Protein AF-A0A956E1U6-F1 (afdb_monomer)

Sequence (377 aa):
MDRAALDRLQRHELIELARSRGVERPEVMTRDELIDDMLRGSVSDPTEMKSVRGWFGVARDLLAGLVEQGLHLPDAAKVIRGDGTHGVPSGRRPLATVTLAEIYAAQGHLERGIAVLREVLDKEPEHEVARRLLSELEVREASQQEPQPEAATEWPETGSSAPVQPPERSAAEPLEAPAAHVESLPEAVTTDRAEVVLKPEPEPAAPTLRTTQLNESILEETETGEGQEQLEESPGDLESPDSCVLFAADKRVVVSWRIAESSFAKHLREEPQGAPVVRLVWWVPGLPASRFSLDVAATQASGELLVEPQTFGAHAVLRGALGLHDGASGEFAVMATALVLALGETADQPLFRPHAAAPGPGAERVEAAHVLAQRYV

Foldseek 3Di:
DDLVVLVPDDLVRLLVVLVVLVNPPSLQWASVRSSLVSQLSVDPDPVVSVVSRPPVNVVVVVVVVCVVVVPPCVPVVCVLVVVDPDPDPCDPNPQQGLVVLVVCVVVVNLVVSLVSLVVSCVVVVPSPSSVVVNVVSVVVVVVVPPPDPPPPPPPPPDDDDDDDDDDDDDDDDDDDDDDDDDDDDDDDDDDDDDDDDDDDDDDDDDDDFDFDDDDDDDDDDDDDDDDDDPDDPDPDPPQDAWEWEWDFDPLKIKIKTAARPVRVVVQCVVCVQWFKWKKKWKAAPPDPPRIDIDTDGPPDRIGMGIGHCVVQDAQMKMWIFIFTARPVVRDTGTRYTYDIWTAHNTSVDGPPDPDDDDDDPCPVSVVVVVVVVVVPD

Radius of gyration: 32.95 Å; Cα contacts (8 Å, |Δi|>4): 371; chains: 1; bounding box: 88×66×100 Å

Structure (mmCIF, N/CA/C/O backbone):
data_AF-A0A956E1U6-F1
#
_entry.id   AF-A0A956E1U6-F1
#
loop_
_atom_site.group_PDB
_atom_site.id
_atom_site.type_symbol
_atom_site.label_atom_id
_atom_site.label_alt_id
_atom_site.label_comp_id
_atom_site.label_asym_id
_atom_site.label_entity_id
_atom_site.label_seq_id
_atom_site.pdbx_PDB_ins_code
_atom_site.Cartn_x
_atom_site.Cartn_y
_atom_site.Cartn_z
_atom_site.occupancy
_atom_site.B_iso_or_equiv
_atom_site.auth_seq_id
_atom_site.auth_comp_id
_atom_site.auth_asym_id
_atom_site.auth_atom_id
_atom_site.pdbx_PDB_model_num
ATOM 1 N N . MET A 1 1 ? -1.825 -22.485 -20.192 1.00 85.44 1 MET A N 1
ATOM 2 C CA . MET A 1 1 ? -3.296 -22.444 -20.384 1.00 85.44 1 MET A CA 1
ATOM 3 C C . MET A 1 1 ? -3.679 -20.982 -20.304 1.00 85.44 1 MET A C 1
ATOM 5 O O . MET A 1 1 ? -3.171 -20.330 -19.404 1.00 85.44 1 MET A O 1
ATOM 9 N N . ASP A 1 2 ? -4.443 -20.451 -21.253 1.00 90.31 2 ASP A N 1
ATOM 10 C CA . ASP A 1 2 ? -4.750 -19.018 -21.284 1.00 90.31 2 ASP A CA 1
ATOM 11 C C . ASP A 1 2 ? -5.940 -18.664 -20.373 1.00 90.31 2 ASP A C 1
ATOM 13 O O . ASP A 1 2 ? -6.738 -19.522 -19.983 1.00 90.31 2 ASP A O 1
ATOM 17 N N . ARG A 1 3 ? -6.048 -17.381 -20.010 1.00 92.00 3 ARG A N 1
ATOM 18 C CA . ARG A 1 3 ? -7.134 -16.862 -19.162 1.00 92.00 3 ARG A CA 1
ATOM 19 C C . ARG A 1 3 ? -8.509 -17.121 -19.784 1.00 92.00 3 ARG A C 1
ATOM 21 O O . ARG A 1 3 ? -9.425 -17.555 -19.095 1.00 92.00 3 ARG A O 1
ATOM 28 N N . ALA A 1 4 ? -8.622 -16.940 -21.100 1.00 91.19 4 ALA A N 1
ATOM 29 C CA . ALA A 1 4 ? -9.870 -17.108 -21.836 1.00 91.19 4 ALA A CA 1
ATOM 30 C C . ALA A 1 4 ? -10.421 -18.546 -21.784 1.00 91.19 4 ALA A C 1
ATOM 32 O O . ALA A 1 4 ? -11.640 -18.724 -21.772 1.00 91.19 4 ALA A O 1
ATOM 33 N N . ALA A 1 5 ? -9.564 -19.575 -21.748 1.00 93.88 5 ALA A N 1
ATOM 34 C CA . ALA A 1 5 ? -10.015 -20.950 -21.541 1.00 93.88 5 ALA A CA 1
ATOM 35 C C . ALA A 1 5 ? -10.548 -21.171 -20.120 1.00 93.88 5 ALA A C 1
ATOM 37 O O . ALA A 1 5 ? -11.578 -21.825 -19.957 1.00 93.88 5 ALA A O 1
ATOM 38 N N . LEU A 1 6 ? -9.885 -20.606 -19.107 1.00 95.50 6 LEU A N 1
ATOM 39 C CA . LEU A 1 6 ? -10.321 -20.705 -17.711 1.00 95.50 6 LEU A CA 1
ATOM 40 C C . LEU A 1 6 ? -11.649 -19.973 -17.475 1.00 95.50 6 LEU A C 1
ATOM 42 O O . LEU A 1 6 ? -12.531 -20.500 -16.800 1.00 95.50 6 LEU A O 1
ATOM 46 N N . ASP A 1 7 ? -11.845 -18.826 -18.126 1.00 93.06 7 ASP A N 1
ATOM 47 C CA . ASP A 1 7 ? -13.081 -18.039 -18.066 1.00 93.06 7 ASP A CA 1
ATOM 48 C C . ASP A 1 7 ? -14.312 -18.758 -18.636 1.00 93.06 7 ASP A C 1
ATOM 50 O O . ASP A 1 7 ? -15.436 -18.333 -18.367 1.00 93.06 7 ASP A O 1
ATOM 54 N N . ARG A 1 8 ? -14.150 -19.861 -19.374 1.00 95.12 8 ARG A N 1
ATOM 55 C CA . ARG A 1 8 ? -15.275 -20.649 -19.910 1.00 95.12 8 ARG A CA 1
ATOM 56 C C . ARG A 1 8 ? -15.706 -21.807 -19.015 1.00 95.12 8 ARG A C 1
ATOM 58 O O . ARG A 1 8 ? -16.805 -22.320 -19.203 1.00 95.12 8 ARG A O 1
ATOM 65 N N . LEU A 1 9 ? -14.862 -22.225 -18.074 1.00 94.62 9 LEU A N 1
ATOM 66 C CA . LEU A 1 9 ? -15.139 -23.362 -17.195 1.00 94.62 9 LEU A CA 1
ATOM 67 C C . LEU A 1 9 ? -16.220 -23.013 -16.173 1.00 94.62 9 LEU A C 1
ATOM 69 O O . LEU A 1 9 ? -16.281 -21.888 -15.689 1.00 94.62 9 LEU A O 1
ATOM 73 N N . GLN A 1 10 ? -17.070 -23.951 -15.786 1.00 94.31 10 GLN A N 1
ATOM 74 C CA . GLN A 1 10 ? -17.980 -23.728 -14.665 1.00 94.31 10 GLN A CA 1
ATOM 75 C C . GLN A 1 10 ? -17.193 -23.624 -13.351 1.00 94.31 10 GLN A C 1
ATOM 77 O O . GLN A 1 10 ? -16.055 -24.082 -13.247 1.00 94.31 10 GLN A O 1
ATOM 82 N N . ARG A 1 11 ? -17.774 -23.000 -12.319 1.00 92.88 11 ARG A N 1
ATOM 83 C CA . ARG A 1 11 ? -17.070 -22.787 -11.040 1.00 92.88 11 ARG A CA 1
ATOM 84 C C . ARG A 1 11 ? -16.581 -24.101 -10.417 1.00 92.88 11 ARG A C 1
ATOM 86 O O . ARG A 1 11 ? -15.454 -24.156 -9.937 1.00 92.88 11 ARG A O 1
ATOM 93 N N . HIS A 1 12 ? -17.401 -25.152 -10.442 1.00 95.12 12 HIS A N 1
ATOM 94 C CA . HIS A 1 12 ? -17.013 -26.462 -9.910 1.00 95.12 12 HIS A CA 1
ATOM 95 C C . HIS A 1 12 ? -15.825 -27.067 -10.679 1.00 95.12 12 HIS A C 1
ATOM 97 O O . HIS A 1 12 ? -14.892 -27.562 -10.053 1.00 95.12 12 HIS A O 1
ATOM 103 N N . GLU A 1 13 ? -15.801 -26.931 -12.009 1.00 96.88 13 GLU A N 1
ATOM 104 C CA . GLU A 1 13 ? -14.682 -27.370 -12.854 1.00 96.88 13 GLU A CA 1
ATOM 105 C C . GLU A 1 13 ? -13.405 -26.573 -12.549 1.00 96.88 13 GLU A C 1
ATOM 107 O O . GLU A 1 13 ? -12.321 -27.149 -12.478 1.00 96.88 13 GLU A O 1
ATOM 112 N N . LEU A 1 14 ? -13.521 -25.258 -12.313 1.00 96.69 14 LEU A N 1
ATOM 113 C CA . LEU A 1 14 ? -12.394 -24.421 -11.883 1.00 96.69 14 LEU A CA 1
ATOM 114 C C . LEU A 1 14 ? -11.840 -24.857 -10.529 1.00 96.69 14 LEU A C 1
ATOM 116 O O . LEU A 1 14 ? -10.627 -24.940 -10.382 1.00 96.69 14 LEU A O 1
ATOM 120 N N . ILE A 1 15 ? -12.701 -25.161 -9.556 1.00 95.94 15 ILE A N 1
ATOM 121 C CA . ILE A 1 15 ? -12.281 -25.623 -8.227 1.00 95.94 15 ILE A CA 1
ATOM 122 C C . ILE A 1 15 ? -11.549 -26.966 -8.330 1.00 95.94 15 ILE A C 1
ATOM 124 O O . ILE A 1 15 ? -10.487 -27.137 -7.729 1.00 95.94 15 ILE A O 1
ATOM 128 N N . GLU A 1 16 ? -12.082 -27.919 -9.099 1.00 97.31 16 GLU A N 1
ATOM 129 C CA . GLU A 1 16 ? -11.431 -29.215 -9.321 1.00 97.31 16 GLU A CA 1
ATOM 130 C C . GLU A 1 16 ? -10.078 -29.057 -10.022 1.00 97.31 16 GLU A C 1
ATOM 132 O O . GLU A 1 16 ? -9.077 -29.638 -9.588 1.00 97.31 16 GLU A O 1
ATOM 137 N N . LEU A 1 17 ? -10.024 -28.216 -11.057 1.00 96.81 17 LEU A N 1
ATOM 138 C CA . LEU A 1 17 ? -8.799 -27.932 -11.791 1.00 96.81 17 LEU A CA 1
ATOM 139 C C . LEU A 1 17 ? -7.762 -27.218 -10.909 1.00 96.81 17 L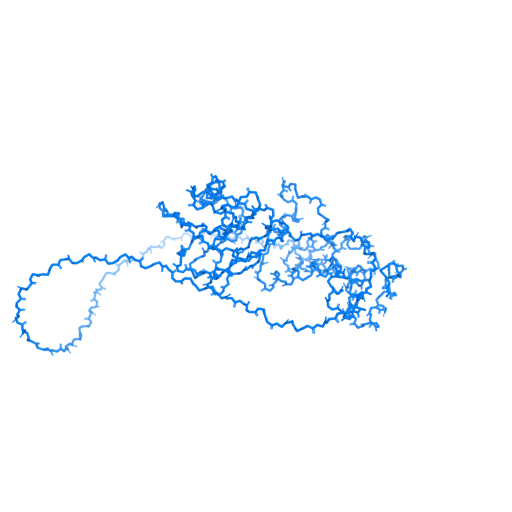EU A C 1
ATOM 141 O O . LEU A 1 17 ? -6.596 -27.616 -10.912 1.00 96.81 17 LEU A O 1
ATOM 145 N N . ALA A 1 18 ? -8.168 -26.235 -10.106 1.00 96.38 18 ALA A N 1
ATOM 146 C CA . ALA A 1 18 ? -7.307 -25.539 -9.150 1.00 96.38 18 ALA A CA 1
ATOM 147 C C . ALA A 1 18 ? -6.732 -26.503 -8.103 1.00 96.38 18 ALA A C 1
ATOM 149 O O . ALA A 1 18 ? -5.521 -26.520 -7.873 1.00 96.38 18 ALA A O 1
ATOM 150 N N . ARG A 1 19 ? -7.569 -27.389 -7.545 1.00 97.12 19 ARG A N 1
ATOM 151 C CA . ARG A 1 19 ? -7.134 -28.419 -6.591 1.00 97.12 19 ARG A CA 1
ATOM 152 C C . ARG A 1 19 ? -6.114 -29.371 -7.214 1.00 97.12 19 ARG A C 1
ATOM 154 O O . ARG A 1 19 ? -5.112 -29.691 -6.582 1.00 97.12 19 ARG A O 1
ATOM 161 N N . SER A 1 20 ? -6.324 -29.779 -8.469 1.00 96.69 20 SER A N 1
ATOM 162 C CA . SER A 1 20 ? -5.372 -30.633 -9.199 1.00 96.69 20 SER A CA 1
ATOM 163 C C . SER A 1 20 ? -4.010 -29.965 -9.436 1.00 96.69 20 SER A C 1
ATOM 165 O O . SER A 1 20 ? -3.013 -30.659 -9.625 1.00 96.69 20 SER A O 1
ATOM 167 N N . ARG A 1 21 ? -3.959 -28.626 -9.392 1.00 94.62 21 ARG A N 1
ATOM 168 C CA . ARG A 1 21 ? -2.737 -27.818 -9.506 1.00 94.62 21 ARG A CA 1
ATOM 169 C C . ARG A 1 21 ? -2.140 -27.398 -8.163 1.00 94.62 21 ARG A C 1
ATOM 171 O O . ARG A 1 21 ? -1.158 -26.667 -8.156 1.00 94.62 21 ARG A O 1
ATOM 178 N N . GLY A 1 22 ? -2.698 -27.868 -7.048 1.00 95.31 22 GLY A N 1
ATOM 179 C CA . GLY A 1 22 ? -2.170 -27.591 -5.714 1.00 95.31 22 GLY A CA 1
ATOM 180 C C . GLY A 1 22 ? -2.537 -26.219 -5.147 1.00 95.31 22 GLY A C 1
ATOM 181 O O . GLY A 1 22 ? -1.894 -25.785 -4.198 1.00 95.31 22 GLY A O 1
ATOM 182 N N . VAL A 1 23 ? -3.556 -25.543 -5.690 1.00 94.56 23 VAL A N 1
ATOM 183 C CA . VAL A 1 23 ? -4.105 -24.326 -5.070 1.00 94.56 23 VAL A CA 1
ATOM 184 C C . VAL A 1 23 ? -4.709 -24.689 -3.712 1.00 94.56 23 VAL A C 1
ATOM 186 O O . VAL A 1 23 ? -5.496 -25.635 -3.608 1.00 94.56 23 VAL A O 1
ATOM 189 N N . GLU A 1 24 ? -4.345 -23.951 -2.664 1.00 91.31 24 GLU A N 1
ATOM 190 C CA . GLU A 1 24 ? -4.854 -24.187 -1.313 1.00 91.31 24 GLU A CA 1
ATOM 191 C C . GLU A 1 24 ? -6.264 -23.607 -1.140 1.00 91.31 24 GLU A C 1
ATOM 193 O O . GLU A 1 24 ? -6.504 -22.431 -1.399 1.00 91.31 24 GLU A O 1
ATOM 198 N N . ARG A 1 25 ? -7.195 -24.429 -0.637 1.00 91.94 25 ARG A N 1
ATOM 199 C CA . ARG A 1 25 ? -8.588 -24.045 -0.322 1.00 91.94 25 ARG A CA 1
ATOM 200 C C . ARG A 1 25 ? -9.325 -23.342 -1.485 1.00 91.94 25 ARG A C 1
ATOM 202 O O . ARG A 1 25 ? -9.922 -22.284 -1.278 1.00 91.94 25 ARG A O 1
ATOM 209 N N . PRO A 1 26 ? -9.359 -23.916 -2.701 1.00 95.75 26 PRO A N 1
ATOM 210 C CA . PRO A 1 26 ? -9.984 -23.273 -3.858 1.00 95.75 26 PRO A CA 1
ATOM 211 C C . PRO A 1 26 ? -11.490 -22.997 -3.676 1.00 95.75 26 PRO A C 1
ATOM 213 O O . PRO A 1 26 ? -12.076 -22.197 -4.395 1.00 95.75 26 PRO A O 1
ATOM 216 N N . GLU A 1 27 ? -12.141 -23.629 -2.700 1.00 92.19 27 GLU A N 1
ATOM 217 C CA . GLU A 1 27 ? -13.569 -23.470 -2.426 1.00 92.19 27 GLU A CA 1
ATOM 218 C C . GLU A 1 27 ? -13.919 -22.095 -1.833 1.00 92.19 27 GLU A C 1
ATOM 220 O O . GLU A 1 27 ? -15.061 -21.643 -1.971 1.00 92.19 27 GLU A O 1
ATOM 225 N N . VAL A 1 28 ? -12.958 -21.433 -1.170 1.00 89.75 28 VAL A N 1
ATOM 226 C CA . VAL A 1 28 ? -13.169 -20.118 -0.536 1.00 89.75 28 VAL A CA 1
ATOM 227 C C . VAL A 1 28 ? -12.832 -18.940 -1.451 1.00 89.75 28 VAL A C 1
ATOM 229 O O . VAL A 1 28 ? -13.193 -17.812 -1.131 1.00 89.75 28 VAL A O 1
ATOM 232 N N . MET A 1 29 ? -12.143 -19.193 -2.564 1.00 89.94 29 MET A N 1
ATOM 233 C CA . MET A 1 29 ? -11.670 -18.165 -3.491 1.00 89.94 29 MET A CA 1
ATOM 234 C C . MET A 1 29 ? -12.765 -17.790 -4.490 1.00 89.94 29 MET A C 1
ATOM 236 O O . MET A 1 29 ? -13.539 -18.641 -4.926 1.00 89.94 29 MET A O 1
ATOM 240 N N . THR A 1 30 ? -12.830 -16.523 -4.887 1.00 90.00 30 THR A N 1
ATOM 241 C CA . THR A 1 30 ? -13.686 -16.079 -5.999 1.00 90.00 30 THR A CA 1
ATOM 242 C C . THR A 1 30 ? -13.184 -16.642 -7.330 1.00 90.00 30 THR A C 1
ATOM 244 O O . THR A 1 30 ? -12.058 -17.138 -7.436 1.00 90.00 30 THR A O 1
ATOM 247 N N . ARG A 1 31 ? -14.014 -16.579 -8.376 1.00 93.06 31 ARG A N 1
ATOM 248 C CA . ARG A 1 31 ? -13.635 -17.102 -9.695 1.00 93.06 31 ARG A CA 1
ATOM 249 C C . ARG A 1 31 ? -12.369 -16.429 -10.236 1.00 93.06 31 ARG A C 1
ATOM 251 O O . ARG A 1 31 ? -11.478 -17.121 -10.720 1.00 93.06 31 ARG A O 1
ATOM 258 N N . ASP A 1 32 ? -12.282 -15.107 -10.123 1.00 88.62 32 ASP A N 1
ATOM 259 C CA . ASP A 1 32 ? -11.123 -14.345 -10.597 1.00 88.62 32 ASP A CA 1
ATOM 260 C C . ASP A 1 32 ? -9.847 -14.692 -9.818 1.00 88.62 32 ASP A C 1
ATOM 262 O O . ASP A 1 32 ? -8.785 -14.847 -10.419 1.00 88.62 32 ASP A O 1
ATOM 266 N N . GLU A 1 33 ? -9.951 -14.878 -8.498 1.00 88.25 33 GLU A N 1
ATOM 267 C CA . GLU A 1 33 ? -8.821 -15.290 -7.659 1.00 88.25 33 GLU A CA 1
ATOM 268 C C . GLU A 1 33 ? -8.321 -16.690 -8.034 1.00 88.25 33 GLU A C 1
ATOM 270 O O . GLU A 1 33 ? -7.112 -16.897 -8.119 1.00 88.25 33 GLU A O 1
ATOM 275 N N . LEU A 1 34 ? -9.226 -17.639 -8.310 1.00 94.62 34 LEU A N 1
ATOM 276 C CA . LEU A 1 34 ? -8.858 -18.982 -8.776 1.00 94.62 34 LEU A CA 1
ATOM 277 C C . LEU A 1 34 ? -8.095 -18.935 -10.097 1.00 94.62 34 LEU A C 1
ATOM 279 O O . LEU A 1 34 ? -7.082 -19.614 -10.257 1.00 94.62 34 LEU A O 1
ATOM 283 N N . ILE A 1 35 ? -8.578 -18.132 -11.045 1.00 94.06 35 ILE A N 1
ATOM 284 C CA . ILE A 1 35 ? -7.947 -17.978 -12.356 1.00 94.06 35 ILE A CA 1
ATOM 285 C C . ILE A 1 35 ? -6.553 -17.367 -12.204 1.00 94.06 35 ILE A C 1
ATOM 287 O O . ILE A 1 35 ? -5.591 -17.905 -12.754 1.00 94.06 35 ILE A O 1
ATOM 291 N N . ASP A 1 36 ? -6.429 -16.289 -11.430 1.00 88.81 36 ASP A N 1
ATOM 292 C CA . ASP A 1 36 ? -5.150 -15.620 -11.187 1.00 88.81 36 ASP A CA 1
ATOM 293 C C . ASP A 1 36 ? -4.139 -16.557 -10.491 1.00 88.81 36 ASP A C 1
ATOM 295 O O . ASP A 1 36 ? -2.964 -16.588 -10.870 1.00 88.81 36 ASP A O 1
ATOM 299 N N . ASP A 1 37 ? -4.572 -17.357 -9.512 1.00 91.38 37 ASP A N 1
ATOM 300 C CA . ASP A 1 37 ? -3.685 -18.269 -8.775 1.00 91.38 37 ASP A CA 1
ATOM 301 C C . ASP A 1 37 ? -3.268 -19.489 -9.614 1.00 91.38 37 ASP A C 1
ATOM 303 O O . ASP A 1 37 ? -2.105 -19.899 -9.625 1.00 91.38 37 ASP A O 1
ATOM 307 N N . MET A 1 38 ? -4.180 -20.015 -10.434 1.00 93.62 38 MET A N 1
ATOM 308 C CA . MET A 1 38 ? -3.861 -21.087 -11.376 1.00 93.62 38 MET A CA 1
ATOM 309 C C . MET A 1 38 ? -2.910 -20.654 -12.494 1.00 93.62 38 MET A C 1
ATOM 311 O O . MET A 1 38 ? -2.106 -21.471 -12.954 1.00 93.62 38 MET A O 1
ATOM 315 N N . LEU A 1 39 ? -3.023 -19.412 -12.976 1.00 91.88 39 LEU A N 1
ATOM 316 C CA . LEU A 1 39 ? -2.097 -18.860 -13.965 1.00 91.88 39 LEU A CA 1
ATOM 317 C C . LEU A 1 39 ? -0.709 -18.674 -13.349 1.00 91.88 39 LEU A C 1
ATOM 319 O O . LEU A 1 39 ? 0.284 -19.057 -13.969 1.00 91.88 39 LEU A O 1
ATOM 323 N N . ARG A 1 40 ? -0.641 -18.205 -12.099 1.00 86.50 40 ARG A N 1
ATOM 324 C CA . ARG A 1 40 ? 0.611 -18.058 -11.347 1.00 86.50 40 ARG A CA 1
ATOM 325 C C . ARG A 1 40 ? 1.388 -19.367 -11.233 1.00 86.50 40 ARG A C 1
ATOM 327 O O . ARG A 1 40 ? 2.581 -19.380 -11.510 1.00 86.50 40 ARG A O 1
ATOM 334 N N . GLY A 1 41 ? 0.719 -20.465 -10.879 1.00 85.81 41 GLY A N 1
ATOM 335 C CA . GLY A 1 41 ? 1.367 -21.777 -10.754 1.00 85.81 41 GLY A CA 1
ATOM 336 C C . GLY A 1 41 ? 1.910 -22.351 -12.072 1.00 85.81 41 GLY A C 1
ATOM 337 O O . GLY A 1 41 ? 2.670 -23.314 -12.047 1.00 85.81 41 GLY A O 1
ATOM 338 N N . SER A 1 42 ? 1.529 -21.783 -13.224 1.00 83.75 42 SER A N 1
ATOM 339 C CA . SER A 1 42 ? 1.965 -22.256 -14.545 1.00 83.75 42 SER A CA 1
ATOM 340 C C . SER A 1 42 ? 3.211 -21.560 -15.100 1.00 83.75 42 SER A C 1
ATOM 342 O O . SER A 1 42 ? 3.758 -22.028 -16.096 1.00 83.75 42 SER A O 1
ATOM 344 N N . VAL A 1 43 ? 3.677 -20.483 -14.461 1.00 83.88 43 VAL A N 1
ATOM 345 C CA . VAL A 1 43 ? 4.853 -19.715 -14.893 1.00 83.88 43 VAL A CA 1
ATOM 346 C C . VAL A 1 43 ? 6.053 -20.124 -14.043 1.00 83.88 43 VAL A C 1
ATOM 348 O O . VAL A 1 43 ? 6.005 -20.028 -12.821 1.00 83.88 43 VAL A O 1
ATOM 351 N N . SER A 1 44 ? 7.125 -20.608 -14.675 1.00 78.75 44 SER A N 1
ATOM 352 C CA . SER A 1 44 ? 8.367 -20.985 -13.975 1.00 78.75 44 SER A CA 1
ATOM 353 C C . SER A 1 44 ? 9.377 -19.838 -13.875 1.00 78.75 44 SER A C 1
ATOM 355 O O . SER A 1 44 ? 10.245 -19.881 -13.007 1.00 78.75 44 SER A O 1
ATOM 357 N N . ASP A 1 45 ? 9.267 -18.821 -14.735 1.00 80.19 45 ASP A N 1
ATOM 358 C CA . ASP A 1 45 ? 10.201 -17.695 -14.782 1.00 80.19 45 ASP A CA 1
ATOM 359 C C . ASP A 1 45 ? 9.763 -16.532 -13.858 1.00 80.19 45 ASP A C 1
ATOM 361 O O . ASP A 1 45 ? 8.648 -16.021 -14.002 1.00 80.19 45 ASP A O 1
ATOM 365 N N . PRO A 1 46 ? 10.602 -16.074 -12.905 1.00 70.06 46 PRO A N 1
ATOM 366 C CA . PRO A 1 46 ? 10.264 -14.987 -11.978 1.00 70.06 46 PRO A CA 1
ATOM 367 C C . PRO A 1 46 ? 10.010 -13.626 -12.648 1.00 70.06 46 PRO A C 1
ATOM 369 O O . PRO A 1 46 ? 9.319 -12.781 -12.069 1.00 70.06 46 PRO A O 1
ATOM 372 N N . THR A 1 47 ? 10.549 -13.387 -13.842 1.00 71.19 47 THR A N 1
ATOM 373 C CA . THR A 1 47 ? 10.312 -12.160 -14.616 1.00 71.19 47 THR A CA 1
ATOM 374 C C . THR A 1 47 ? 8.941 -12.181 -15.286 1.00 71.19 47 THR A C 1
ATOM 376 O O . THR A 1 47 ? 8.162 -11.243 -15.098 1.00 71.19 47 THR A O 1
ATOM 379 N N . GLU A 1 48 ? 8.573 -13.285 -15.939 1.00 72.44 48 GLU A N 1
ATOM 380 C CA . GLU A 1 48 ? 7.206 -13.507 -16.434 1.00 72.44 48 GLU A CA 1
ATOM 381 C C . GLU A 1 48 ? 6.167 -13.585 -15.300 1.00 72.44 48 GLU A C 1
ATOM 383 O O . GLU A 1 48 ? 5.019 -13.170 -15.466 1.00 72.44 48 GLU A O 1
ATOM 388 N N . MET A 1 49 ? 6.549 -14.025 -14.095 1.00 66.56 49 MET A N 1
ATOM 389 C CA . MET A 1 49 ? 5.648 -14.010 -12.934 1.00 66.56 49 MET A CA 1
ATOM 390 C C . MET A 1 49 ? 5.151 -12.602 -12.575 1.00 66.56 49 MET A C 1
ATOM 392 O O . MET A 1 49 ? 4.088 -12.479 -11.962 1.00 66.56 49 MET A O 1
ATOM 396 N N . LYS A 1 50 ? 5.888 -11.536 -12.922 1.00 66.06 50 LYS A N 1
ATOM 397 C CA . LYS A 1 50 ? 5.438 -10.152 -12.694 1.00 66.06 50 LYS A CA 1
ATOM 398 C C . LYS A 1 50 ? 4.389 -9.712 -13.715 1.00 66.06 50 LYS A C 1
ATOM 400 O O . LYS A 1 50 ? 3.459 -9.015 -13.324 1.00 66.06 50 LYS A O 1
ATOM 405 N N . SER A 1 51 ? 4.497 -10.137 -14.975 1.00 64.81 51 SER A N 1
ATOM 406 C CA . SER A 1 51 ? 3.535 -9.787 -16.033 1.00 64.81 51 SER A CA 1
ATOM 407 C C . SER A 1 51 ? 2.255 -10.623 -15.962 1.00 64.81 51 SER A C 1
ATOM 409 O O . SER A 1 51 ? 1.170 -10.127 -16.258 1.00 64.81 51 SER A O 1
ATOM 411 N N . VAL A 1 52 ? 2.356 -11.868 -15.491 1.00 59.22 52 VAL A N 1
ATOM 412 C CA . VAL A 1 52 ? 1.205 -12.757 -15.249 1.00 59.22 52 VAL A CA 1
ATOM 413 C C . VAL A 1 52 ? 0.546 -12.484 -13.889 1.00 59.22 52 VAL A C 1
ATOM 415 O O . VAL A 1 52 ? -0.512 -13.037 -13.578 1.00 59.22 52 VAL A O 1
ATOM 418 N N . ARG A 1 53 ? 1.118 -11.589 -13.068 1.00 65.31 53 ARG A N 1
ATOM 419 C CA . ARG A 1 53 ? 0.533 -11.193 -11.783 1.00 65.31 53 ARG A CA 1
ATOM 420 C C . ARG A 1 53 ? -0.755 -10.406 -12.034 1.00 65.31 53 ARG A C 1
ATOM 422 O O . ARG A 1 53 ? -0.742 -9.206 -12.293 1.00 65.31 53 ARG A O 1
ATOM 429 N N . GLY A 1 54 ? -1.884 -11.104 -11.944 1.00 68.50 54 GLY A N 1
ATOM 430 C CA . GLY A 1 54 ? -3.204 -10.489 -11.975 1.00 68.50 54 GLY A CA 1
ATOM 431 C C . GLY A 1 54 ? -3.375 -9.456 -10.859 1.00 68.50 54 GLY A C 1
ATOM 432 O O . GLY A 1 54 ? -2.664 -9.461 -9.846 1.00 68.50 54 GLY A O 1
ATOM 433 N N . TRP A 1 55 ? -4.342 -8.559 -11.045 1.00 70.38 55 TRP A N 1
ATOM 434 C CA . TRP A 1 55 ? -4.638 -7.462 -10.119 1.00 70.38 55 TRP A CA 1
ATOM 435 C C . TRP A 1 55 ? -4.814 -7.933 -8.665 1.00 70.38 55 TRP A C 1
ATOM 437 O O . TRP A 1 55 ? -4.368 -7.250 -7.744 1.00 70.38 55 TRP A O 1
ATOM 447 N N . PHE A 1 56 ? -5.392 -9.118 -8.441 1.00 63.22 56 PHE A N 1
ATOM 448 C CA . PHE A 1 56 ? -5.573 -9.668 -7.094 1.00 63.22 56 PHE A CA 1
ATOM 449 C C . PHE A 1 56 ? -4.262 -10.057 -6.417 1.00 63.22 56 PHE A C 1
ATOM 451 O O . PHE A 1 56 ? -4.129 -9.884 -5.208 1.00 63.22 56 PHE A O 1
ATOM 458 N N . GLY A 1 57 ? -3.272 -10.531 -7.177 1.00 67.62 57 GLY A N 1
ATOM 459 C CA . GLY A 1 57 ? -1.939 -10.796 -6.640 1.00 67.62 57 GLY A CA 1
ATOM 460 C C . GLY A 1 57 ? -1.294 -9.517 -6.114 1.00 67.62 57 GLY A C 1
ATOM 461 O O . GLY A 1 57 ? -0.825 -9.490 -4.981 1.00 67.62 57 GLY A O 1
ATOM 462 N N . VAL A 1 58 ? -1.370 -8.440 -6.900 1.00 71.50 58 VAL A N 1
ATOM 463 C CA . VAL A 1 58 ? -0.863 -7.116 -6.511 1.00 71.50 58 VAL A CA 1
ATOM 464 C C . VAL A 1 58 ? -1.617 -6.578 -5.293 1.00 71.50 58 VAL A C 1
ATOM 466 O O . VAL A 1 58 ? -0.995 -6.150 -4.325 1.00 71.50 58 VAL A O 1
ATOM 469 N N . ALA A 1 59 ? -2.949 -6.647 -5.296 1.00 65.06 59 ALA A N 1
ATOM 470 C CA . ALA A 1 59 ? -3.770 -6.174 -4.185 1.00 65.06 59 ALA A CA 1
ATOM 471 C C . ALA A 1 59 ? -3.508 -6.952 -2.885 1.00 65.06 59 ALA A C 1
ATOM 473 O O . ALA A 1 59 ? -3.430 -6.350 -1.816 1.00 65.06 59 ALA A O 1
ATOM 474 N N . ARG A 1 60 ? -3.336 -8.278 -2.965 1.00 67.38 60 ARG A N 1
ATOM 475 C CA . ARG A 1 60 ? -3.039 -9.121 -1.802 1.00 67.38 60 ARG A CA 1
ATOM 476 C C . ARG A 1 60 ? -1.652 -8.842 -1.241 1.00 67.38 60 ARG A C 1
ATOM 478 O O . ARG A 1 60 ? -1.519 -8.783 -0.029 1.00 67.38 60 ARG A O 1
ATOM 485 N N . ASP A 1 61 ? -0.646 -8.646 -2.088 1.00 66.00 61 ASP A N 1
ATOM 486 C CA . ASP A 1 61 ? 0.713 -8.338 -1.630 1.00 66.00 61 ASP A CA 1
ATOM 487 C C . ASP A 1 61 ? 0.781 -6.932 -1.012 1.00 66.00 61 ASP A C 1
ATOM 489 O O . ASP A 1 61 ? 1.431 -6.737 0.012 1.00 66.00 61 ASP A O 1
ATOM 493 N N . LEU A 1 62 ? 0.029 -5.972 -1.562 1.00 67.94 62 LEU A N 1
ATOM 494 C CA . LEU A 1 62 ? -0.156 -4.658 -0.943 1.00 67.94 62 LEU A CA 1
ATOM 495 C C . LEU A 1 62 ? -0.856 -4.767 0.418 1.00 67.94 62 LEU A C 1
ATOM 497 O O . LEU A 1 62 ? -0.416 -4.139 1.376 1.00 67.94 62 LEU A O 1
ATOM 501 N N . LEU A 1 63 ? -1.920 -5.569 0.524 1.00 60.16 63 LEU A N 1
ATOM 502 C CA . LEU A 1 63 ? -2.624 -5.806 1.788 1.00 60.16 63 LEU A CA 1
ATOM 503 C C . LEU A 1 63 ? -1.753 -6.545 2.808 1.00 60.16 63 LEU A C 1
ATOM 505 O O . LEU A 1 63 ? -1.759 -6.170 3.974 1.00 60.16 63 LEU A O 1
ATOM 509 N N . ALA A 1 64 ? -0.997 -7.559 2.388 1.00 62.22 64 ALA A N 1
ATOM 510 C CA . ALA A 1 64 ? -0.064 -8.288 3.240 1.00 62.22 64 ALA A CA 1
ATOM 511 C C . ALA A 1 64 ? 1.039 -7.357 3.750 1.00 62.22 64 ALA A C 1
ATOM 513 O O . ALA A 1 64 ? 1.255 -7.293 4.955 1.00 62.22 64 ALA A O 1
ATOM 514 N N . GLY A 1 65 ? 1.631 -6.545 2.867 1.00 59.25 65 GLY A N 1
ATOM 515 C CA . GLY A 1 65 ? 2.591 -5.513 3.255 1.00 59.25 65 GLY A CA 1
ATOM 516 C C . GLY A 1 65 ? 1.994 -4.496 4.231 1.00 59.25 65 GLY A C 1
ATOM 517 O O . GLY A 1 65 ? 2.634 -4.137 5.210 1.00 59.25 65 GLY A O 1
ATOM 518 N N . LEU A 1 66 ? 0.738 -4.089 4.034 1.00 56.38 66 LEU A N 1
ATOM 519 C CA . LEU A 1 66 ? 0.020 -3.189 4.944 1.00 56.38 66 LEU A CA 1
ATOM 520 C C . LEU A 1 66 ? -0.268 -3.808 6.320 1.00 56.38 66 LEU A C 1
ATOM 522 O O . LEU A 1 66 ? -0.165 -3.120 7.337 1.00 56.38 66 LEU A O 1
ATOM 526 N N . VAL A 1 67 ? -0.624 -5.094 6.357 1.00 53.53 67 VAL A N 1
ATOM 527 C CA . VAL A 1 67 ? -0.866 -5.849 7.595 1.00 53.53 67 VAL A CA 1
ATOM 528 C C . VAL A 1 67 ? 0.444 -6.080 8.349 1.00 53.53 67 VAL A C 1
ATOM 530 O O . VAL A 1 67 ? 0.492 -5.849 9.556 1.00 53.53 67 VAL A O 1
ATOM 533 N N . GLU A 1 68 ? 1.516 -6.462 7.653 1.00 56.12 68 GLU A N 1
ATOM 534 C CA . GLU A 1 68 ? 2.856 -6.631 8.231 1.00 56.12 68 GLU A CA 1
ATOM 535 C C . GLU A 1 68 ? 3.433 -5.307 8.748 1.00 56.12 68 GLU A C 1
ATOM 537 O O . GLU A 1 68 ? 4.066 -5.279 9.801 1.00 56.12 68 GLU A O 1
ATOM 542 N N . GLN A 1 69 ? 3.142 -4.190 8.076 1.00 55.53 69 GLN A N 1
ATOM 543 C CA . GLN A 1 69 ? 3.521 -2.846 8.524 1.00 55.53 69 GLN A CA 1
ATOM 544 C C . GLN A 1 69 ? 2.664 -2.319 9.690 1.00 55.53 69 GLN A C 1
ATOM 546 O O . GLN A 1 69 ? 2.879 -1.197 10.150 1.00 55.53 69 GLN A O 1
ATOM 551 N N . GLY A 1 70 ? 1.682 -3.089 10.179 1.00 43.47 70 GLY A N 1
ATOM 552 C CA . GLY A 1 70 ? 0.813 -2.681 11.288 1.00 43.47 70 GLY A CA 1
ATOM 553 C C . GLY A 1 70 ? -0.044 -1.450 10.971 1.00 43.47 70 GLY A C 1
ATOM 554 O O . GLY A 1 70 ? -0.533 -0.771 11.882 1.00 43.47 70 GLY A O 1
ATOM 555 N N . LEU A 1 71 ? -0.228 -1.140 9.683 1.00 52.47 71 LEU A N 1
ATOM 556 C CA . LEU A 1 71 ? -1.003 0.002 9.226 1.00 52.47 71 LEU A CA 1
ATOM 557 C C . LEU A 1 71 ? -2.494 -0.330 9.340 1.00 52.47 71 LEU A C 1
ATOM 559 O O . LEU A 1 71 ? -3.160 -0.764 8.401 1.00 52.47 71 LEU A O 1
ATOM 563 N N . HIS A 1 72 ? -3.060 -0.076 10.517 1.00 48.62 72 HIS A N 1
ATOM 564 C CA . HIS A 1 72 ? -4.494 0.159 10.623 1.00 48.62 72 HIS A CA 1
ATOM 565 C C . HIS A 1 72 ? -4.818 1.358 9.721 1.00 48.62 72 HIS A C 1
ATOM 567 O O . HIS A 1 72 ? -4.440 2.480 10.045 1.00 48.62 72 HIS A O 1
ATOM 573 N N . LEU A 1 73 ? -5.481 1.127 8.582 1.00 56.03 73 LEU A N 1
ATOM 574 C CA . LEU A 1 73 ? -5.899 2.157 7.621 1.00 56.03 73 LEU A CA 1
ATOM 575 C C . LEU A 1 73 ? -7.385 2.541 7.811 1.00 56.03 73 LEU A C 1
ATOM 577 O O . LEU A 1 73 ? -8.234 2.179 6.987 1.00 56.03 73 LEU A O 1
ATOM 581 N N . PRO A 1 74 ? -7.763 3.297 8.859 1.00 51.62 74 PRO A N 1
ATOM 582 C CA . PRO A 1 74 ? -9.130 3.784 9.004 1.00 51.62 74 PRO A CA 1
ATOM 583 C C . PRO A 1 74 ? -9.507 4.783 7.897 1.00 51.62 74 PRO A C 1
ATOM 585 O O . PRO A 1 74 ? -10.689 4.876 7.561 1.00 51.62 74 PRO A O 1
ATOM 588 N N . ASP A 1 75 ? -8.534 5.480 7.297 1.00 41.19 75 ASP A N 1
ATOM 589 C CA . ASP A 1 75 ? -8.770 6.514 6.280 1.00 41.19 75 ASP A CA 1
ATOM 590 C C . ASP A 1 75 ? -8.909 5.967 4.858 1.00 41.19 75 ASP A C 1
ATOM 592 O O . ASP A 1 75 ? -9.790 6.421 4.133 1.00 41.19 75 ASP A O 1
ATOM 596 N N . ALA A 1 76 ? -8.173 4.913 4.481 1.00 47.22 76 ALA A N 1
ATOM 597 C CA . ALA A 1 76 ? -8.478 4.180 3.245 1.00 47.22 76 ALA A CA 1
ATOM 598 C C . ALA A 1 76 ? -9.890 3.579 3.322 1.00 47.22 76 ALA A C 1
ATOM 600 O O . ALA A 1 76 ? -10.667 3.660 2.373 1.00 47.22 76 ALA A O 1
ATOM 601 N N . ALA A 1 77 ? -10.279 3.092 4.505 1.00 48.38 77 ALA A N 1
ATOM 602 C CA . ALA A 1 77 ? -11.646 2.669 4.757 1.00 48.38 77 ALA A CA 1
ATOM 603 C C . ALA A 1 77 ? -12.657 3.833 4.709 1.00 48.38 77 ALA A C 1
ATOM 605 O O . ALA A 1 77 ? -13.809 3.575 4.395 1.00 48.38 77 ALA A O 1
ATOM 606 N N . LYS A 1 78 ? -12.305 5.097 5.007 1.00 46.28 78 LYS A N 1
ATOM 607 C CA . LYS A 1 78 ? -13.208 6.264 4.825 1.00 46.28 78 LYS A CA 1
ATOM 608 C C . LYS A 1 78 ? -13.406 6.626 3.352 1.00 46.28 78 LYS A C 1
ATOM 610 O O . LYS A 1 78 ? -14.515 6.955 2.947 1.00 46.28 78 LYS A O 1
ATOM 615 N N . VAL A 1 79 ? -12.349 6.516 2.550 1.00 47.66 79 VAL A N 1
ATOM 616 C CA . VAL A 1 79 ? -12.420 6.719 1.095 1.00 47.66 79 VAL A CA 1
ATOM 617 C C . VAL A 1 79 ? -13.246 5.609 0.436 1.00 47.66 79 VAL A C 1
ATOM 619 O O . VAL A 1 79 ? -14.103 5.899 -0.392 1.00 47.66 79 VAL A O 1
ATOM 622 N N . ILE A 1 80 ? -13.085 4.354 0.874 1.00 49.25 80 ILE A N 1
ATOM 623 C CA . ILE A 1 80 ? -13.937 3.227 0.448 1.00 49.25 80 ILE A CA 1
ATOM 624 C C . ILE A 1 80 ? -15.384 3.380 0.967 1.00 49.25 80 ILE A C 1
ATOM 626 O O . ILE A 1 80 ? -16.320 3.007 0.265 1.00 49.25 80 ILE A O 1
ATOM 630 N N . ARG A 1 81 ? -15.591 3.971 2.157 1.00 52.53 81 ARG A N 1
ATOM 631 C CA . ARG A 1 81 ? -16.918 4.294 2.733 1.00 52.53 81 ARG A CA 1
ATOM 632 C C . ARG A 1 81 ? -17.682 5.394 1.983 1.00 52.53 81 ARG A C 1
ATOM 634 O O . ARG A 1 81 ? -18.873 5.535 2.225 1.00 52.53 81 ARG A O 1
ATOM 641 N N . GLY A 1 82 ? -17.039 6.153 1.091 1.00 44.94 82 GLY A N 1
ATOM 642 C CA . GLY A 1 82 ? -17.699 7.212 0.317 1.00 44.94 82 GLY A CA 1
ATOM 643 C C . GLY A 1 82 ? -17.960 8.518 1.081 1.00 44.94 82 GLY A C 1
ATOM 644 O O . GLY A 1 82 ? -18.670 9.377 0.569 1.00 44.94 82 GLY A O 1
ATOM 645 N N . ASP A 1 83 ? -17.362 8.707 2.263 1.00 47.56 83 ASP A N 1
ATOM 646 C CA . ASP A 1 83 ? -17.599 9.877 3.131 1.00 47.56 83 ASP A CA 1
ATOM 647 C C . ASP A 1 83 ? -16.821 11.146 2.703 1.00 47.56 83 ASP A C 1
ATOM 649 O O . ASP A 1 83 ? -16.878 12.175 3.375 1.00 47.56 83 ASP A O 1
ATOM 653 N N . GLY A 1 84 ? -16.076 11.101 1.592 1.00 43.75 84 GLY A N 1
ATOM 654 C CA . GLY A 1 84 ? -15.287 12.228 1.083 1.00 43.75 84 GLY A CA 1
ATOM 655 C C . GLY A 1 84 ? -15.678 12.634 -0.337 1.00 43.75 84 GLY A C 1
ATOM 656 O O . GLY A 1 84 ? -15.560 11.842 -1.267 1.00 43.75 84 GLY A O 1
ATOM 657 N N . THR A 1 85 ? -16.058 13.900 -0.534 1.00 40.91 85 THR A N 1
ATOM 658 C CA . THR A 1 85 ? -16.290 14.531 -1.851 1.00 40.91 85 THR A CA 1
ATOM 659 C C . THR A 1 85 ? -14.983 14.923 -2.549 1.00 40.91 85 THR A C 1
ATOM 661 O O . THR A 1 85 ? -14.852 16.026 -3.081 1.00 40.91 85 THR A O 1
ATOM 664 N N . HIS A 1 86 ? -13.989 14.039 -2.544 1.00 43.84 86 HIS A N 1
ATOM 665 C CA . HIS A 1 86 ? -12.801 14.201 -3.371 1.00 43.84 86 HIS A CA 1
ATOM 666 C C . HIS A 1 86 ? -12.914 13.231 -4.534 1.00 43.84 86 HIS A C 1
ATOM 668 O O . HIS A 1 86 ? -13.038 12.026 -4.330 1.00 43.84 86 HIS A O 1
ATOM 674 N N . GLY A 1 87 ? -12.936 13.780 -5.750 1.00 40.00 87 GLY A N 1
ATOM 675 C CA . GLY A 1 87 ? -12.962 13.019 -6.990 1.00 40.00 87 GLY A CA 1
ATOM 676 C C . GLY A 1 87 ? -11.722 12.144 -7.086 1.00 40.00 87 GLY A C 1
ATOM 677 O O . GLY A 1 87 ? -10.700 12.559 -7.620 1.00 40.00 87 GLY A O 1
ATOM 678 N N . VAL A 1 88 ? -11.822 10.933 -6.544 1.00 42.94 88 VAL A N 1
ATOM 679 C CA . VAL A 1 88 ? -10.899 9.850 -6.843 1.00 42.94 88 VAL A CA 1
ATOM 680 C C . VAL A 1 88 ? -11.009 9.651 -8.360 1.00 42.94 88 VAL A C 1
ATOM 682 O O . VAL A 1 88 ? -12.135 9.506 -8.855 1.00 42.94 88 VAL A O 1
ATOM 685 N N . PRO A 1 89 ? -9.899 9.693 -9.128 1.00 42.06 89 PRO A N 1
ATOM 686 C CA . PRO A 1 89 ? -9.940 9.271 -10.529 1.00 42.06 89 PRO A CA 1
ATOM 687 C C . PRO A 1 89 ? -10.602 7.899 -10.538 1.00 42.06 89 PRO A C 1
ATOM 689 O O . PRO A 1 89 ? -10.320 7.144 -9.618 1.00 42.06 89 PRO A O 1
ATOM 692 N N . SER A 1 90 ? -11.515 7.617 -11.472 1.00 45.75 90 SER A N 1
ATOM 693 C CA . SER A 1 90 ? -12.431 6.460 -11.489 1.00 45.75 90 SER A CA 1
ATOM 694 C C . SER A 1 90 ? -11.724 5.091 -11.474 1.00 45.75 90 SER A C 1
ATOM 696 O O . SER A 1 90 ? -11.812 4.298 -12.413 1.00 45.75 90 SER A O 1
ATOM 698 N N . GLY A 1 91 ? -10.993 4.830 -10.401 1.00 44.47 91 GLY A N 1
ATOM 699 C CA . GLY A 1 91 ? -10.288 3.627 -10.065 1.00 44.47 91 GLY A CA 1
ATOM 700 C C . GLY A 1 91 ? -11.348 2.617 -9.714 1.00 44.47 91 GLY A C 1
ATOM 701 O O . GLY A 1 91 ? -12.300 2.903 -8.984 1.00 44.47 91 GLY A O 1
ATOM 702 N N . ARG A 1 92 ? -11.221 1.459 -10.345 1.00 48.53 92 ARG A N 1
ATOM 703 C CA . ARG A 1 92 ? -12.151 0.343 -10.238 1.00 48.53 92 ARG A CA 1
ATOM 704 C C . ARG A 1 92 ? -12.515 0.132 -8.768 1.00 48.53 92 ARG A C 1
ATOM 706 O O . ARG A 1 92 ? -11.623 0.057 -7.923 1.00 48.53 92 ARG A O 1
ATOM 713 N N . ARG A 1 93 ? -13.820 0.077 -8.473 1.00 58.88 93 ARG A N 1
ATOM 714 C CA . ARG A 1 93 ? -14.313 -0.222 -7.122 1.00 58.88 93 ARG A CA 1
ATOM 715 C C . ARG A 1 93 ? -13.607 -1.489 -6.617 1.00 58.88 93 ARG A C 1
ATOM 717 O O . ARG A 1 93 ? -13.453 -2.417 -7.417 1.00 58.88 93 ARG A O 1
ATOM 724 N N . PRO A 1 94 ? -13.151 -1.525 -5.352 1.00 66.44 94 PRO A N 1
ATOM 725 C CA . PRO A 1 94 ? -12.502 -2.708 -4.803 1.00 66.44 94 PRO A CA 1
ATOM 726 C C . PRO A 1 94 ? -13.413 -3.920 -5.011 1.00 66.44 94 PRO A C 1
ATOM 728 O O . PRO A 1 94 ? -14.617 -3.841 -4.769 1.00 66.44 94 PRO A O 1
ATOM 731 N N . LEU A 1 95 ? -12.845 -5.004 -5.540 1.00 75.38 95 LEU A N 1
ATOM 732 C CA . LEU A 1 95 ? -13.602 -6.211 -5.854 1.00 75.38 95 LEU A CA 1
ATOM 733 C C . LEU A 1 95 ? -14.132 -6.812 -4.551 1.00 75.38 95 LEU A C 1
ATOM 735 O O . LEU A 1 95 ? -13.369 -7.056 -3.618 1.00 75.38 95 LEU A O 1
ATOM 739 N N . ALA A 1 96 ? -15.447 -7.011 -4.488 1.00 86.06 96 ALA A N 1
ATOM 740 C CA . ALA A 1 96 ? -16.087 -7.693 -3.377 1.00 86.06 96 ALA A CA 1
ATOM 741 C C . ALA A 1 96 ? -15.585 -9.143 -3.315 1.00 86.06 96 ALA A C 1
ATOM 743 O O . ALA A 1 96 ? -15.733 -9.890 -4.282 1.00 86.06 96 ALA A O 1
ATOM 744 N N . THR A 1 97 ? -14.984 -9.527 -2.187 1.00 91.25 97 THR A N 1
ATOM 745 C CA . THR A 1 97 ? -14.509 -10.891 -1.915 1.00 91.25 97 THR A CA 1
ATOM 746 C C . THR A 1 97 ? -14.997 -11.363 -0.549 1.00 91.25 97 THR A C 1
ATOM 748 O O . THR A 1 97 ? -15.299 -10.554 0.335 1.00 91.25 97 THR A O 1
ATOM 751 N N . VAL A 1 98 ? -15.054 -12.684 -0.355 1.00 93.06 98 VAL A N 1
ATOM 752 C CA . VAL A 1 98 ? -15.433 -13.296 0.932 1.00 93.06 98 VAL A CA 1
ATOM 753 C C . VAL A 1 98 ? -14.466 -12.868 2.040 1.00 93.06 98 VAL A C 1
ATOM 755 O O . VAL A 1 98 ? -14.903 -12.454 3.111 1.00 93.06 98 VAL A O 1
ATOM 758 N N . THR A 1 99 ? -13.163 -12.848 1.752 1.00 89.69 99 THR A N 1
ATOM 759 C CA . THR A 1 99 ? -12.121 -12.402 2.690 1.00 89.69 99 THR A CA 1
ATOM 760 C C . THR A 1 99 ? -12.340 -10.963 3.156 1.00 89.69 99 THR A C 1
ATOM 762 O O . THR A 1 99 ? -12.207 -10.662 4.341 1.00 89.69 99 THR A O 1
ATOM 765 N N . LEU A 1 100 ? -12.710 -10.054 2.246 1.00 89.25 100 LEU 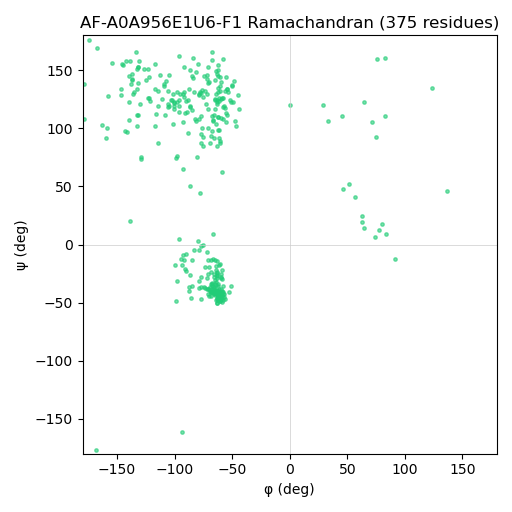A N 1
ATOM 766 C CA . LEU A 1 100 ? -12.980 -8.664 2.613 1.00 89.25 100 LEU A CA 1
ATOM 767 C C . LEU A 1 100 ? -14.183 -8.557 3.562 1.00 89.25 100 LEU A C 1
ATOM 769 O O . LEU A 1 100 ? -14.147 -7.787 4.524 1.00 89.25 100 LEU A O 1
ATOM 773 N N . ALA A 1 101 ? -15.228 -9.352 3.328 1.00 93.94 101 ALA A N 1
ATOM 774 C CA . ALA A 1 101 ? -16.376 -9.410 4.223 1.00 93.94 101 ALA A CA 1
ATOM 775 C C . ALA A 1 101 ? -16.017 -9.959 5.613 1.00 93.94 101 ALA A C 1
ATOM 777 O O . ALA A 1 101 ? -16.453 -9.392 6.617 1.00 93.94 101 ALA A O 1
ATOM 778 N N . GLU A 1 102 ? -15.194 -11.010 5.688 1.00 94.00 102 GLU A N 1
ATOM 779 C CA . GLU A 1 102 ? -14.693 -11.557 6.957 1.00 94.00 102 GLU A CA 1
ATOM 780 C C . GLU A 1 102 ? -13.897 -10.514 7.746 1.00 94.00 102 GLU A C 1
ATOM 782 O O . GLU A 1 102 ? -14.114 -10.359 8.948 1.00 94.00 102 GLU A O 1
ATOM 787 N N . ILE A 1 103 ? -13.030 -9.746 7.074 1.00 88.19 103 ILE A N 1
ATOM 788 C CA . ILE A 1 103 ? -12.264 -8.661 7.703 1.00 88.19 103 ILE A CA 1
ATOM 789 C C . ILE A 1 103 ? -13.211 -7.614 8.301 1.00 88.19 103 ILE A C 1
ATOM 791 O O . ILE A 1 103 ? -13.038 -7.224 9.458 1.00 88.19 103 ILE A O 1
ATOM 795 N N . TYR A 1 104 ? -14.238 -7.182 7.561 1.00 91.81 104 TYR A N 1
ATOM 796 C CA . TYR A 1 104 ? -15.225 -6.239 8.095 1.00 91.81 104 TYR A CA 1
ATOM 797 C C . TYR A 1 104 ? -15.981 -6.809 9.296 1.00 91.81 104 TYR A C 1
ATOM 799 O O . TYR A 1 104 ? -16.136 -6.120 10.308 1.00 91.81 104 TYR A O 1
ATOM 807 N N . ALA A 1 105 ? -16.410 -8.068 9.225 1.00 94.00 105 ALA A N 1
ATOM 808 C CA . ALA A 1 105 ? -17.106 -8.723 10.324 1.00 94.00 105 ALA A CA 1
ATOM 809 C C . ALA A 1 105 ? -16.218 -8.866 11.573 1.00 94.00 105 ALA A C 1
ATOM 811 O O . ALA A 1 105 ? -16.674 -8.603 12.688 1.00 94.00 105 ALA A O 1
ATOM 812 N N . ALA A 1 106 ? -14.940 -9.219 11.401 1.00 89.31 106 ALA A N 1
ATOM 813 C CA . ALA A 1 106 ? -13.962 -9.323 12.483 1.00 89.31 106 ALA A CA 1
ATOM 814 C C . ALA A 1 106 ? -13.694 -7.971 13.164 1.00 89.31 106 ALA A C 1
ATOM 816 O O . ALA A 1 106 ? -13.480 -7.920 14.374 1.00 89.31 106 ALA A O 1
ATOM 817 N N . GLN A 1 107 ? -13.775 -6.871 12.411 1.00 90.44 107 GLN A N 1
ATOM 818 C CA . GLN A 1 107 ? -13.680 -5.501 12.930 1.00 90.44 107 GLN A CA 1
ATOM 819 C C . GLN A 1 107 ? -14.965 -5.014 13.629 1.00 90.44 107 GLN A C 1
ATOM 821 O O . GLN A 1 107 ? -15.004 -3.887 14.118 1.00 90.44 107 GLN A O 1
ATOM 826 N N . GLY A 1 108 ? -16.023 -5.833 13.677 1.00 92.88 108 GLY A N 1
ATOM 827 C CA . GLY A 1 108 ? -17.321 -5.466 14.252 1.00 92.88 108 GLY A CA 1
ATOM 828 C C . GLY A 1 108 ? -18.237 -4.694 13.298 1.00 92.88 108 GLY A C 1
ATOM 829 O O . GLY A 1 108 ? -19.287 -4.214 13.712 1.00 92.88 108 GLY A O 1
ATOM 830 N N . HIS A 1 109 ? -17.883 -4.575 12.017 1.00 93.88 109 HIS A N 1
ATOM 831 C CA . HIS A 1 109 ? -18.701 -3.924 10.991 1.00 93.88 109 HIS A CA 1
ATOM 832 C C . HIS A 1 109 ? -19.599 -4.940 10.265 1.00 93.88 109 HIS A C 1
ATOM 834 O O . HIS A 1 109 ? -19.435 -5.172 9.065 1.00 93.88 109 HIS A O 1
ATOM 840 N N . LEU A 1 110 ? -20.544 -5.550 10.994 1.00 96.12 110 LEU A N 1
ATOM 841 C CA . LEU A 1 110 ? -21.396 -6.639 10.484 1.00 96.12 110 LEU A CA 1
ATOM 842 C C . LEU A 1 110 ? -22.213 -6.235 9.248 1.00 96.12 110 LEU A C 1
ATOM 844 O O . LEU A 1 110 ? -22.115 -6.910 8.225 1.00 96.12 110 LEU A O 1
ATOM 848 N N . GLU A 1 111 ? -22.909 -5.095 9.299 1.00 95.75 111 GLU A N 1
ATOM 849 C CA . GLU A 1 111 ? -23.715 -4.566 8.184 1.00 95.75 111 GLU A CA 1
ATOM 850 C C . GLU A 1 111 ? -22.911 -4.464 6.875 1.00 95.75 111 GLU A C 1
ATOM 852 O O . GLU A 1 111 ? -23.388 -4.821 5.796 1.00 95.75 111 GLU A O 1
ATOM 857 N N . ARG A 1 112 ? -21.647 -4.015 6.957 1.00 91.50 112 ARG A N 1
ATOM 858 C CA . ARG A 1 112 ? -20.765 -3.915 5.782 1.00 91.50 112 ARG A CA 1
ATOM 859 C C . ARG A 1 112 ? -20.325 -5.279 5.277 1.00 91.50 112 ARG A C 1
ATOM 861 O O . ARG A 1 112 ? -20.318 -5.485 4.068 1.00 91.50 112 ARG A O 1
ATOM 868 N N . GLY A 1 113 ? -19.968 -6.197 6.176 1.00 94.88 113 GLY A N 1
ATOM 869 C CA . GLY A 1 113 ? -19.631 -7.571 5.798 1.00 94.88 113 GLY A CA 1
ATOM 870 C C . GLY A 1 113 ? -20.783 -8.244 5.047 1.00 94.88 113 GLY A C 1
ATOM 871 O O . GLY A 1 113 ? -20.574 -8.810 3.976 1.00 94.88 113 GLY A O 1
ATOM 872 N N . ILE A 1 114 ? -22.012 -8.085 5.547 1.00 97.50 114 ILE A N 1
ATOM 873 C CA . ILE A 1 114 ? -23.244 -8.569 4.908 1.00 97.50 114 ILE A CA 1
ATOM 874 C C . ILE A 1 114 ? -23.432 -7.944 3.518 1.00 97.50 114 ILE A C 1
ATOM 876 O O . ILE A 1 114 ? -23.695 -8.663 2.553 1.00 97.50 114 ILE A O 1
ATOM 880 N N . ALA A 1 115 ? -23.260 -6.625 3.385 1.00 95.75 115 ALA A N 1
ATOM 881 C CA . ALA A 1 115 ? -23.383 -5.938 2.098 1.00 95.75 115 ALA A CA 1
ATOM 882 C C . ALA A 1 115 ? -22.367 -6.446 1.057 1.00 95.75 115 ALA A C 1
ATOM 884 O O . ALA A 1 115 ? -22.743 -6.708 -0.085 1.00 95.75 115 ALA A O 1
ATOM 885 N N . VAL A 1 116 ? -21.106 -6.646 1.458 1.00 94.75 116 VAL A N 1
ATOM 886 C CA . VAL A 1 116 ? -20.060 -7.201 0.581 1.00 94.75 116 VAL A CA 1
ATOM 887 C C . VAL A 1 116 ? -20.410 -8.629 0.147 1.00 94.75 116 VAL A C 1
ATOM 889 O O . VAL A 1 116 ? -20.280 -8.950 -1.032 1.00 94.75 116 VAL A O 1
ATOM 892 N N . LEU A 1 117 ? -20.909 -9.481 1.052 1.00 96.50 117 LEU A N 1
ATOM 893 C CA . LEU A 1 117 ? -21.311 -10.854 0.707 1.00 96.50 117 LEU A CA 1
ATOM 894 C C . LEU A 1 117 ? -22.498 -10.906 -0.250 1.00 96.50 117 LEU A C 1
ATOM 896 O O . LEU A 1 117 ? -22.523 -11.762 -1.132 1.00 96.50 117 LEU A O 1
ATOM 900 N N . ARG A 1 118 ? -23.460 -9.988 -0.117 1.00 97.56 118 ARG A N 1
ATOM 901 C CA . ARG A 1 118 ? -24.564 -9.864 -1.077 1.00 97.56 118 ARG A CA 1
ATOM 902 C C . ARG A 1 118 ? -24.047 -9.494 -2.468 1.00 97.56 118 ARG A C 1
ATOM 904 O O . ARG A 1 118 ? -24.450 -10.131 -3.429 1.00 97.56 118 ARG A O 1
ATOM 911 N N . GLU A 1 119 ? -23.082 -8.576 -2.579 1.00 95.38 119 GLU A N 1
ATOM 912 C CA . GLU A 1 119 ? -22.457 -8.257 -3.874 1.00 95.38 119 GLU A CA 1
ATOM 913 C C . GLU A 1 119 ? -21.705 -9.459 -4.479 1.00 95.38 119 GLU A C 1
ATOM 915 O O . GLU A 1 119 ? -21.764 -9.679 -5.691 1.00 95.38 119 GLU A O 1
ATOM 920 N N . VAL A 1 120 ? -21.013 -10.253 -3.651 1.00 94.75 120 VAL A N 1
ATOM 921 C CA . VAL A 1 120 ? -20.376 -11.505 -4.101 1.00 94.75 120 VAL A CA 1
ATOM 922 C C . VAL A 1 120 ? -21.429 -12.469 -4.645 1.00 94.75 120 VAL A C 1
ATOM 924 O O . VAL A 1 120 ? -21.250 -13.010 -5.731 1.00 94.75 120 VAL A O 1
ATOM 927 N N . LEU A 1 121 ? -22.536 -12.663 -3.926 1.00 96.31 121 LEU A N 1
ATOM 928 C CA . LEU A 1 121 ? -23.595 -13.601 -4.307 1.00 96.31 121 LEU A CA 1
ATOM 929 C C . LEU A 1 121 ? -24.427 -13.139 -5.506 1.00 96.31 121 LEU A C 1
ATOM 931 O O . LEU A 1 121 ? -24.893 -13.985 -6.264 1.00 96.31 121 LEU A O 1
ATOM 935 N N . ASP A 1 122 ? -24.568 -11.832 -5.724 1.00 95.69 122 ASP A N 1
ATOM 936 C CA . ASP A 1 122 ? -25.198 -11.288 -6.932 1.00 95.69 122 ASP A CA 1
ATOM 937 C C . ASP A 1 122 ? -24.410 -11.673 -8.195 1.00 95.69 122 ASP A C 1
ATOM 939 O O . ASP A 1 122 ? -24.997 -11.932 -9.247 1.00 95.69 122 ASP A O 1
ATOM 943 N N . LYS A 1 123 ? -23.074 -11.734 -8.098 1.00 90.75 123 LYS A N 1
ATOM 944 C CA . LYS A 1 123 ? -22.183 -12.130 -9.204 1.00 90.75 123 LYS A CA 1
ATOM 945 C C . LYS A 1 123 ? -21.975 -13.642 -9.272 1.00 90.75 123 LYS A C 1
ATOM 947 O O . LYS A 1 123 ? -21.885 -14.202 -10.362 1.00 90.75 123 LYS A O 1
ATOM 952 N N . GLU A 1 124 ? -21.904 -14.301 -8.120 1.00 92.44 124 GLU A N 1
ATOM 953 C CA . GLU A 1 124 ? -21.620 -15.728 -7.974 1.00 92.44 124 GLU A CA 1
ATOM 954 C C . GLU A 1 124 ? -22.672 -16.423 -7.076 1.00 92.44 124 GLU A C 1
ATOM 956 O O . GLU A 1 124 ? -22.360 -16.818 -5.947 1.00 92.44 124 GLU A O 1
ATOM 961 N N . PRO A 1 125 ? -23.915 -16.646 -7.558 1.00 94.69 125 PRO A N 1
ATOM 962 C CA . PRO A 1 125 ? -25.004 -17.203 -6.735 1.00 94.69 125 PRO A CA 1
ATOM 963 C C . PRO A 1 125 ? -24.700 -18.592 -6.152 1.00 94.69 125 PRO A C 1
ATOM 965 O O . PRO A 1 125 ? -25.193 -18.986 -5.090 1.00 94.69 125 PRO A O 1
ATOM 968 N N . GLU A 1 126 ? -23.854 -19.353 -6.845 1.00 91.12 126 GLU A N 1
ATOM 969 C CA . GLU A 1 126 ? -23.461 -20.704 -6.452 1.00 91.12 126 GLU A CA 1
ATOM 970 C C . GLU A 1 126 ? -22.397 -20.728 -5.341 1.00 91.12 126 GLU A C 1
ATOM 972 O O . GLU A 1 126 ? -22.106 -21.802 -4.819 1.00 91.12 126 GLU A O 1
ATOM 977 N N . HIS A 1 127 ? -21.853 -19.584 -4.907 1.00 93.75 127 HIS A N 1
ATOM 978 C CA . HIS A 1 127 ? -20.764 -19.526 -3.928 1.00 93.75 127 HIS A CA 1
ATOM 979 C C . HIS A 1 127 ? -21.209 -19.971 -2.518 1.00 93.75 127 HIS A C 1
ATOM 981 O O . HIS A 1 127 ? -21.672 -19.184 -1.693 1.00 93.75 127 HIS A O 1
ATOM 987 N N . GLU A 1 128 ? -21.026 -21.260 -2.211 1.00 94.25 128 GLU A N 1
ATOM 988 C CA . GLU A 1 128 ? -21.488 -21.888 -0.961 1.00 94.25 128 GLU A CA 1
ATOM 989 C C . GLU A 1 128 ? -20.914 -21.242 0.302 1.00 94.25 128 GLU A C 1
ATOM 991 O O . GLU A 1 128 ? -21.656 -20.971 1.245 1.00 94.25 128 GLU A O 1
ATOM 996 N N . VAL A 1 129 ? -19.609 -20.952 0.308 1.00 92.31 129 VAL A N 1
ATOM 997 C CA . VAL A 1 129 ? -18.936 -20.309 1.450 1.00 92.31 129 VAL A CA 1
ATOM 998 C C . VAL A 1 129 ? -19.529 -18.928 1.733 1.00 92.31 129 VAL A C 1
ATOM 1000 O O . VAL A 1 129 ? -19.854 -18.638 2.881 1.00 92.31 129 VAL A O 1
ATOM 1003 N N . ALA A 1 130 ? -19.757 -18.113 0.697 1.00 95.25 130 ALA A N 1
ATOM 1004 C CA . ALA A 1 130 ? -20.373 -16.798 0.842 1.00 95.25 130 ALA A CA 1
ATOM 1005 C C . ALA A 1 130 ? -21.811 -16.892 1.384 1.00 95.25 130 ALA A C 1
ATOM 1007 O O . ALA A 1 130 ? -22.165 -16.140 2.289 1.00 95.25 130 ALA A O 1
ATOM 1008 N N . ARG A 1 131 ? -22.622 -17.855 0.911 1.00 98.06 131 ARG A N 1
ATOM 1009 C CA . ARG A 1 131 ? -23.987 -18.098 1.433 1.00 98.06 131 ARG A CA 1
ATOM 1010 C C . ARG A 1 131 ? -23.985 -18.496 2.905 1.00 98.06 131 ARG A C 1
ATOM 1012 O O . ARG A 1 131 ? -24.797 -17.997 3.686 1.00 98.06 131 ARG A O 1
ATOM 1019 N N . ARG A 1 132 ? -23.080 -19.403 3.281 1.00 97.75 132 ARG A N 1
ATOM 1020 C CA . ARG A 1 132 ? -22.942 -19.854 4.666 1.00 97.75 132 ARG A CA 1
ATOM 1021 C C . ARG A 1 132 ? -22.523 -18.700 5.573 1.00 97.75 132 ARG A C 1
ATOM 1023 O O . ARG A 1 132 ? -23.186 -18.467 6.577 1.00 97.75 132 ARG A O 1
ATOM 1030 N N . LEU A 1 133 ? -21.480 -17.961 5.193 1.00 96.31 133 LEU A N 1
ATOM 1031 C CA . LEU A 1 133 ? -20.989 -16.831 5.977 1.00 96.31 133 LEU A CA 1
ATOM 1032 C C . LEU A 1 133 ? -22.048 -15.727 6.097 1.00 96.31 133 LEU A C 1
ATOM 1034 O O . LEU A 1 133 ? -22.230 -15.183 7.179 1.00 96.31 133 LEU A O 1
ATOM 1038 N N . LEU A 1 134 ? -22.796 -15.441 5.026 1.00 97.94 134 LEU A N 1
ATOM 1039 C CA . LEU A 1 134 ? -23.901 -14.481 5.064 1.00 97.94 134 LEU A CA 1
ATOM 1040 C C . LEU A 1 134 ? -24.950 -14.889 6.107 1.00 97.94 134 LEU A C 1
ATOM 1042 O O . LEU A 1 134 ? -25.314 -14.076 6.951 1.00 97.94 134 LEU A O 1
ATOM 1046 N N . SER A 1 135 ? -25.359 -16.161 6.101 1.00 97.94 135 SER A N 1
ATOM 1047 C CA . SER A 1 135 ? -26.324 -16.696 7.073 1.00 97.94 135 SER A CA 1
ATOM 1048 C C . SER A 1 135 ? -25.805 -16.582 8.514 1.00 97.94 135 SER A C 1
ATOM 1050 O O . SER A 1 135 ? -26.549 -16.222 9.422 1.00 97.94 135 SER A O 1
ATOM 1052 N N . GLU A 1 136 ? -24.517 -16.867 8.737 1.00 97.88 136 GLU A N 1
ATOM 1053 C CA . GLU A 1 136 ? -23.875 -16.743 10.053 1.00 97.88 136 GLU A CA 1
ATOM 1054 C C . GLU A 1 136 ? -23.822 -15.279 10.535 1.00 97.88 136 GLU A C 1
ATOM 1056 O O . GLU A 1 136 ? -24.092 -15.004 11.709 1.00 97.88 136 GLU A O 1
ATOM 1061 N N . LEU A 1 137 ? -23.513 -14.327 9.645 1.00 97.38 137 LEU A N 1
ATOM 1062 C CA . LEU A 1 137 ? -23.458 -12.904 9.991 1.00 97.38 137 LEU A CA 1
ATOM 1063 C C . LEU A 1 137 ? -24.844 -12.305 10.255 1.00 97.38 137 LEU A C 1
ATOM 1065 O O . LEU A 1 137 ? -24.972 -11.524 11.196 1.00 97.38 137 LEU A O 1
ATOM 1069 N N . GLU A 1 138 ? -25.874 -12.694 9.501 1.00 97.50 138 GLU A N 1
ATOM 1070 C CA . GLU A 1 138 ? -27.255 -12.232 9.717 1.00 97.50 138 GLU A CA 1
ATOM 1071 C C . GLU A 1 138 ? -27.801 -12.683 11.085 1.00 97.50 138 GLU A C 1
ATOM 1073 O O . GLU A 1 138 ? -28.417 -11.896 11.804 1.00 97.50 138 GLU A O 1
ATOM 1078 N N . VAL A 1 139 ? -27.501 -13.917 11.515 1.00 97.38 139 VAL A N 1
ATOM 1079 C CA . VAL A 1 139 ? -27.854 -14.394 12.869 1.00 97.38 139 VAL A CA 1
ATOM 1080 C C . VAL A 1 139 ? -27.138 -13.582 13.955 1.00 97.38 139 VAL A C 1
ATOM 1082 O O . VAL A 1 139 ? -27.723 -13.247 14.992 1.00 97.38 139 VAL A O 1
ATOM 1085 N N . ARG A 1 140 ? -25.861 -13.250 13.729 1.00 95.81 140 ARG A N 1
ATOM 1086 C CA . ARG A 1 140 ? -25.052 -12.473 14.676 1.00 95.81 140 ARG A CA 1
ATOM 1087 C C . ARG A 1 140 ? -25.520 -11.022 14.789 1.00 95.81 140 ARG A C 1
ATOM 1089 O O . ARG A 1 140 ? -25.535 -10.493 15.896 1.00 95.81 140 ARG A O 1
ATOM 1096 N N . GLU A 1 141 ? -25.899 -10.399 13.677 1.00 96.12 141 GLU A N 1
ATOM 1097 C CA . GLU A 1 141 ? -26.465 -9.047 13.632 1.00 96.12 141 GLU A CA 1
ATOM 1098 C C . GLU A 1 141 ? -27.793 -8.978 14.397 1.00 96.12 141 GLU A C 1
ATOM 1100 O O . GLU A 1 141 ? -27.944 -8.133 15.281 1.00 96.12 141 GLU A O 1
ATOM 1105 N N . ALA A 1 142 ? -28.700 -9.933 14.157 1.00 94.38 142 ALA A N 1
ATOM 1106 C CA . ALA A 1 142 ? -29.972 -10.017 14.875 1.00 94.38 142 ALA A CA 1
ATOM 1107 C C . ALA A 1 142 ? -29.774 -10.143 16.397 1.00 94.38 142 ALA A C 1
ATOM 1109 O O . ALA A 1 142 ? -30.451 -9.472 17.173 1.00 94.38 142 ALA A O 1
ATOM 1110 N N . SER A 1 143 ? -28.787 -10.936 16.826 1.00 92.88 143 SER A N 1
ATOM 1111 C CA . SER A 1 143 ? -28.455 -11.105 18.248 1.00 92.88 143 SER A CA 1
ATOM 1112 C C . SER A 1 143 ? -27.862 -9.842 18.899 1.00 92.88 143 SER A C 1
ATOM 1114 O O . SER A 1 143 ? -27.919 -9.703 20.116 1.00 92.88 143 SER A O 1
ATOM 1116 N N . GLN A 1 144 ? -27.258 -8.930 18.126 1.00 89.62 144 GLN A N 1
ATOM 1117 C CA . GLN A 1 144 ? -26.731 -7.653 18.640 1.00 89.62 144 GLN A CA 1
ATOM 1118 C C . GLN A 1 144 ? -27.788 -6.547 18.682 1.00 89.62 144 GLN A C 1
ATOM 1120 O O . GLN A 1 144 ? -27.661 -5.616 19.475 1.00 89.62 144 GLN A O 1
ATOM 1125 N N . GLN A 1 145 ? -28.805 -6.634 17.824 1.00 83.38 145 GLN A N 1
ATOM 1126 C CA . GLN A 1 145 ? -29.907 -5.676 17.775 1.00 83.38 145 GLN A CA 1
ATOM 1127 C C . GLN A 1 145 ? -31.021 -5.976 18.773 1.00 83.38 145 GLN A C 1
ATOM 1129 O O . GLN A 1 145 ? -31.860 -5.104 18.989 1.00 83.38 145 GLN A O 1
ATOM 1134 N N . GLU A 1 146 ? -31.052 -7.165 19.380 1.00 82.25 146 GLU A N 1
ATOM 1135 C CA . GLU A 1 146 ? -32.033 -7.475 20.415 1.00 82.25 146 GLU A CA 1
ATOM 1136 C C . GLU A 1 146 ? -31.817 -6.509 21.597 1.00 82.25 146 GLU A C 1
ATOM 1138 O O . GLU A 1 146 ? -30.770 -6.561 22.254 1.00 82.25 146 GLU A O 1
ATOM 1143 N N . PRO A 1 147 ? -32.743 -5.555 21.832 1.00 65.38 147 PRO A N 1
ATOM 1144 C CA . PRO A 1 147 ? -32.561 -4.553 22.864 1.00 65.38 147 PRO A CA 1
ATOM 1145 C C . PRO A 1 147 ? -32.463 -5.293 24.189 1.00 65.38 147 PRO A C 1
ATOM 1147 O O . PRO A 1 147 ? -33.367 -6.057 24.535 1.00 65.38 147 PRO A O 1
ATOM 1150 N N . GLN A 1 148 ? -31.362 -5.086 24.923 1.00 60.09 148 GLN A N 1
ATOM 1151 C CA . GLN A 1 148 ? -31.299 -5.550 26.303 1.00 60.09 148 GLN A CA 1
ATOM 1152 C C . GLN A 1 148 ? -32.582 -5.065 26.977 1.00 60.09 148 GLN A C 1
ATOM 1154 O O . GLN A 1 148 ? -32.844 -3.860 26.912 1.00 60.09 148 GLN A O 1
ATOM 1159 N N . PRO A 1 149 ? -33.400 -5.968 27.555 1.00 65.31 149 PRO A N 1
ATOM 1160 C CA . PRO A 1 149 ? -34.602 -5.552 28.246 1.00 65.31 149 PRO A CA 1
ATOM 1161 C C . PRO A 1 149 ? -34.141 -4.542 29.281 1.00 65.31 149 PRO A C 1
ATOM 1163 O O . PRO A 1 149 ? -33.344 -4.893 30.154 1.00 65.31 149 PRO A O 1
ATOM 1166 N N . GLU A 1 150 ? -34.552 -3.284 29.094 1.00 60.41 150 GLU A N 1
ATOM 1167 C CA . GLU A 1 150 ? -34.277 -2.197 30.017 1.00 60.41 150 GLU A CA 1
ATOM 1168 C C . GLU A 1 150 ? -34.634 -2.741 31.390 1.00 60.41 150 GLU A C 1
ATOM 1170 O O . GLU A 1 150 ? -35.802 -3.001 31.686 1.00 60.41 150 GLU A O 1
ATOM 1175 N N . ALA A 1 151 ? -33.605 -3.037 32.185 1.00 58.00 151 ALA A N 1
ATOM 1176 C CA . ALA A 1 151 ? -33.781 -3.431 33.558 1.00 58.00 151 ALA A CA 1
ATOM 1177 C C . ALA A 1 151 ? -34.459 -2.229 34.194 1.00 58.00 151 ALA A C 1
ATOM 1179 O O . ALA A 1 151 ? -33.800 -1.218 34.454 1.00 58.00 151 ALA A O 1
ATOM 1180 N N . ALA A 1 152 ? -35.786 -2.322 34.323 1.00 58.50 152 ALA A N 1
ATOM 1181 C CA . ALA A 1 152 ? -36.632 -1.351 34.973 1.00 58.50 152 ALA A CA 1
ATOM 1182 C C . ALA A 1 152 ? -35.937 -1.020 36.282 1.00 58.50 152 ALA A C 1
ATOM 1184 O O . ALA A 1 152 ? -35.901 -1.823 37.216 1.00 58.50 152 ALA A O 1
ATOM 1185 N N . THR A 1 153 ? -35.271 0.129 36.294 1.00 55.69 153 THR A N 1
ATOM 1186 C CA . THR A 1 153 ? -34.590 0.604 37.477 1.00 55.69 153 THR A CA 1
ATOM 1187 C C . THR A 1 153 ? -35.693 1.225 38.309 1.00 55.69 153 THR A C 1
ATOM 1189 O O . THR A 1 153 ? -35.873 2.438 38.342 1.00 55.69 153 THR A O 1
ATOM 1192 N N . GLU A 1 154 ? -36.496 0.352 38.916 1.00 49.19 154 GLU A N 1
ATOM 1193 C CA . GLU A 1 154 ? -37.302 0.673 40.078 1.00 49.19 154 GLU A CA 1
ATOM 1194 C C . GLU A 1 154 ? -36.308 1.012 41.189 1.00 49.19 154 GLU A C 1
ATOM 1196 O O . GLU A 1 154 ? -35.884 0.165 41.971 1.00 49.19 154 GLU A O 1
ATOM 1201 N N . TRP A 1 155 ? -35.868 2.269 41.217 1.00 56.25 155 TRP A N 1
ATOM 1202 C CA . TRP A 1 155 ? -35.354 2.853 42.442 1.00 56.25 155 TRP A CA 1
ATOM 1203 C C . TRP A 1 155 ? -36.537 2.904 43.413 1.00 56.25 155 TRP A C 1
ATOM 1205 O O . TRP A 1 155 ? -37.514 3.599 43.119 1.00 56.25 155 TRP A O 1
ATOM 1215 N N . PRO A 1 156 ? -36.506 2.199 44.557 1.00 52.19 156 PRO A N 1
ATOM 1216 C CA . PRO A 1 156 ? -37.478 2.456 45.598 1.00 52.19 156 PRO A CA 1
ATOM 1217 C C . PRO A 1 156 ? -37.213 3.864 46.137 1.00 52.19 156 PRO A C 1
AT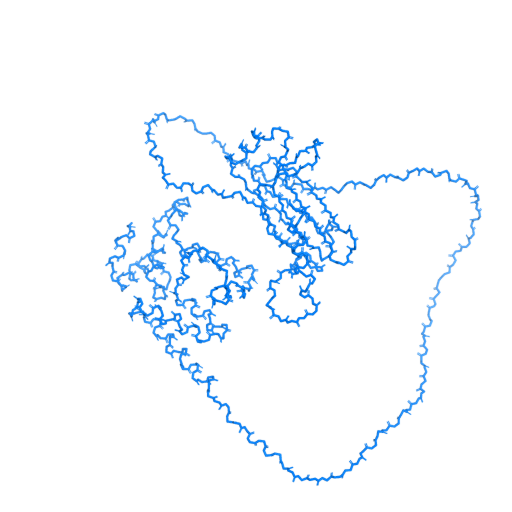OM 1219 O O . PRO A 1 156 ? -36.232 4.111 46.842 1.00 52.19 156 PRO A O 1
ATOM 1222 N N . GLU A 1 157 ? -38.101 4.798 45.798 1.00 54.62 157 GLU A N 1
ATOM 1223 C CA . GLU A 1 157 ? -38.251 6.049 46.528 1.00 54.62 157 GLU A CA 1
ATOM 1224 C C . G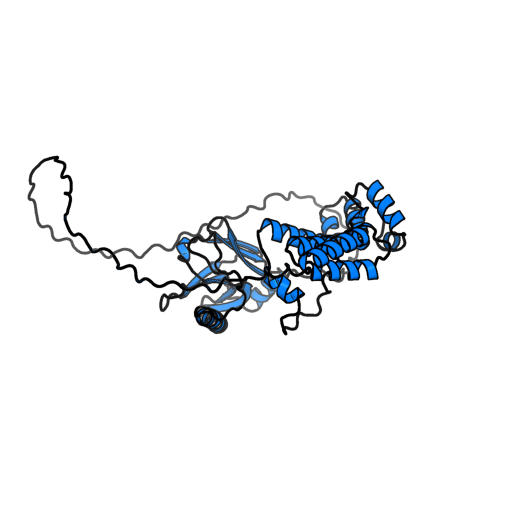LU A 1 157 ? -38.669 5.722 47.964 1.00 54.62 157 GLU A C 1
ATOM 1226 O O . GLU A 1 157 ? -39.845 5.603 48.297 1.00 54.62 157 GLU A O 1
ATOM 1231 N N . THR A 1 158 ? -37.687 5.571 48.844 1.00 47.56 158 THR A N 1
ATOM 1232 C CA . THR A 1 158 ? -37.912 5.631 50.287 1.00 47.56 158 THR A CA 1
ATOM 1233 C C . THR A 1 158 ? -36.855 6.530 50.887 1.00 47.56 158 THR A C 1
ATOM 1235 O O . THR A 1 158 ? -35.691 6.164 51.034 1.00 47.56 158 THR A O 1
ATOM 1238 N N . GLY A 1 159 ? -37.279 7.757 51.181 1.00 56.84 159 GLY A N 1
ATOM 1239 C CA . GLY A 1 159 ? -36.462 8.737 51.863 1.00 56.84 159 GLY A CA 1
ATOM 1240 C C . GLY A 1 159 ? -36.068 8.277 53.261 1.00 56.84 159 GLY A C 1
ATOM 1241 O O . GLY A 1 159 ? -36.857 7.667 53.975 1.00 56.84 159 GLY A O 1
ATOM 1242 N N . SER A 1 160 ? -34.860 8.645 53.676 1.00 50.06 160 SER A N 1
ATOM 1243 C CA . SER A 1 160 ? -34.566 8.916 55.079 1.00 50.06 160 SER A CA 1
ATOM 1244 C C . SER A 1 160 ? -33.262 9.701 55.203 1.00 50.06 160 SER A C 1
ATOM 1246 O O . SER A 1 160 ? -32.167 9.170 55.074 1.00 50.06 160 SER A O 1
ATOM 1248 N N . SER A 1 161 ? -33.438 10.996 55.445 1.00 50.56 161 SER A N 1
ATOM 1249 C CA . SER A 1 161 ? -32.648 11.879 56.307 1.00 50.56 161 SER A CA 1
ATOM 1250 C C . SER A 1 161 ? -31.435 11.269 57.042 1.00 50.56 161 SER A C 1
ATOM 1252 O O . SER A 1 161 ? -31.616 10.410 57.903 1.00 50.56 161 SER A O 1
ATOM 1254 N N . ALA A 1 162 ? -30.230 11.800 56.786 1.00 50.41 162 ALA A N 1
ATOM 1255 C CA . ALA A 1 162 ? -29.336 12.380 57.808 1.00 50.41 162 ALA A CA 1
ATOM 1256 C C . ALA A 1 162 ? -28.031 12.932 57.174 1.00 50.41 162 ALA A C 1
ATOM 1258 O O . ALA A 1 162 ? -27.436 12.264 56.329 1.00 50.41 162 ALA A O 1
ATOM 1259 N N . PRO A 1 163 ? -27.538 14.117 57.589 1.00 56.12 163 PRO A N 1
ATOM 1260 C CA . PRO A 1 163 ? -26.249 14.649 57.159 1.00 56.12 163 PRO A CA 1
ATOM 1261 C C . PRO A 1 163 ? -25.121 14.083 58.035 1.00 56.12 163 PRO A C 1
ATOM 1263 O O . PRO A 1 163 ? -25.059 14.356 59.234 1.00 56.12 163 PRO A O 1
ATOM 1266 N N . VAL A 1 164 ? -24.213 13.308 57.440 1.00 61.00 164 VAL A N 1
ATOM 1267 C CA . VAL A 1 164 ? -22.973 12.867 58.097 1.00 61.00 164 VAL A CA 1
ATOM 1268 C C . VAL A 1 164 ? -21.899 13.935 57.885 1.00 61.00 164 VAL A C 1
ATOM 1270 O O . VAL A 1 164 ? -21.555 14.281 56.757 1.00 61.00 164 VAL A O 1
ATOM 1273 N N . GLN A 1 165 ? -21.415 14.481 59.000 1.00 58.91 165 GLN A N 1
ATOM 1274 C CA . GLN A 1 165 ? -20.326 15.452 59.080 1.00 58.91 165 GLN A CA 1
ATOM 1275 C C . GLN A 1 165 ? -18.988 14.853 58.600 1.00 58.91 165 GLN A C 1
ATOM 1277 O O . GLN A 1 165 ? -18.750 13.660 58.800 1.00 58.91 165 GLN A O 1
ATOM 1282 N N . PRO A 1 166 ? -18.081 15.665 58.030 1.00 62.66 166 PRO A N 1
ATOM 1283 C CA . PRO A 1 166 ? -16.708 15.251 57.758 1.00 62.66 166 PRO A CA 1
ATOM 1284 C C . PRO A 1 166 ? -15.880 15.239 59.058 1.00 62.66 166 PRO A C 1
ATOM 1286 O O . PRO A 1 166 ? -15.926 16.226 59.795 1.00 62.66 166 PRO A O 1
ATOM 1289 N N . PRO A 1 167 ? -15.096 14.184 59.357 1.00 62.12 167 PRO A N 1
ATOM 1290 C CA . PRO A 1 167 ? -14.152 14.239 60.458 1.00 62.12 167 PRO A CA 1
ATOM 1291 C C . PRO A 1 167 ? -12.929 15.090 60.105 1.00 62.12 167 PRO A C 1
ATOM 1293 O O . PRO A 1 167 ? -12.456 15.157 58.968 1.00 62.12 167 PRO A O 1
ATOM 1296 N N . GLU A 1 168 ? -12.468 15.760 61.149 1.00 50.28 168 GLU A N 1
ATOM 1297 C CA . GLU A 1 168 ? -11.461 16.800 61.208 1.00 50.28 168 GLU A CA 1
ATOM 1298 C C . GLU A 1 168 ? -10.061 16.365 60.760 1.00 50.28 168 GLU A C 1
ATOM 1300 O O . GLU A 1 168 ? -9.606 15.239 60.966 1.00 50.28 168 GLU A O 1
ATOM 1305 N N . ARG A 1 169 ? -9.339 17.356 60.224 1.00 52.09 169 ARG A N 1
ATOM 1306 C CA . ARG A 1 169 ? -7.877 17.401 60.170 1.00 52.09 169 ARG A CA 1
ATOM 1307 C C . ARG A 1 169 ? -7.296 17.146 61.564 1.00 52.09 169 ARG A C 1
ATOM 1309 O O . ARG A 1 169 ? -7.520 17.947 62.466 1.00 52.09 169 ARG A O 1
ATOM 1316 N N . SER A 1 170 ? -6.448 16.130 61.687 1.00 60.44 170 SER A N 1
ATOM 1317 C CA . SER A 1 170 ? -5.441 16.060 62.746 1.00 60.44 170 SER A CA 1
ATOM 1318 C C . SER A 1 170 ? -4.070 16.341 62.136 1.00 60.44 170 SER A C 1
ATOM 1320 O O . SER A 1 170 ? -3.656 15.702 61.169 1.00 60.44 170 SER A O 1
ATOM 1322 N N . ALA A 1 171 ? -3.432 17.381 62.663 1.00 50.53 171 ALA A N 1
ATOM 1323 C CA . ALA A 1 171 ? -2.080 17.812 62.364 1.00 50.53 171 ALA A CA 1
ATOM 1324 C C . ALA A 1 171 ? -1.085 17.162 63.339 1.00 50.53 171 ALA A C 1
ATOM 1326 O O . ALA A 1 171 ? -1.458 16.923 64.486 1.00 50.53 171 ALA A O 1
ATOM 1327 N N . ALA A 1 172 ? 0.158 16.995 62.862 1.00 45.19 172 ALA A N 1
ATOM 1328 C CA . ALA A 1 172 ? 1.431 16.662 63.537 1.00 45.19 172 ALA A CA 1
ATOM 1329 C C . ALA A 1 172 ? 2.050 15.399 62.908 1.00 45.19 172 ALA A C 1
ATOM 1331 O O . ALA A 1 172 ? 1.344 14.429 62.673 1.00 45.19 172 ALA A O 1
ATOM 1332 N N . GLU A 1 173 ? 3.335 15.284 62.590 1.00 52.75 173 GLU A N 1
ATOM 1333 C CA . GLU A 1 173 ? 4.517 16.150 62.666 1.00 52.75 173 GLU A CA 1
ATOM 1334 C C . GLU A 1 173 ? 5.630 15.463 61.818 1.00 52.75 173 GLU A C 1
ATOM 1336 O O . GLU A 1 173 ? 5.440 14.326 61.373 1.00 52.75 173 GLU A O 1
ATOM 1341 N N . PRO A 1 174 ? 6.760 16.137 61.530 1.00 56.75 174 PRO A N 1
ATOM 1342 C CA . PRO A 1 174 ? 7.752 15.738 60.530 1.00 56.75 174 PRO A CA 1
ATOM 1343 C C . PRO A 1 174 ? 8.776 14.720 61.062 1.00 56.75 174 PRO A C 1
ATOM 1345 O O . PRO A 1 174 ? 9.247 14.839 62.189 1.00 56.75 174 PRO A O 1
ATOM 1348 N N . LEU A 1 175 ? 9.190 13.771 60.216 1.00 50.88 175 LEU A N 1
ATOM 1349 C CA . LEU A 1 175 ? 10.276 12.827 60.502 1.00 50.88 175 LEU A CA 1
ATOM 1350 C C . LEU A 1 175 ? 11.435 13.014 59.514 1.00 50.88 175 LEU A C 1
ATOM 1352 O O . LEU A 1 175 ? 11.365 12.647 58.345 1.00 50.88 175 LEU A O 1
ATOM 1356 N N . GLU A 1 176 ? 12.446 13.698 60.044 1.00 43.94 176 GLU A N 1
ATOM 1357 C CA . GLU A 1 176 ? 13.890 13.455 59.962 1.00 43.94 176 GLU A CA 1
ATOM 1358 C C . GLU A 1 176 ? 14.481 12.754 58.726 1.00 43.94 176 GLU A C 1
ATOM 1360 O O . GLU A 1 176 ? 14.272 11.575 58.447 1.00 43.94 176 GLU A O 1
ATOM 1365 N N . ALA A 1 177 ? 15.373 13.498 58.069 1.00 53.69 177 ALA A N 1
ATOM 1366 C CA . ALA A 1 177 ? 16.392 12.990 57.166 1.00 53.69 177 ALA A CA 1
ATOM 1367 C C . ALA A 1 177 ? 17.503 12.249 57.939 1.00 53.69 177 ALA A C 1
ATOM 1369 O O . ALA A 1 177 ? 17.984 12.772 58.947 1.00 53.69 177 ALA A O 1
ATOM 1370 N N . PRO A 1 178 ? 18.013 11.110 57.441 1.00 61.72 178 PRO A N 1
ATOM 1371 C CA . PRO A 1 178 ? 19.271 10.566 57.921 1.00 61.72 178 PRO A CA 1
ATOM 1372 C C . PRO A 1 178 ? 20.453 11.185 57.166 1.00 61.72 178 PRO A C 1
ATOM 1374 O O . PRO A 1 178 ? 20.623 11.019 55.958 1.00 61.72 178 PRO A O 1
ATOM 1377 N N . ALA A 1 179 ? 21.298 11.873 57.928 1.00 46.19 179 ALA A N 1
ATOM 1378 C CA . ALA A 1 179 ? 22.680 12.144 57.577 1.00 46.19 179 ALA A CA 1
ATOM 1379 C C . ALA A 1 179 ? 23.523 10.864 57.737 1.00 46.19 179 ALA A C 1
ATOM 1381 O O . ALA A 1 179 ? 23.484 10.221 58.784 1.00 46.19 179 ALA A O 1
ATOM 1382 N N . ALA A 1 180 ? 24.339 10.543 56.735 1.00 52.47 180 ALA A N 1
ATOM 1383 C CA . ALA A 1 180 ? 25.529 9.702 56.871 1.00 52.47 180 ALA A CA 1
ATOM 1384 C C . ALA A 1 180 ? 26.624 10.333 55.990 1.00 52.47 180 ALA A C 1
ATOM 1386 O O . ALA A 1 180 ? 26.413 10.551 54.803 1.00 52.47 180 ALA A O 1
ATOM 1387 N N . HIS A 1 181 ? 27.630 10.962 56.598 1.00 45.16 181 HIS A N 1
ATOM 1388 C CA . HIS A 1 181 ? 28.920 10.376 56.993 1.00 45.16 181 HIS A CA 1
ATOM 1389 C C . HIS A 1 181 ? 29.850 10.165 55.781 1.00 45.16 181 HIS A C 1
ATOM 1391 O O . HIS A 1 181 ? 29.636 9.262 54.987 1.00 45.16 181 HIS A O 1
ATOM 1397 N N . VAL A 1 182 ? 30.699 11.160 55.494 1.00 46.25 182 VAL A N 1
ATOM 1398 C CA . VAL A 1 182 ? 32.150 11.211 55.805 1.00 46.25 182 VAL A CA 1
ATOM 1399 C C . VAL A 1 182 ? 32.983 10.473 54.760 1.00 46.25 182 VAL A C 1
ATOM 1401 O O . VAL A 1 182 ? 33.022 9.253 54.758 1.00 46.25 182 VAL A O 1
ATOM 1404 N N . GLU A 1 183 ? 33.749 11.232 53.974 1.00 44.56 183 GLU A N 1
ATOM 1405 C CA . GLU A 1 183 ? 35.179 10.955 53.831 1.00 44.56 183 GLU A CA 1
ATOM 1406 C C . GLU A 1 183 ? 35.947 12.228 53.456 1.00 44.56 183 GLU A C 1
ATOM 1408 O O . GLU A 1 183 ? 35.388 13.218 52.986 1.00 44.56 183 GLU A O 1
ATOM 1413 N N . SER A 1 184 ? 37.228 12.219 53.786 1.00 41.31 184 SER A N 1
ATOM 1414 C CA . SER A 1 184 ? 38.020 13.362 54.220 1.00 41.31 184 SER A CA 1
ATOM 1415 C C . SER A 1 184 ? 39.286 13.493 53.368 1.00 41.31 184 SER A C 1
ATOM 1417 O O . SER A 1 184 ? 39.867 12.472 53.020 1.00 41.31 184 SER A O 1
ATOM 1419 N N . LEU A 1 185 ? 39.766 14.744 53.231 1.00 49.50 185 LEU A N 1
ATOM 1420 C CA . LEU A 1 185 ? 41.165 15.191 53.009 1.00 49.50 185 LEU A CA 1
ATOM 1421 C C . LEU A 1 185 ? 41.794 15.035 51.596 1.00 49.50 185 LEU A C 1
ATOM 1423 O O . LEU A 1 185 ? 41.375 14.157 50.850 1.00 49.50 185 LEU A O 1
ATOM 1427 N N . PRO A 1 186 ? 42.878 15.784 51.244 1.00 56.59 186 PRO A N 1
ATOM 1428 C CA . PRO A 1 186 ? 43.457 17.000 51.855 1.00 56.59 186 PRO A CA 1
ATOM 1429 C C . PRO A 1 186 ? 43.822 18.160 50.876 1.00 56.59 186 PRO A C 1
ATOM 1431 O O . PRO A 1 186 ? 43.926 18.002 49.666 1.00 56.59 186 PRO A O 1
ATOM 1434 N N . GLU A 1 187 ? 44.042 19.327 51.495 1.00 38.97 187 GLU A N 1
ATOM 1435 C CA . GLU A 1 187 ? 45.091 20.354 51.285 1.00 38.97 187 GLU A CA 1
ATOM 1436 C C . GLU A 1 187 ? 45.503 20.858 49.881 1.00 38.97 187 GLU A C 1
ATOM 1438 O O . GLU A 1 187 ? 46.231 20.232 49.122 1.00 38.97 187 GLU A O 1
ATOM 1443 N N . ALA A 1 188 ? 45.140 22.125 49.651 1.00 47.06 188 ALA A N 1
ATOM 1444 C CA . ALA A 1 188 ? 46.018 23.251 49.310 1.00 47.06 188 ALA A CA 1
ATOM 1445 C C . ALA A 1 188 ? 47.281 22.999 48.457 1.00 47.06 188 ALA A C 1
ATOM 1447 O O . ALA A 1 188 ? 48.347 22.675 48.973 1.00 47.06 188 ALA A O 1
ATOM 1448 N N . VAL A 1 189 ? 47.212 23.422 47.190 1.00 44.97 189 VAL A N 1
ATOM 1449 C CA . VAL A 1 189 ? 48.352 24.033 46.490 1.00 44.97 189 VAL A CA 1
ATOM 1450 C C . VAL A 1 189 ? 47.882 25.315 45.809 1.00 44.97 189 VAL A C 1
ATOM 1452 O O . VAL A 1 189 ? 47.108 25.309 44.857 1.00 44.97 189 VAL A O 1
ATOM 1455 N N . THR A 1 190 ? 48.364 26.438 46.329 1.00 43.12 190 THR A N 1
ATOM 1456 C CA . THR A 1 190 ? 48.412 27.731 45.653 1.00 43.12 190 THR A CA 1
ATOM 1457 C C . THR A 1 190 ? 49.495 27.693 44.582 1.00 43.12 190 THR A C 1
ATOM 1459 O O . THR A 1 190 ? 50.666 27.531 44.927 1.00 43.12 190 THR A O 1
ATOM 1462 N N . THR A 1 191 ? 49.164 27.921 43.310 1.00 37.34 191 THR A N 1
ATOM 1463 C CA . THR A 1 191 ? 50.100 28.600 42.401 1.00 37.34 191 THR A CA 1
ATOM 1464 C C . THR A 1 191 ? 49.391 29.248 41.215 1.00 37.34 191 THR A C 1
ATOM 1466 O O . THR A 1 191 ? 48.624 28.627 40.495 1.00 37.34 191 THR A O 1
ATOM 1469 N N . ASP A 1 192 ? 49.726 30.522 41.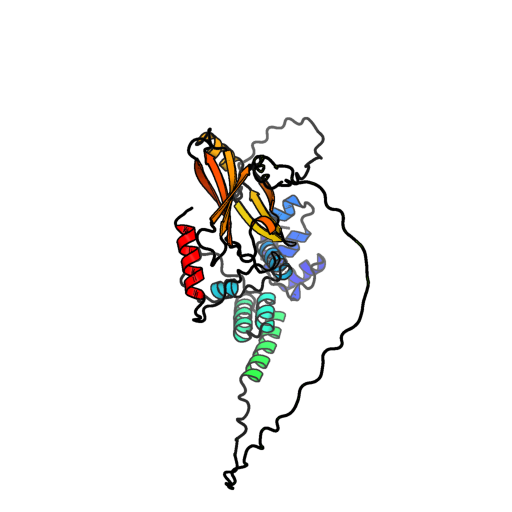079 1.00 33.78 192 ASP A N 1
ATOM 1470 C CA . ASP A 1 192 ? 49.936 31.310 39.875 1.00 33.78 192 ASP A CA 1
ATOM 1471 C C . ASP A 1 192 ? 48.827 31.609 38.863 1.00 33.78 192 ASP A C 1
ATOM 1473 O O . ASP A 1 192 ? 48.225 30.773 38.195 1.00 33.78 192 ASP A O 1
ATOM 1477 N N . ARG A 1 193 ? 48.671 32.920 38.703 1.00 44.09 193 ARG A N 1
ATOM 1478 C CA . ARG A 1 193 ? 47.807 33.638 37.786 1.00 44.09 193 ARG A CA 1
ATOM 1479 C C . ARG A 1 193 ? 48.584 33.830 36.487 1.00 44.09 193 ARG A C 1
ATOM 1481 O O . ARG A 1 193 ? 49.341 34.788 36.366 1.00 44.09 193 ARG A O 1
ATOM 1488 N N . ALA A 1 194 ? 48.368 32.940 35.523 1.00 38.22 194 ALA A N 1
ATOM 1489 C CA . ALA A 1 194 ? 48.804 33.135 34.146 1.00 38.22 194 ALA A CA 1
ATOM 1490 C C . ALA A 1 194 ? 47.620 33.563 33.268 1.00 38.22 194 ALA A C 1
ATOM 1492 O O . ALA A 1 194 ? 46.571 32.926 33.216 1.00 38.22 194 ALA A O 1
ATOM 1493 N N . GLU A 1 195 ? 47.823 34.694 32.610 1.00 44.94 195 GLU A N 1
ATOM 1494 C CA . GLU A 1 195 ? 46.989 35.349 31.614 1.00 44.94 195 GLU A CA 1
ATOM 1495 C C . GLU A 1 195 ? 46.770 34.423 30.400 1.00 44.94 195 GLU A C 1
ATOM 1497 O O . GLU A 1 195 ? 47.694 34.155 29.633 1.00 44.94 195 GLU A O 1
ATOM 1502 N N . VAL A 1 196 ? 45.552 33.891 30.236 1.00 38.12 196 VAL A N 1
ATOM 1503 C CA . VAL A 1 196 ? 45.185 33.065 29.074 1.00 38.12 196 VAL A CA 1
ATOM 1504 C C . VAL A 1 196 ? 44.582 33.959 27.998 1.00 38.12 196 VAL A C 1
ATOM 1506 O O . VAL A 1 196 ? 43.445 34.419 28.087 1.00 38.12 196 VAL A O 1
ATOM 1509 N N . VAL A 1 197 ? 45.392 34.182 26.967 1.00 38.81 197 VAL A N 1
ATOM 1510 C CA . VAL A 1 197 ? 45.018 34.730 25.664 1.00 38.81 197 VAL A CA 1
ATOM 1511 C C . VAL A 1 197 ? 43.927 33.851 25.045 1.00 38.81 197 VAL A C 1
ATOM 1513 O O . VAL A 1 197 ? 44.142 32.665 24.791 1.00 38.81 197 VAL A O 1
ATOM 1516 N N . LEU A 1 198 ? 42.754 34.439 24.796 1.00 38.59 198 LEU A N 1
ATOM 1517 C CA . LEU A 1 198 ? 41.645 33.792 24.095 1.00 38.59 198 LEU A CA 1
ATOM 1518 C C . LEU A 1 198 ? 42.046 33.509 22.641 1.00 38.59 198 LEU A C 1
ATOM 1520 O O . LEU A 1 198 ? 42.228 34.420 21.833 1.00 38.59 198 LEU A O 1
ATOM 1524 N N . LYS A 1 199 ? 42.191 32.222 22.327 1.00 36.16 199 LYS A N 1
ATOM 1525 C CA . LYS A 1 199 ? 42.333 31.679 20.975 1.00 36.16 199 LYS A CA 1
ATOM 1526 C C . LYS A 1 199 ? 40.918 31.419 20.426 1.00 36.16 199 LYS A C 1
ATOM 1528 O O . LYS A 1 199 ? 40.116 30.861 21.173 1.00 36.16 199 LYS A O 1
ATOM 1533 N N . PRO A 1 200 ? 40.587 31.818 19.185 1.00 43.72 200 PRO A N 1
ATOM 1534 C CA . PRO A 1 200 ? 39.243 31.641 18.642 1.00 43.72 200 PRO A CA 1
ATOM 1535 C C . PRO A 1 200 ? 38.868 30.157 18.558 1.00 43.72 200 PRO A C 1
ATOM 1537 O O . PRO A 1 200 ? 39.647 29.320 18.098 1.00 43.72 200 PRO A O 1
ATOM 1540 N N . GLU A 1 201 ? 37.672 29.881 19.064 1.00 36.78 201 GLU A N 1
ATOM 1541 C CA . GLU A 1 201 ? 36.964 28.605 19.075 1.00 36.78 201 GLU A CA 1
ATOM 1542 C C . GLU A 1 201 ? 36.721 28.120 17.630 1.00 36.78 201 GLU A C 1
ATOM 1544 O O . GLU A 1 201 ? 36.331 28.930 16.785 1.00 36.78 201 GLU A O 1
ATOM 1549 N N . PRO A 1 202 ? 37.013 26.849 17.294 1.00 43.53 202 PRO A N 1
ATOM 1550 C CA . PRO A 1 202 ? 36.846 26.343 15.936 1.00 43.53 202 PRO A CA 1
ATOM 1551 C C . PRO A 1 202 ? 35.362 26.184 15.578 1.00 43.53 202 PRO A C 1
ATOM 1553 O O . PRO A 1 202 ? 34.560 25.757 16.408 1.00 43.53 202 PRO A O 1
ATOM 1556 N N . GLU A 1 203 ? 35.023 26.501 14.325 1.00 44.56 203 GLU A N 1
ATOM 1557 C CA . GLU A 1 203 ? 33.699 26.282 13.732 1.00 44.56 203 GLU A CA 1
ATOM 1558 C C . GLU A 1 203 ? 33.182 24.852 13.985 1.00 44.56 203 GLU A C 1
ATOM 1560 O O . GLU A 1 203 ? 33.959 23.891 13.906 1.00 44.56 203 GLU A O 1
ATOM 1565 N N . PRO A 1 204 ? 31.876 24.680 14.266 1.00 39.44 204 PRO A N 1
ATOM 1566 C CA . PRO A 1 204 ? 31.290 23.365 14.480 1.00 39.44 204 PRO A CA 1
ATOM 1567 C C . PRO A 1 204 ? 31.400 22.524 13.202 1.00 39.44 204 PRO A C 1
ATOM 1569 O O . PRO A 1 204 ? 30.943 22.921 12.131 1.00 39.44 204 PRO A O 1
ATOM 1572 N N . ALA A 1 205 ? 32.013 21.347 13.330 1.00 34.28 205 ALA A N 1
ATOM 1573 C CA . ALA A 1 205 ? 32.168 20.390 12.244 1.00 34.28 205 ALA A CA 1
ATOM 1574 C C . ALA A 1 205 ? 30.803 20.012 11.641 1.00 34.28 205 ALA A C 1
ATOM 1576 O O . ALA A 1 205 ? 29.863 19.678 12.366 1.00 34.28 205 ALA A O 1
ATOM 1577 N N . ALA A 1 206 ? 30.714 20.044 10.310 1.00 36.59 206 ALA A N 1
ATOM 1578 C CA . ALA A 1 206 ? 29.554 19.568 9.567 1.00 36.59 206 ALA A CA 1
ATOM 1579 C C . ALA A 1 206 ? 29.230 18.101 9.936 1.00 36.59 206 ALA A C 1
ATOM 1581 O O . ALA A 1 206 ? 30.151 17.310 10.164 1.00 36.59 206 ALA A O 1
ATOM 1582 N N . PRO A 1 207 ? 27.943 17.712 10.000 1.00 40.69 207 PRO A N 1
ATOM 1583 C CA . PRO A 1 207 ? 27.547 16.353 10.352 1.00 40.69 207 PRO A CA 1
ATOM 1584 C C . PRO A 1 207 ? 28.093 15.338 9.338 1.00 40.69 207 PRO A C 1
ATOM 1586 O O . PRO A 1 207 ? 27.868 15.450 8.134 1.00 40.69 207 PRO A O 1
ATOM 1589 N N . THR A 1 208 ? 28.799 14.320 9.832 1.00 36.00 208 THR A N 1
ATOM 1590 C CA . THR A 1 208 ? 29.319 13.216 9.016 1.00 36.00 208 THR A CA 1
ATOM 1591 C C . THR A 1 208 ? 28.171 12.315 8.560 1.00 36.00 208 THR A C 1
ATOM 1593 O O . THR A 1 208 ? 27.701 11.465 9.316 1.00 36.00 208 THR A O 1
ATOM 1596 N N . LEU A 1 209 ? 27.723 12.484 7.316 1.00 42.53 209 LEU A N 1
ATOM 1597 C CA . LEU A 1 209 ? 26.754 11.600 6.667 1.00 42.53 209 LEU A CA 1
ATOM 1598 C C . LEU A 1 209 ? 27.448 10.316 6.190 1.00 42.53 209 LEU A C 1
ATOM 1600 O O . LEU A 1 209 ? 28.501 10.368 5.553 1.00 42.53 209 LEU A O 1
ATOM 1604 N N . ARG A 1 210 ? 26.867 9.150 6.499 1.00 36.53 210 ARG A N 1
ATOM 1605 C CA . ARG A 1 210 ? 27.311 7.853 5.966 1.00 36.53 210 ARG A CA 1
ATOM 1606 C C . ARG A 1 210 ? 26.386 7.429 4.832 1.00 36.53 210 ARG A C 1
ATOM 1608 O O . ARG A 1 210 ? 25.292 6.938 5.083 1.00 36.53 210 ARG A O 1
ATOM 1615 N N . THR A 1 211 ? 26.849 7.575 3.598 1.00 40.53 211 THR A N 1
ATOM 1616 C CA . THR A 1 211 ? 26.202 6.975 2.427 1.00 40.53 211 THR A CA 1
ATOM 1617 C C . THR A 1 211 ? 26.640 5.516 2.334 1.00 40.53 211 THR A C 1
ATOM 1619 O O . THR A 1 211 ? 27.788 5.227 1.999 1.00 40.53 211 THR A O 1
ATOM 1622 N N . THR A 1 212 ? 25.760 4.576 2.673 1.00 38.44 212 THR A N 1
ATOM 1623 C CA . THR A 1 212 ? 25.984 3.151 2.396 1.00 38.44 212 THR A CA 1
ATOM 1624 C C . THR A 1 212 ? 25.741 2.893 0.915 1.00 38.44 212 THR A C 1
ATOM 1626 O O . THR A 1 212 ? 24.599 2.801 0.479 1.00 38.44 212 THR A O 1
ATOM 1629 N N . GLN A 1 213 ? 26.821 2.801 0.138 1.00 39.88 213 GLN A N 1
ATOM 1630 C CA . GLN A 1 213 ? 26.777 2.308 -1.237 1.00 39.88 213 GLN A CA 1
ATOM 1631 C C . GLN A 1 213 ? 26.502 0.799 -1.213 1.00 39.88 213 GLN A C 1
ATOM 1633 O O . GLN A 1 213 ? 27.302 0.025 -0.685 1.00 39.88 213 GLN A O 1
ATOM 1638 N N . LEU A 1 214 ? 25.363 0.381 -1.762 1.00 36.06 214 LEU A N 1
ATOM 1639 C CA . LEU A 1 214 ? 25.104 -1.017 -2.095 1.00 36.06 214 LEU A CA 1
ATOM 1640 C C . LEU A 1 214 ? 25.872 -1.339 -3.384 1.00 36.06 214 LEU A C 1
ATOM 1642 O O . LEU A 1 214 ? 25.565 -0.809 -4.446 1.00 36.06 214 LEU A O 1
ATOM 1646 N N . ASN A 1 215 ? 26.912 -2.168 -3.264 1.00 30.20 215 ASN A N 1
ATOM 1647 C CA . ASN A 1 215 ? 27.679 -2.677 -4.398 1.00 30.20 215 ASN A CA 1
ATOM 1648 C C . ASN A 1 215 ? 26.808 -3.626 -5.230 1.00 30.20 215 ASN A C 1
ATOM 1650 O O . ASN A 1 215 ? 26.538 -4.751 -4.809 1.00 30.20 215 ASN A O 1
ATOM 1654 N N . GLU A 1 216 ? 26.447 -3.208 -6.438 1.00 40.69 216 GLU A N 1
ATOM 1655 C CA . GLU A 1 216 ? 26.086 -4.132 -7.507 1.00 40.69 216 GLU A CA 1
ATOM 1656 C C . GLU A 1 216 ? 27.382 -4.689 -8.105 1.00 40.69 216 GLU A C 1
ATOM 1658 O O . GLU A 1 216 ? 28.176 -3.995 -8.738 1.00 40.69 216 GLU A O 1
ATOM 1663 N N . SER A 1 217 ? 27.661 -5.957 -7.832 1.00 33.03 217 SER A N 1
ATOM 1664 C CA . SER A 1 217 ? 28.740 -6.702 -8.471 1.00 33.03 217 SER A CA 1
ATOM 1665 C C . SER A 1 217 ? 28.232 -8.109 -8.706 1.00 33.03 217 SER A C 1
ATOM 1667 O O . SER A 1 217 ? 28.214 -8.897 -7.771 1.00 33.03 217 SER A O 1
ATOM 1669 N N . ILE A 1 218 ? 27.752 -8.365 -9.923 1.00 35.66 218 ILE A N 1
ATOM 1670 C CA . ILE A 1 218 ? 27.842 -9.611 -10.702 1.00 35.66 218 ILE A CA 1
ATOM 1671 C C . ILE A 1 218 ? 27.142 -9.303 -12.029 1.00 35.66 218 ILE A C 1
ATOM 1673 O O . ILE A 1 218 ? 25.925 -9.175 -12.058 1.00 35.66 218 ILE A O 1
ATOM 1677 N N . LEU A 1 219 ? 27.918 -9.182 -13.104 1.00 37.06 219 LEU A N 1
ATOM 1678 C CA . LEU A 1 219 ? 27.526 -9.537 -14.469 1.00 37.06 219 LEU A CA 1
ATOM 1679 C C . LEU A 1 219 ? 28.830 -9.740 -15.251 1.00 37.06 219 LEU A C 1
ATOM 1681 O O . LEU A 1 219 ? 29.513 -8.783 -15.609 1.00 37.06 219 LEU A O 1
ATOM 1685 N N . GLU A 1 220 ? 29.200 -11.010 -15.412 1.00 39.50 220 GLU A N 1
ATOM 1686 C CA . GLU A 1 220 ? 30.212 -11.450 -16.368 1.00 39.50 220 GLU A CA 1
ATOM 1687 C C . GLU A 1 220 ? 29.591 -11.582 -17.761 1.00 39.50 220 GLU A C 1
ATOM 1689 O O . GLU A 1 220 ? 28.410 -11.883 -17.940 1.00 39.50 220 GLU A O 1
ATOM 1694 N N . GLU A 1 221 ? 30.459 -11.325 -18.725 1.00 50.31 221 GLU A N 1
ATOM 1695 C CA . GLU A 1 221 ? 30.274 -11.253 -20.162 1.00 50.31 221 GLU A CA 1
ATOM 1696 C C . GLU A 1 221 ? 29.759 -12.568 -20.765 1.00 50.31 221 GLU A C 1
ATOM 1698 O O . GLU A 1 221 ? 30.271 -13.644 -20.467 1.00 50.31 221 GLU A O 1
ATOM 1703 N N . THR A 1 222 ? 28.830 -12.480 -21.722 1.00 35.47 222 THR A N 1
ATOM 1704 C CA . THR A 1 222 ? 28.830 -13.394 -22.875 1.00 35.47 222 THR A CA 1
ATOM 1705 C C . THR A 1 222 ? 28.489 -12.629 -24.150 1.00 35.47 222 THR A C 1
ATOM 1707 O O . THR A 1 222 ? 27.471 -11.947 -24.253 1.00 35.47 222 THR A O 1
ATOM 1710 N N . GLU A 1 223 ? 29.410 -12.719 -25.105 1.00 47.59 223 GLU A N 1
ATOM 1711 C CA . GLU A 1 223 ? 29.358 -12.110 -26.425 1.00 47.59 223 GLU A CA 1
ATOM 1712 C C . GLU A 1 223 ? 28.477 -12.896 -27.415 1.00 47.59 223 GLU A C 1
ATOM 1714 O O . GLU A 1 223 ? 28.398 -14.124 -27.392 1.00 47.59 223 GLU A O 1
ATOM 1719 N N . THR A 1 224 ? 27.998 -12.146 -28.412 1.00 38.00 224 THR A N 1
ATOM 1720 C CA . THR A 1 224 ? 27.742 -12.529 -29.816 1.00 38.00 224 THR A CA 1
ATOM 1721 C C . THR A 1 224 ? 26.577 -13.462 -30.159 1.00 38.00 224 THR A C 1
ATOM 1723 O O . THR A 1 224 ? 26.670 -14.685 -30.125 1.00 38.00 224 THR A O 1
ATOM 1726 N N . GLY A 1 225 ? 25.534 -12.842 -30.716 1.00 35.47 225 GLY A N 1
ATOM 1727 C CA . GLY A 1 225 ? 24.579 -13.466 -31.626 1.00 35.47 225 GLY A CA 1
ATOM 1728 C C . GLY A 1 225 ? 23.851 -12.390 -32.431 1.00 35.47 225 GLY A C 1
ATOM 1729 O O . GLY A 1 225 ? 22.854 -11.847 -31.973 1.00 35.47 225 GLY A O 1
ATOM 1730 N N . GLU A 1 226 ? 24.376 -12.047 -33.610 1.00 45.66 226 GLU A N 1
ATOM 1731 C CA . GLU A 1 226 ? 23.714 -11.159 -34.570 1.00 45.66 226 GLU A CA 1
ATOM 1732 C C . GLU A 1 226 ? 22.448 -11.836 -35.119 1.00 45.66 226 GLU A C 1
ATOM 1734 O O . GLU A 1 226 ? 22.511 -12.755 -35.935 1.00 45.66 226 GLU A O 1
ATOM 1739 N N . GLY A 1 227 ? 21.288 -11.362 -34.670 1.00 38.28 227 GLY A N 1
ATOM 1740 C CA . GLY A 1 227 ? 19.983 -11.675 -35.235 1.00 38.28 227 GLY A CA 1
ATOM 1741 C C . GLY A 1 227 ? 19.109 -10.431 -35.162 1.00 38.28 227 GLY A C 1
ATOM 1742 O O . GLY A 1 227 ? 18.555 -10.121 -34.114 1.00 38.28 227 GLY A O 1
ATOM 1743 N N . GLN A 1 228 ? 19.025 -9.683 -36.265 1.00 46.16 228 GLN A N 1
ATOM 1744 C CA . GLN A 1 228 ? 18.064 -8.591 -36.411 1.00 46.16 228 GLN A CA 1
ATOM 1745 C C . GLN A 1 228 ? 16.649 -9.177 -36.519 1.00 46.16 228 GLN A C 1
ATOM 1747 O O . GLN A 1 228 ? 16.154 -9.412 -37.620 1.00 46.16 228 GLN A O 1
ATOM 1752 N N . GLU A 1 229 ? 15.997 -9.399 -35.381 1.00 43.75 229 GLU A N 1
ATOM 1753 C CA . GLU A 1 229 ? 14.539 -9.445 -35.308 1.00 43.75 229 GLU A CA 1
ATOM 1754 C C . GLU A 1 229 ? 14.017 -8.029 -35.055 1.00 43.75 229 GLU A C 1
ATOM 1756 O O . GLU A 1 229 ? 14.434 -7.333 -34.128 1.00 43.75 229 GLU A O 1
ATOM 1761 N N . GLN A 1 230 ? 13.127 -7.582 -35.940 1.00 42.12 230 GLN A N 1
ATOM 1762 C CA . GLN A 1 230 ? 12.331 -6.377 -35.754 1.00 42.12 230 GLN A CA 1
ATOM 1763 C C . GLN A 1 230 ? 11.454 -6.578 -34.513 1.00 42.12 230 GLN A C 1
ATOM 1765 O O . GLN A 1 230 ? 10.417 -7.232 -34.592 1.00 42.12 230 GLN A O 1
ATOM 1770 N N . LEU A 1 231 ? 11.888 -6.039 -33.370 1.00 42.12 231 LEU A N 1
ATOM 1771 C CA . LEU A 1 231 ? 11.036 -5.877 -32.198 1.00 42.12 231 LEU A CA 1
ATOM 1772 C C . LEU A 1 231 ? 9.889 -4.937 -32.573 1.00 42.12 231 LEU A C 1
ATOM 1774 O O . LEU A 1 231 ? 10.090 -3.740 -32.782 1.00 42.12 231 LEU A O 1
ATOM 1778 N N . GLU A 1 232 ? 8.686 -5.495 -32.665 1.00 43.03 232 GLU A N 1
ATOM 1779 C CA . GLU A 1 232 ? 7.457 -4.727 -32.524 1.00 43.03 232 GLU A CA 1
ATOM 1780 C C . GLU A 1 232 ? 7.506 -4.023 -31.160 1.00 43.03 232 GLU A C 1
ATOM 1782 O O . GLU A 1 232 ? 7.599 -4.672 -30.117 1.00 43.03 232 GLU A O 1
ATOM 1787 N N . GLU A 1 233 ? 7.508 -2.689 -31.177 1.00 39.62 233 GLU A N 1
ATOM 1788 C CA . GLU A 1 233 ? 7.437 -1.846 -29.984 1.00 39.62 233 GLU A CA 1
ATOM 1789 C C . GLU A 1 233 ? 6.189 -2.231 -29.180 1.00 39.62 233 GLU A C 1
ATOM 1791 O O . GLU A 1 233 ? 5.054 -1.947 -29.571 1.00 39.62 233 GLU A O 1
ATOM 1796 N N . SER A 1 234 ? 6.404 -2.932 -28.065 1.00 36.22 234 SER A N 1
ATOM 1797 C CA . SER A 1 234 ? 5.337 -3.344 -27.162 1.00 36.22 234 SER A CA 1
ATOM 1798 C C . SER A 1 234 ? 4.672 -2.091 -26.573 1.00 36.22 234 SER A C 1
ATOM 1800 O O . SER A 1 234 ? 5.354 -1.261 -25.963 1.00 36.22 234 SER A O 1
ATOM 1802 N N . PRO A 1 235 ? 3.353 -1.901 -26.741 1.00 44.16 235 PRO A N 1
ATOM 1803 C CA . PRO A 1 235 ? 2.672 -0.732 -26.220 1.00 44.16 235 PRO A CA 1
ATOM 1804 C C . PRO A 1 235 ? 2.463 -0.916 -24.715 1.00 44.16 235 PRO A C 1
ATOM 1806 O O . PRO A 1 235 ? 1.478 -1.517 -24.289 1.00 44.16 235 PRO A O 1
ATOM 1809 N N . GLY A 1 236 ? 3.375 -0.374 -23.906 1.00 42.84 236 GLY A N 1
ATOM 1810 C CA . GLY A 1 236 ? 3.108 -0.137 -22.488 1.00 42.84 236 GLY A CA 1
ATOM 1811 C C . GLY A 1 236 ? 4.213 -0.506 -21.508 1.00 42.84 236 GLY A C 1
ATOM 1812 O O . GLY A 1 236 ? 3.897 -1.059 -20.456 1.00 42.84 236 GLY A O 1
ATOM 1813 N N . ASP A 1 237 ? 5.465 -0.131 -21.772 1.00 45.09 237 ASP A N 1
ATOM 1814 C CA . ASP A 1 237 ? 6.356 0.198 -20.660 1.00 45.09 237 ASP A CA 1
ATOM 1815 C C . ASP A 1 237 ? 5.782 1.451 -19.992 1.00 45.09 237 ASP A C 1
ATOM 1817 O O . ASP A 1 237 ? 6.009 2.586 -20.410 1.00 45.09 237 ASP A O 1
ATOM 1821 N N . LEU A 1 238 ? 4.927 1.236 -18.991 1.00 51.28 238 LEU A N 1
ATOM 1822 C CA . LEU A 1 238 ? 4.565 2.255 -18.017 1.00 51.28 238 LEU A CA 1
ATOM 1823 C C . LEU A 1 238 ? 5.866 2.651 -17.318 1.00 51.28 238 LEU A C 1
ATOM 1825 O O . LEU A 1 238 ? 6.229 2.043 -16.310 1.00 51.28 238 LEU A O 1
ATOM 1829 N N . GLU A 1 239 ? 6.585 3.616 -17.901 1.00 59.09 239 GLU A N 1
ATOM 1830 C CA . GLU A 1 239 ? 7.760 4.239 -17.302 1.00 59.09 239 GLU A CA 1
ATOM 1831 C C . GLU A 1 239 ? 7.419 4.523 -15.840 1.00 59.09 239 GLU A C 1
ATOM 1833 O O . GLU A 1 239 ? 6.447 5.221 -15.530 1.00 59.09 239 GLU A O 1
ATOM 1838 N N . SER A 1 240 ? 8.151 3.880 -14.926 1.00 64.56 240 SER A N 1
ATOM 1839 C CA . SER A 1 240 ? 7.887 4.036 -13.503 1.00 64.56 240 SER A CA 1
ATOM 1840 C C . SER A 1 240 ? 8.012 5.522 -13.168 1.00 64.56 240 SER A C 1
ATOM 1842 O O . SER A 1 240 ? 9.054 6.099 -13.488 1.00 64.56 240 SER A O 1
ATOM 1844 N N . PRO A 1 241 ? 6.995 6.149 -12.556 1.00 83.69 241 PRO A N 1
ATOM 1845 C CA . PRO A 1 241 ? 7.029 7.581 -12.309 1.00 83.69 241 PRO A CA 1
ATOM 1846 C C . PRO A 1 241 ? 8.217 7.942 -11.416 1.00 83.69 241 PRO A C 1
ATOM 1848 O O . PRO A 1 241 ? 8.559 7.194 -10.491 1.00 83.69 241 PRO A O 1
ATOM 1851 N N . ASP A 1 242 ? 8.808 9.109 -11.677 1.00 90.94 242 ASP A N 1
ATOM 1852 C CA . ASP A 1 242 ? 9.806 9.708 -10.796 1.00 90.94 242 ASP A CA 1
ATOM 1853 C C . ASP A 1 242 ? 9.234 9.767 -9.375 1.00 90.94 242 ASP A C 1
ATOM 1855 O O . ASP A 1 242 ? 8.143 10.292 -9.133 1.00 90.94 242 ASP A O 1
ATOM 1859 N N . SER A 1 243 ? 9.946 9.175 -8.423 1.00 92.75 243 SER A N 1
ATOM 1860 C CA . SER A 1 243 ? 9.459 8.970 -7.067 1.00 92.75 243 SER A CA 1
ATOM 1861 C C . SER A 1 243 ? 10.534 9.288 -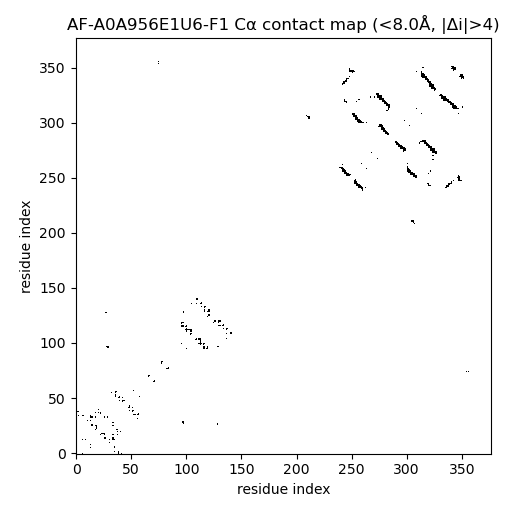6.040 1.00 92.75 243 SER A C 1
ATOM 1863 O O . SER A 1 243 ? 11.722 9.024 -6.216 1.00 92.75 243 SER A O 1
ATOM 1865 N N . CYS A 1 244 ? 10.087 9.877 -4.939 1.00 93.62 244 CYS A N 1
ATOM 1866 C CA . CYS A 1 244 ? 10.872 10.109 -3.741 1.00 93.62 244 CYS A CA 1
ATOM 1867 C C . CYS A 1 244 ? 9.974 9.730 -2.563 1.00 93.62 244 CYS A C 1
ATOM 1869 O O . CYS A 1 244 ? 8.812 10.135 -2.512 1.00 93.62 244 CYS A O 1
ATOM 1871 N N . VAL A 1 245 ? 10.472 8.906 -1.649 1.00 92.38 245 VAL A N 1
ATOM 1872 C CA . VAL A 1 245 ? 9.700 8.349 -0.537 1.00 92.38 245 VAL A CA 1
ATOM 1873 C C . VAL A 1 245 ? 10.503 8.519 0.744 1.00 92.38 245 VAL A C 1
ATOM 1875 O O . VAL A 1 245 ? 11.690 8.202 0.777 1.00 92.38 245 VAL A O 1
ATOM 1878 N N . LEU A 1 246 ? 9.845 8.996 1.803 1.00 93.19 246 LEU A N 1
ATOM 1879 C CA . LEU A 1 246 ? 10.383 8.962 3.162 1.00 93.19 246 LEU A CA 1
ATOM 1880 C C . LEU A 1 246 ? 9.613 7.941 3.977 1.00 93.19 246 LEU A C 1
ATOM 1882 O O . LEU A 1 246 ? 8.383 7.911 3.940 1.00 93.19 246 LEU A O 1
ATOM 1886 N N . PHE A 1 247 ? 10.333 7.179 4.782 1.00 90.44 247 PHE A N 1
ATOM 1887 C CA . PHE A 1 247 ? 9.739 6.355 5.820 1.00 90.44 247 PHE A CA 1
ATOM 1888 C C . PHE A 1 247 ? 10.666 6.279 7.030 1.00 90.44 247 PHE A C 1
ATOM 1890 O O . PHE A 1 247 ? 11.875 6.492 6.931 1.00 90.44 247 PHE A O 1
ATOM 1897 N N . ALA A 1 248 ? 10.079 6.016 8.193 1.00 87.88 248 ALA A N 1
ATOM 1898 C CA . ALA A 1 248 ? 10.827 5.772 9.414 1.00 87.88 248 ALA A CA 1
ATOM 1899 C C . ALA A 1 248 ? 11.079 4.265 9.574 1.00 87.88 248 ALA A C 1
ATOM 1901 O O . ALA A 1 248 ? 10.142 3.478 9.448 1.00 87.88 248 ALA A O 1
ATOM 1902 N N . ALA A 1 249 ? 12.321 3.873 9.854 1.00 86.38 249 ALA A N 1
ATOM 1903 C CA . ALA A 1 249 ? 12.717 2.492 10.129 1.00 86.38 249 ALA A CA 1
ATOM 1904 C C . ALA A 1 249 ? 13.864 2.467 11.148 1.00 86.38 249 ALA A C 1
ATOM 1906 O O . ALA A 1 249 ? 14.809 3.238 11.006 1.00 86.38 249 ALA A O 1
ATOM 1907 N N . ASP A 1 250 ? 13.793 1.604 12.165 1.00 83.00 250 ASP A N 1
ATOM 1908 C CA . ASP A 1 250 ? 14.856 1.377 13.163 1.00 83.00 250 ASP A CA 1
ATOM 1909 C C . ASP A 1 250 ? 15.476 2.656 13.753 1.00 83.00 250 ASP A C 1
ATOM 1911 O O . ASP A 1 250 ? 16.696 2.815 13.833 1.00 83.00 250 ASP A O 1
ATOM 1915 N N . LYS A 1 251 ? 14.626 3.593 14.170 1.00 82.50 251 LYS A N 1
ATOM 1916 C CA . LYS A 1 251 ? 14.984 4.922 14.669 1.00 82.50 251 LYS A CA 1
ATOM 1917 C C . LYS A 1 251 ? 15.804 5.682 13.652 1.00 82.50 251 LYS A C 1
ATOM 1919 O O . LYS A 1 251 ? 16.780 6.309 14.026 1.00 82.50 251 LYS A O 1
ATOM 1924 N N . ARG A 1 252 ? 15.469 5.607 12.374 1.00 89.06 252 ARG A N 1
ATOM 1925 C CA . ARG A 1 252 ? 16.120 6.355 11.298 1.00 89.06 252 ARG A CA 1
ATOM 1926 C C . ARG A 1 252 ? 15.077 6.778 10.290 1.00 89.06 252 ARG A C 1
ATOM 1928 O O . ARG A 1 252 ? 14.002 6.188 10.207 1.00 89.06 252 ARG A O 1
ATOM 1935 N N . VAL A 1 253 ? 15.397 7.815 9.533 1.00 92.06 253 VAL A N 1
ATOM 1936 C CA . VAL A 1 253 ? 14.607 8.195 8.365 1.00 92.06 253 VAL A CA 1
ATOM 1937 C C . VAL A 1 253 ? 15.332 7.664 7.145 1.00 92.06 253 VAL A C 1
ATOM 1939 O O . VAL A 1 253 ? 16.481 8.029 6.898 1.00 92.06 253 VAL A O 1
ATOM 1942 N N . VAL A 1 254 ? 14.666 6.789 6.404 1.00 94.06 254 VAL A N 1
ATOM 1943 C CA . VAL A 1 254 ? 15.138 6.305 5.112 1.00 94.06 254 VAL A CA 1
ATOM 1944 C C . VAL A 1 254 ? 14.482 7.161 4.043 1.00 94.06 254 VAL A C 1
ATOM 1946 O O . VAL A 1 254 ? 13.263 7.358 4.044 1.00 94.06 254 VAL A O 1
ATOM 1949 N N . VAL A 1 255 ? 15.298 7.675 3.135 1.00 95.19 255 VAL A N 1
ATOM 1950 C CA . VAL A 1 255 ? 14.854 8.423 1.967 1.00 95.19 255 VAL A CA 1
ATOM 1951 C C . VAL A 1 255 ? 15.266 7.627 0.747 1.00 95.19 255 VAL A C 1
ATOM 1953 O O . VAL A 1 255 ? 16.455 7.475 0.489 1.00 95.19 255 VAL A O 1
ATOM 1956 N N . SER A 1 256 ? 14.290 7.101 0.021 1.00 95.12 256 SER A N 1
ATOM 1957 C CA . SER A 1 256 ? 14.511 6.343 -1.208 1.00 95.12 256 SER A CA 1
ATOM 1958 C C . SER A 1 256 ? 14.030 7.169 -2.390 1.00 95.12 256 SER A C 1
ATOM 1960 O O . SER A 1 256 ? 12.966 7.791 -2.323 1.00 95.12 256 SER A O 1
ATOM 1962 N N . TRP A 1 257 ? 14.805 7.197 -3.468 1.00 95.94 257 TRP A N 1
ATOM 1963 C CA . TRP A 1 257 ? 14.409 7.860 -4.704 1.00 95.94 257 TRP A CA 1
ATOM 1964 C C . TRP A 1 257 ? 14.637 6.967 -5.915 1.00 95.94 257 TRP A C 1
ATOM 1966 O O . TRP A 1 257 ? 15.518 6.105 -5.928 1.00 95.94 257 TRP A O 1
ATOM 1976 N N . ARG A 1 258 ? 13.834 7.207 -6.951 1.00 94.38 258 ARG A N 1
ATOM 1977 C CA . ARG A 1 258 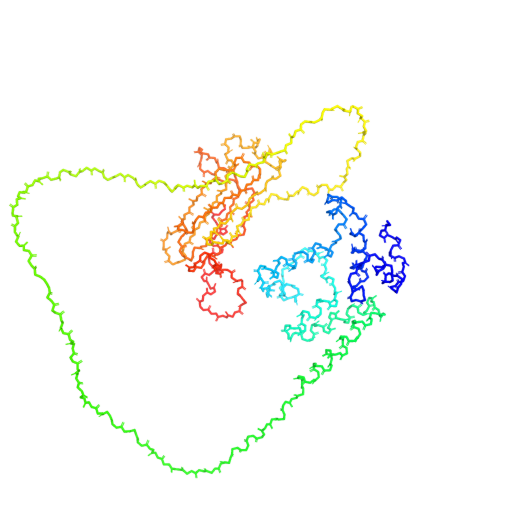? 13.988 6.630 -8.283 1.00 94.38 258 ARG A CA 1
ATOM 1978 C C . ARG A 1 258 ? 13.519 7.638 -9.325 1.00 94.38 258 ARG A C 1
ATOM 1980 O O . ARG A 1 258 ? 12.408 8.144 -9.229 1.00 94.38 258 ARG A O 1
ATOM 1987 N N . ILE A 1 259 ? 14.358 7.889 -10.315 1.00 92.06 259 ILE A N 1
ATOM 1988 C CA . ILE A 1 259 ? 14.109 8.750 -11.468 1.00 92.06 259 ILE A CA 1
ATOM 1989 C C . ILE A 1 259 ? 14.171 7.857 -12.698 1.00 92.06 259 ILE A C 1
ATOM 1991 O O . ILE A 1 259 ? 15.101 7.059 -12.826 1.00 92.06 259 ILE A O 1
ATOM 1995 N N . ALA A 1 260 ? 13.208 7.983 -13.604 1.00 91.06 260 ALA A N 1
ATOM 1996 C CA . ALA A 1 260 ? 13.322 7.373 -14.918 1.00 91.06 260 ALA A CA 1
ATOM 1997 C C . ALA A 1 260 ? 14.556 7.948 -15.634 1.00 91.06 260 ALA A C 1
ATOM 1999 O O . ALA A 1 260 ? 14.794 9.158 -15.608 1.00 91.06 260 ALA A O 1
ATOM 2000 N N . GLU A 1 261 ? 15.355 7.110 -16.295 1.00 89.12 261 GLU A N 1
ATOM 2001 C CA . GLU A 1 261 ? 16.561 7.583 -16.994 1.00 89.12 261 GLU A CA 1
ATOM 2002 C C . GLU A 1 261 ? 16.232 8.654 -18.046 1.00 89.12 261 GLU A C 1
ATOM 2004 O O . GLU A 1 261 ? 16.972 9.629 -18.202 1.00 89.12 261 GLU A O 1
ATOM 2009 N N . SER A 1 262 ? 15.080 8.519 -18.712 1.00 89.44 262 SER A N 1
ATOM 2010 C CA . SER A 1 262 ? 14.538 9.489 -19.667 1.00 89.44 262 SER A CA 1
ATOM 2011 C C . SER A 1 262 ? 14.262 10.848 -19.010 1.00 89.44 262 SER A C 1
ATOM 2013 O O . SER A 1 262 ? 14.707 11.882 -19.524 1.00 89.44 262 SER A O 1
ATOM 2015 N N . SER A 1 263 ? 13.611 10.857 -17.842 1.00 88.12 263 SER A N 1
ATOM 2016 C CA . SER A 1 263 ? 13.413 12.051 -17.015 1.00 88.12 263 SER A CA 1
ATOM 2017 C C . SER A 1 263 ? 14.738 12.657 -16.566 1.00 88.12 263 SER A C 1
ATOM 2019 O O . SER A 1 263 ? 14.945 13.860 -16.730 1.00 88.12 263 SER A O 1
ATOM 2021 N N . PHE A 1 264 ? 15.661 11.850 -16.044 1.00 87.06 264 PHE A N 1
ATOM 2022 C CA . PHE A 1 264 ? 16.955 12.320 -15.551 1.00 87.06 264 PHE A CA 1
ATOM 2023 C C . PHE A 1 264 ? 17.772 12.998 -16.659 1.00 87.06 264 PHE A C 1
ATOM 2025 O O . PHE A 1 264 ? 18.227 14.134 -16.508 1.00 87.06 264 PHE A O 1
ATOM 2032 N N . ALA A 1 265 ? 17.879 12.349 -17.822 1.00 88.44 265 ALA A N 1
ATOM 2033 C CA . ALA A 1 265 ? 18.573 12.889 -18.986 1.00 88.44 265 ALA A CA 1
ATOM 2034 C C . ALA A 1 265 ? 17.890 14.142 -19.556 1.00 88.44 265 ALA A C 1
ATOM 2036 O O . ALA A 1 265 ? 18.561 15.040 -20.066 1.00 88.44 265 ALA A O 1
ATOM 2037 N N . LYS A 1 266 ? 16.554 14.230 -19.496 1.00 89.75 266 LYS A N 1
ATOM 2038 C CA . LYS A 1 266 ? 15.820 15.442 -19.884 1.00 89.75 266 LYS A CA 1
ATOM 2039 C C . LYS A 1 266 ? 16.188 16.624 -18.982 1.00 89.75 266 LYS A C 1
ATOM 2041 O O . LYS A 1 266 ? 16.577 17.661 -19.510 1.00 89.75 266 LYS A O 1
ATOM 2046 N N . HIS A 1 267 ? 16.138 16.445 -17.666 1.00 86.69 267 HIS A N 1
ATOM 2047 C CA . HIS A 1 267 ? 16.409 17.513 -16.701 1.00 86.69 267 HIS A CA 1
ATOM 2048 C C . HIS A 1 267 ? 17.858 18.015 -16.794 1.00 86.69 267 HIS A C 1
ATOM 2050 O O . HIS A 1 267 ? 18.083 19.220 -16.861 1.00 86.69 267 HIS A O 1
ATOM 2056 N N . LEU A 1 268 ? 18.838 17.115 -16.945 1.00 86.69 268 LEU A N 1
ATOM 2057 C CA . LEU A 1 268 ? 20.240 17.505 -17.161 1.00 86.69 268 LEU A CA 1
ATOM 2058 C C . LEU A 1 268 ? 20.476 18.279 -18.473 1.00 86.69 268 LEU A C 1
ATOM 2060 O O . LEU A 1 268 ? 21.436 19.042 -18.570 1.00 86.69 268 LEU A O 1
ATOM 2064 N N . ARG A 1 269 ? 19.632 18.089 -19.498 1.00 92.00 269 ARG A N 1
ATOM 2065 C CA . ARG A 1 269 ? 19.710 18.863 -20.752 1.00 92.00 269 ARG A CA 1
ATOM 2066 C C . ARG A 1 269 ? 19.090 20.250 -20.624 1.00 92.00 269 ARG A C 1
ATOM 2068 O O . ARG A 1 269 ? 19.598 21.181 -21.243 1.00 92.00 269 ARG A O 1
ATOM 2075 N N . GLU A 1 270 ? 17.991 20.369 -19.884 1.00 91.25 270 GLU A N 1
ATOM 2076 C CA . GLU A 1 270 ? 17.275 21.635 -19.687 1.00 91.25 270 GLU A CA 1
ATOM 2077 C C . GLU A 1 270 ? 18.032 22.562 -18.722 1.00 91.25 270 GLU A C 1
ATOM 2079 O O . GLU A 1 270 ? 18.116 23.764 -18.971 1.00 91.25 270 GLU A O 1
ATOM 2084 N N . GLU A 1 271 ? 18.674 22.001 -17.695 1.00 90.38 271 GLU A N 1
ATOM 2085 C CA . GLU A 1 271 ? 19.432 22.741 -16.683 1.00 90.38 271 GLU A CA 1
ATOM 2086 C C . GLU A 1 271 ? 20.851 22.161 -16.506 1.00 90.38 271 GLU A C 1
ATOM 2088 O O . GLU A 1 271 ? 21.154 21.510 -15.506 1.00 90.38 271 GLU A O 1
ATOM 2093 N N . PRO A 1 272 ? 21.780 22.417 -17.447 1.00 89.12 272 PRO A N 1
ATOM 2094 C CA . PRO A 1 272 ? 23.120 21.816 -17.436 1.00 89.12 272 PRO A CA 1
ATOM 2095 C C . PRO A 1 272 ? 24.014 22.275 -16.272 1.00 89.12 272 PRO A C 1
ATOM 2097 O 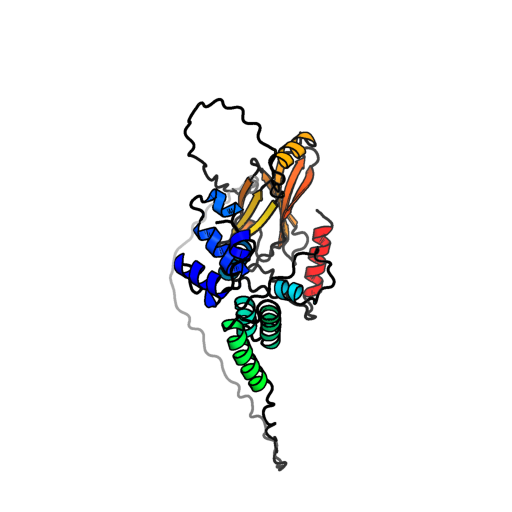O . PRO A 1 272 ? 25.081 21.703 -16.057 1.00 89.12 272 PRO A O 1
ATOM 2100 N N . GLN A 1 273 ? 23.616 23.326 -15.549 1.00 91.69 273 GLN A N 1
ATOM 2101 C CA . GLN A 1 273 ? 24.306 23.810 -14.347 1.00 91.69 273 GLN A CA 1
ATOM 2102 C C . GLN A 1 273 ? 23.711 23.231 -13.052 1.00 91.69 273 GLN A C 1
ATOM 2104 O O . GLN A 1 273 ? 24.328 23.357 -11.994 1.00 91.69 273 GLN A O 1
ATOM 2109 N N . GLY A 1 274 ? 22.538 22.594 -13.128 1.00 92.56 274 GLY A N 1
ATOM 2110 C CA . GLY A 1 274 ? 21.850 22.009 -11.986 1.00 92.56 274 GLY A CA 1
ATOM 2111 C C . GLY A 1 274 ? 22.476 20.680 -11.570 1.00 92.56 274 GLY A C 1
ATOM 2112 O O . GLY A 1 274 ? 22.674 19.782 -12.389 1.00 92.56 274 GLY A O 1
ATOM 2113 N N . ALA A 1 275 ? 22.766 20.532 -10.278 1.00 94.50 275 ALA A N 1
ATOM 2114 C CA . ALA A 1 275 ? 23.150 19.250 -9.702 1.00 94.50 275 ALA A CA 1
ATOM 2115 C C . ALA A 1 275 ? 21.898 18.537 -9.165 1.00 94.50 275 ALA A C 1
ATOM 2117 O O . ALA A 1 275 ? 21.152 19.145 -8.395 1.00 94.50 275 ALA A O 1
ATOM 2118 N N . PRO A 1 276 ? 21.646 17.264 -9.512 1.00 94.50 276 PRO A N 1
ATOM 2119 C CA . PRO A 1 276 ? 20.548 16.510 -8.923 1.00 94.50 276 PRO A CA 1
ATOM 2120 C C . PRO A 1 276 ? 20.789 16.311 -7.425 1.00 94.50 276 PRO A C 1
ATOM 2122 O O . PRO A 1 276 ? 21.834 15.800 -7.008 1.00 94.50 276 PRO A O 1
ATOM 2125 N N . VAL A 1 277 ? 19.820 16.717 -6.607 1.00 96.25 277 VAL A N 1
ATOM 2126 C CA . VAL A 1 277 ? 19.868 16.585 -5.151 1.00 96.25 277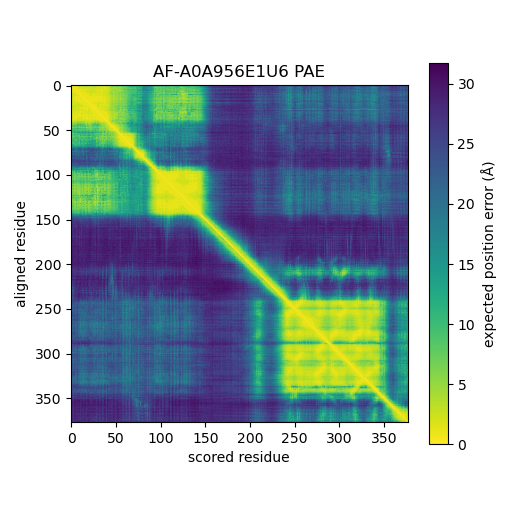 VAL A CA 1
ATOM 2127 C C . VAL A 1 277 ? 18.536 16.102 -4.586 1.00 96.25 277 VAL A C 1
ATOM 2129 O O . VAL A 1 277 ? 17.452 16.448 -5.059 1.00 96.25 277 VAL A O 1
ATOM 2132 N N . VAL A 1 278 ? 18.626 15.326 -3.512 1.00 96.25 278 VAL A N 1
ATOM 2133 C CA . VAL A 1 278 ? 17.529 15.091 -2.581 1.00 96.25 278 VAL A CA 1
ATOM 2134 C C . VAL A 1 278 ? 17.596 16.175 -1.513 1.00 96.25 278 VAL A C 1
ATOM 2136 O O . VAL A 1 278 ? 18.537 16.222 -0.722 1.00 96.25 278 VAL A O 1
ATOM 2139 N N . ARG A 1 279 ? 16.587 17.043 -1.487 1.00 96.88 279 ARG A N 1
ATOM 2140 C CA . ARG A 1 279 ? 16.410 18.087 -0.482 1.00 96.88 279 ARG A CA 1
ATOM 2141 C C . ARG A 1 279 ? 15.460 17.606 0.603 1.00 96.88 279 ARG A C 1
ATOM 2143 O O . ARG A 1 279 ? 14.283 17.345 0.349 1.00 96.88 279 ARG A O 1
ATOM 2150 N N . LEU A 1 280 ? 15.957 17.541 1.829 1.00 95.75 280 LEU A N 1
ATOM 2151 C CA . LEU A 1 280 ? 15.168 17.301 3.029 1.00 95.75 280 LEU A CA 1
ATOM 2152 C C . LEU A 1 280 ? 14.934 18.621 3.738 1.00 95.75 280 LEU A C 1
ATOM 2154 O O . LEU A 1 280 ? 15.880 19.303 4.113 1.00 95.75 280 LEU A O 1
ATOM 2158 N N . VAL A 1 281 ? 13.673 18.972 3.947 1.00 95.00 281 VAL A N 1
ATOM 2159 C CA . VAL A 1 281 ? 13.266 20.139 4.727 1.00 95.00 281 VAL A CA 1
ATOM 2160 C C . VAL A 1 281 ? 12.542 19.646 5.961 1.00 95.00 281 VAL A C 1
ATOM 2162 O O . VAL A 1 281 ? 11.637 18.819 5.852 1.00 95.00 281 VAL A O 1
ATOM 2165 N N . TRP A 1 282 ? 12.898 20.169 7.127 1.00 94.94 282 TRP A N 1
ATOM 2166 C CA . TRP A 1 282 ? 12.182 19.847 8.352 1.00 94.94 282 TRP A CA 1
ATOM 2167 C C . TRP A 1 282 ? 11.981 21.055 9.247 1.00 94.94 282 TRP A C 1
ATOM 2169 O O . TRP A 1 282 ? 12.688 22.063 9.149 1.00 94.94 282 TRP A O 1
ATOM 2179 N N . TRP A 1 283 ? 10.976 20.945 10.110 1.00 94.50 283 TRP A N 1
ATOM 2180 C CA . TRP A 1 283 ? 10.719 21.917 11.158 1.00 94.50 283 TRP A CA 1
ATOM 2181 C C . TRP A 1 283 ? 10.192 21.257 12.423 1.00 94.50 283 TRP A C 1
ATOM 2183 O O . TRP A 1 283 ? 9.574 20.194 12.367 1.00 94.50 283 TRP A O 1
ATOM 2193 N N . VAL A 1 284 ? 10.414 21.906 13.566 1.00 92.44 284 VAL A N 1
ATOM 2194 C CA . VAL A 1 284 ? 9.940 21.427 14.869 1.00 92.44 284 VAL A CA 1
ATOM 2195 C C . VAL A 1 284 ? 8.795 22.331 15.337 1.00 92.44 284 VAL A C 1
ATOM 2197 O O . VAL A 1 284 ? 9.017 23.513 15.628 1.00 92.44 284 VAL A O 1
ATOM 2200 N N . PRO A 1 285 ? 7.547 21.829 15.402 1.00 86.75 285 PRO A N 1
ATOM 2201 C CA . PRO A 1 285 ? 6.410 22.619 15.854 1.00 86.75 285 PRO A CA 1
ATOM 2202 C C . PRO A 1 285 ? 6.651 23.232 17.241 1.00 86.75 285 PRO A C 1
ATOM 2204 O O . PRO A 1 285 ? 7.090 22.558 18.167 1.00 86.75 285 PRO A O 1
ATOM 2207 N N . GLY A 1 286 ? 6.334 24.519 17.392 1.00 87.19 286 GLY A N 1
ATOM 2208 C CA . GLY A 1 286 ? 6.481 25.248 18.658 1.00 87.19 286 GLY A CA 1
ATOM 2209 C C . GLY A 1 286 ? 7.826 25.954 18.853 1.00 87.19 286 GLY A C 1
ATOM 2210 O O . GLY A 1 286 ? 7.912 26.818 19.723 1.00 87.19 286 GLY A O 1
ATOM 2211 N N . LEU A 1 287 ? 8.837 25.676 18.022 1.00 83.25 287 LEU A N 1
ATOM 2212 C CA . LEU A 1 287 ? 10.088 26.436 18.012 1.00 83.25 287 LEU A CA 1
ATOM 2213 C C . LEU A 1 287 ? 10.041 27.523 16.923 1.00 83.25 287 LEU A C 1
ATOM 2215 O O . LEU A 1 287 ? 9.992 27.184 15.734 1.00 83.25 287 LEU A O 1
ATOM 2219 N N . PRO A 1 288 ? 10.051 28.824 17.280 1.00 82.44 288 PRO A N 1
ATOM 2220 C CA . PRO A 1 288 ? 10.059 29.898 16.292 1.00 82.44 288 PRO A CA 1
ATOM 2221 C C . PRO A 1 288 ? 11.330 29.820 15.433 1.00 82.44 288 PRO A C 1
ATOM 2223 O O . PRO A 1 288 ? 12.424 29.635 15.957 1.00 82.44 288 PRO A O 1
ATOM 2226 N N . ALA A 1 289 ? 11.172 29.965 14.113 1.00 74.94 289 ALA A N 1
ATOM 2227 C CA . ALA A 1 289 ? 12.258 29.963 13.123 1.00 74.94 289 ALA A CA 1
ATOM 2228 C C . ALA A 1 289 ? 13.082 28.658 13.002 1.00 74.94 289 ALA A C 1
ATOM 2230 O O . ALA A 1 289 ? 14.207 28.682 12.516 1.00 74.94 289 ALA A O 1
ATOM 2231 N N . SER A 1 290 ? 12.521 27.504 13.370 1.00 80.56 290 SER A N 1
ATOM 2232 C CA . SER A 1 290 ? 13.194 26.199 13.270 1.00 80.56 290 SER A CA 1
ATOM 2233 C C . SER A 1 290 ? 13.025 25.531 11.898 1.00 80.56 290 SER A C 1
ATOM 2235 O O . SER A 1 290 ? 12.606 24.382 11.819 1.00 80.56 290 SER A O 1
ATOM 2237 N N . ARG A 1 291 ? 13.298 26.240 10.796 1.00 89.12 291 ARG A N 1
ATOM 2238 C CA . ARG A 1 291 ? 13.323 25.599 9.471 1.00 89.12 291 ARG A CA 1
ATOM 2239 C C . ARG A 1 291 ? 14.751 25.234 9.120 1.00 89.12 291 ARG A C 1
ATOM 2241 O O . ARG A 1 291 ? 15.618 26.100 9.067 1.00 89.12 291 ARG A O 1
ATOM 2248 N N . PHE A 1 292 ? 14.953 23.964 8.822 1.00 93.12 292 PHE A N 1
ATOM 2249 C CA . PHE A 1 292 ? 16.238 23.433 8.416 1.00 93.12 292 PHE A CA 1
ATOM 2250 C C . PHE A 1 292 ? 16.096 22.753 7.059 1.00 93.12 292 PHE A C 1
ATOM 2252 O O . PHE A 1 292 ? 15.021 22.257 6.704 1.00 93.12 292 PHE A O 1
ATOM 2259 N N . SER A 1 293 ? 17.182 22.753 6.298 1.00 94.44 293 SER A N 1
ATOM 2260 C CA . SER A 1 293 ? 17.271 22.057 5.022 1.00 94.44 293 SER A CA 1
ATOM 2261 C C . SER A 1 293 ? 18.602 21.332 4.910 1.00 94.44 293 SER A C 1
ATOM 2263 O O . SER A 1 293 ? 19.634 21.862 5.321 1.00 94.44 293 SER A O 1
ATOM 2265 N N . LEU A 1 294 ? 18.569 20.139 4.331 1.00 94.44 294 LEU A N 1
ATOM 2266 C CA . LEU A 1 294 ? 19.733 19.330 4.007 1.00 94.44 294 LEU A CA 1
ATOM 2267 C C . LEU A 1 294 ? 19.616 18.887 2.554 1.00 94.44 294 LEU A C 1
ATOM 2269 O O . LEU A 1 294 ? 18.662 18.193 2.205 1.00 94.44 294 LEU A O 1
ATOM 2273 N N . ASP A 1 295 ? 20.605 19.248 1.748 1.00 95.62 295 ASP A N 1
ATOM 2274 C CA . ASP A 1 295 ? 20.716 18.788 0.370 1.00 95.62 295 ASP A CA 1
ATOM 2275 C C . ASP A 1 295 ? 21.750 17.675 0.286 1.00 95.62 295 ASP A C 1
ATOM 2277 O O . ASP A 1 295 ? 22.874 17.807 0.777 1.00 95.62 295 ASP A O 1
ATOM 2281 N N . VAL A 1 296 ? 21.365 16.571 -0.347 1.00 94.94 296 VAL A N 1
ATOM 2282 C CA . VAL A 1 296 ? 22.234 15.420 -0.580 1.00 94.94 296 VAL A CA 1
ATOM 2283 C C . VAL A 1 296 ? 22.311 15.157 -2.071 1.00 94.94 296 VAL A C 1
ATOM 2285 O O . VAL A 1 296 ? 21.286 15.014 -2.729 1.00 94.94 296 VAL A O 1
ATOM 2288 N N . ALA A 1 297 ? 23.527 15.088 -2.610 1.00 95.12 297 ALA A N 1
ATOM 2289 C CA . ALA A 1 297 ? 23.739 14.819 -4.026 1.00 95.12 297 ALA A CA 1
ATOM 2290 C C . ALA A 1 297 ? 23.147 13.457 -4.428 1.00 95.12 297 ALA A C 1
ATOM 2292 O O . ALA A 1 297 ? 23.494 12.424 -3.854 1.00 95.12 297 ALA A O 1
ATOM 2293 N N . ALA A 1 298 ? 22.284 13.462 -5.442 1.00 94.38 298 ALA A N 1
ATOM 2294 C CA . ALA A 1 298 ? 21.687 12.277 -6.042 1.00 94.38 298 ALA A CA 1
ATOM 2295 C C . ALA A 1 298 ? 22.478 11.909 -7.304 1.00 94.38 298 ALA A C 1
ATOM 2297 O O . ALA A 1 298 ? 22.070 12.191 -8.427 1.00 94.38 298 ALA A O 1
ATOM 2298 N N . THR A 1 299 ? 23.658 11.312 -7.122 1.00 90.31 299 THR A N 1
ATOM 2299 C CA . THR A 1 299 ? 24.583 10.988 -8.226 1.00 90.31 299 THR A CA 1
ATOM 2300 C C . THR A 1 299 ? 24.112 9.836 -9.118 1.00 90.31 299 THR A C 1
ATOM 2302 O O . THR A 1 299 ? 24.751 9.544 -10.126 1.00 90.31 299 THR A O 1
ATOM 2305 N N . GLN A 1 300 ? 23.019 9.170 -8.746 1.00 91.38 300 GLN A N 1
ATOM 2306 C CA . GLN A 1 300 ? 22.435 8.027 -9.439 1.00 91.38 300 GLN A CA 1
ATOM 2307 C C . GLN A 1 300 ? 20.922 8.225 -9.591 1.00 91.38 300 GLN A C 1
ATOM 2309 O O . GLN A 1 300 ? 20.283 8.864 -8.748 1.00 91.38 300 GLN A O 1
ATOM 2314 N N . ALA A 1 301 ? 20.354 7.635 -10.649 1.00 89.69 301 ALA A N 1
ATOM 2315 C CA . ALA A 1 301 ? 18.921 7.686 -10.944 1.00 89.69 301 ALA A CA 1
ATOM 2316 C C . ALA A 1 301 ? 18.071 7.087 -9.813 1.00 89.69 301 ALA A C 1
ATOM 2318 O O . ALA A 1 301 ? 16.957 7.537 -9.570 1.00 89.69 301 ALA A O 1
ATOM 2319 N N . SER A 1 302 ? 18.610 6.127 -9.064 1.00 94.00 302 SER A N 1
ATOM 2320 C CA . SER A 1 302 ? 18.017 5.648 -7.821 1.00 94.00 302 SER A CA 1
ATOM 2321 C C . SER A 1 302 ? 19.046 5.573 -6.712 1.00 94.00 302 SER A C 1
ATOM 2323 O O . SER A 1 302 ? 20.227 5.354 -6.969 1.00 94.00 302 SER A O 1
ATOM 2325 N N . GLY A 1 303 ? 18.582 5.696 -5.478 1.00 95.00 303 GLY A N 1
ATOM 2326 C CA . GLY A 1 303 ? 19.428 5.521 -4.315 1.00 95.00 303 GLY A CA 1
ATOM 2327 C C . GLY A 1 303 ? 18.638 5.574 -3.023 1.00 95.00 303 GLY A C 1
ATOM 2328 O O . GLY A 1 303 ? 17.428 5.814 -3.008 1.00 95.00 303 GLY A O 1
ATOM 2329 N N . GLU A 1 304 ? 19.357 5.327 -1.937 1.00 95.12 304 GLU A N 1
ATOM 2330 C CA . GLU A 1 304 ? 18.829 5.397 -0.586 1.00 95.12 304 GLU A CA 1
ATOM 2331 C C . GLU A 1 304 ? 19.765 6.217 0.294 1.00 95.12 304 GLU A C 1
ATOM 2333 O O . GLU A 1 304 ? 20.991 6.108 0.228 1.00 95.12 304 GLU A O 1
ATOM 2338 N N . LEU A 1 305 ? 19.165 7.047 1.136 1.00 93.94 305 LEU A N 1
ATOM 2339 C CA . LEU A 1 305 ? 19.850 7.843 2.134 1.00 93.94 305 LEU A CA 1
ATOM 2340 C C . LEU A 1 305 ? 19.271 7.508 3.499 1.00 93.94 305 LEU A C 1
ATOM 2342 O O . LEU A 1 305 ? 18.068 7.628 3.733 1.00 93.94 305 LEU A O 1
ATOM 2346 N N . LEU A 1 306 ? 20.160 7.145 4.414 1.00 93.81 306 LEU A N 1
ATOM 2347 C CA . LEU A 1 306 ? 19.820 6.897 5.799 1.00 93.81 306 LEU A CA 1
ATOM 2348 C C . LEU A 1 306 ? 20.196 8.119 6.635 1.00 93.81 306 LEU A C 1
ATOM 2350 O O . LEU A 1 306 ? 21.371 8.477 6.725 1.00 93.81 306 LEU A O 1
ATOM 2354 N N . VAL A 1 307 ? 19.202 8.762 7.245 1.00 92.12 307 VAL A N 1
ATOM 2355 C CA . VAL A 1 307 ? 19.412 9.938 8.090 1.00 92.12 307 VAL A CA 1
ATOM 2356 C C . VAL A 1 307 ? 19.116 9.596 9.542 1.00 92.12 307 VAL A C 1
ATOM 2358 O O . VAL A 1 307 ? 18.036 9.108 9.889 1.00 92.12 307 VAL A O 1
ATOM 2361 N N . GLU A 1 308 ? 20.098 9.853 10.401 1.00 90.12 308 GLU A N 1
ATOM 2362 C CA . GLU A 1 308 ? 19.977 9.620 11.837 1.00 90.12 308 GLU A CA 1
ATOM 2363 C C . GLU A 1 308 ? 19.003 10.647 12.461 1.00 90.12 308 GLU A C 1
ATOM 2365 O O . GLU A 1 308 ? 19.060 11.833 12.136 1.00 90.12 308 GLU A O 1
ATOM 2370 N N . PRO A 1 309 ? 18.128 10.264 13.408 1.00 80.44 309 PRO A N 1
ATOM 2371 C CA . PRO A 1 309 ? 17.101 11.158 13.962 1.00 80.44 309 PRO A CA 1
ATOM 2372 C C . PRO A 1 309 ? 17.645 12.361 14.707 1.00 80.44 309 PRO A C 1
ATOM 2374 O O . PRO A 1 309 ? 16.956 13.370 14.854 1.00 80.44 309 PRO A O 1
ATOM 2377 N N . GLN A 1 310 ? 18.874 12.234 15.208 1.00 84.44 310 GLN A N 1
ATOM 2378 C CA . GLN A 1 310 ? 19.571 13.297 15.923 1.00 84.44 310 GLN A CA 1
ATOM 2379 C C . GLN A 1 310 ? 19.714 14.550 15.045 1.00 84.44 310 GLN A C 1
ATOM 2381 O O . GLN A 1 310 ? 19.826 15.650 15.574 1.00 84.44 310 GLN A O 1
ATOM 2386 N N . THR A 1 311 ? 19.639 14.392 13.720 1.00 84.25 311 THR A N 1
ATOM 2387 C CA . THR A 1 311 ? 19.621 15.487 12.748 1.00 84.25 311 THR A CA 1
ATOM 2388 C C . THR A 1 311 ? 18.342 16.327 12.817 1.00 84.25 311 THR A C 1
ATOM 2390 O O . THR A 1 311 ? 18.402 17.534 12.599 1.00 84.25 311 THR A O 1
ATOM 2393 N N . PHE A 1 312 ? 17.188 15.726 13.126 1.00 87.00 312 PHE A N 1
ATOM 2394 C CA . PHE A 1 312 ? 15.888 16.397 12.992 1.00 87.00 312 PHE A CA 1
ATOM 2395 C C . PHE A 1 312 ? 15.354 16.989 14.299 1.00 87.00 312 PHE A C 1
ATOM 2397 O O . PHE A 1 312 ? 14.663 18.008 14.276 1.00 87.00 312 PHE A O 1
ATOM 2404 N N . GLY A 1 313 ? 15.687 16.362 15.430 1.00 84.25 313 GLY A N 1
ATOM 2405 C CA . GLY A 1 313 ? 15.058 16.634 16.722 1.00 84.25 313 GLY A CA 1
ATOM 2406 C C . GLY A 1 313 ? 13.735 15.877 16.904 1.00 84.25 313 GLY A C 1
ATOM 2407 O O . GLY A 1 313 ? 13.118 15.409 15.944 1.00 84.25 313 GLY A O 1
ATOM 2408 N N . ALA A 1 314 ? 13.302 15.727 18.158 1.00 84.75 314 ALA A N 1
ATOM 2409 C CA . ALA A 1 314 ? 12.016 15.106 18.475 1.00 84.75 314 ALA A CA 1
ATOM 2410 C C . ALA A 1 314 ? 10.859 15.944 17.906 1.00 84.75 314 ALA A C 1
ATOM 2412 O O . ALA A 1 314 ? 10.937 17.174 17.877 1.00 84.75 314 ALA A O 1
ATOM 2413 N N . HIS A 1 315 ? 9.777 15.285 17.486 1.00 87.94 315 HIS A N 1
ATOM 2414 C CA . HIS A 1 315 ? 8.580 15.943 16.938 1.00 87.94 315 HIS A CA 1
ATOM 2415 C C . HIS A 1 315 ? 8.776 16.700 15.617 1.00 87.94 315 HIS A C 1
ATOM 2417 O O . HIS A 1 315 ? 7.914 17.491 15.230 1.00 87.94 315 HIS A O 1
ATOM 2423 N N . ALA A 1 316 ? 9.889 16.481 14.917 1.00 91.56 316 ALA A N 1
ATOM 2424 C CA . ALA A 1 316 ? 10.119 17.119 13.632 1.00 91.56 316 ALA A CA 1
ATOM 2425 C C . ALA A 1 316 ? 9.102 16.649 12.583 1.00 91.56 316 ALA A C 1
ATOM 2427 O O . ALA A 1 316 ? 8.762 15.467 12.499 1.00 91.56 316 ALA A O 1
ATOM 2428 N N . VAL A 1 317 ? 8.654 17.576 11.741 1.00 92.56 317 VAL A N 1
ATOM 2429 C CA . VAL A 1 317 ? 7.912 17.272 10.518 1.00 92.56 317 VAL A CA 1
ATOM 2430 C C . VAL A 1 317 ? 8.861 17.440 9.343 1.00 92.56 317 VAL A C 1
ATOM 2432 O O . VAL A 1 317 ? 9.478 18.492 9.195 1.00 92.56 317 VAL A O 1
ATOM 2435 N N . LEU A 1 318 ? 8.998 16.392 8.539 1.00 94.31 318 LEU A N 1
ATOM 2436 C CA . LEU A 1 318 ? 9.939 16.287 7.435 1.00 94.31 318 LEU A CA 1
ATOM 2437 C C . LEU A 1 318 ? 9.192 16.241 6.108 1.00 94.31 318 LEU A C 1
ATOM 2439 O O . LEU A 1 318 ? 8.133 15.623 5.980 1.00 94.31 318 LEU A O 1
ATOM 2443 N N . ARG A 1 319 ? 9.805 16.835 5.093 1.00 94.88 319 ARG A N 1
ATOM 2444 C CA . ARG A 1 319 ? 9.419 16.718 3.693 1.00 94.88 319 ARG A CA 1
ATOM 2445 C C . ARG A 1 319 ? 10.675 16.491 2.866 1.00 94.88 319 ARG A C 1
ATOM 2447 O O . ARG A 1 319 ? 11.644 17.230 3.015 1.00 94.88 319 ARG A O 1
ATOM 2454 N N . GLY A 1 320 ? 10.646 15.490 1.997 1.00 94.62 320 GLY A N 1
ATOM 2455 C CA . GLY A 1 320 ? 11.685 15.280 0.996 1.00 94.62 320 GLY A CA 1
ATOM 2456 C C . GLY A 1 320 ? 11.208 15.699 -0.384 1.00 94.62 320 GLY A C 1
ATOM 2457 O O . GLY A 1 320 ? 10.031 15.564 -0.726 1.00 94.62 320 GLY A O 1
ATOM 2458 N N . ALA A 1 321 ? 12.129 16.216 -1.176 1.00 96.00 321 ALA A N 1
ATOM 2459 C CA . ALA A 1 321 ? 11.933 16.469 -2.587 1.00 96.00 321 ALA A CA 1
ATOM 2460 C C . ALA A 1 321 ? 13.204 16.081 -3.334 1.00 96.00 321 ALA A C 1
ATOM 2462 O O . ALA A 1 321 ? 14.310 16.239 -2.829 1.00 96.00 321 ALA A O 1
ATOM 2463 N N . LEU A 1 322 ? 13.030 15.571 -4.538 1.00 95.62 322 LEU A N 1
ATOM 2464 C CA . LEU A 1 322 ? 14.093 15.312 -5.487 1.00 95.62 322 LEU A CA 1
ATOM 2465 C C . LEU A 1 322 ? 14.014 16.383 -6.564 1.00 95.62 322 LEU A C 1
ATOM 2467 O O . LEU A 1 322 ? 12.921 16.672 -7.056 1.00 95.62 322 LEU A O 1
ATOM 2471 N N . GLY A 1 323 ? 15.142 16.991 -6.898 1.00 95.00 323 GLY A N 1
ATOM 2472 C CA . GLY A 1 323 ? 15.173 18.100 -7.837 1.00 95.00 323 GLY A CA 1
ATOM 2473 C C . GLY A 1 323 ? 16.577 18.460 -8.288 1.00 95.00 323 GLY A C 1
ATOM 2474 O O . GLY A 1 323 ? 17.547 17.811 -7.898 1.00 95.00 323 GLY A O 1
ATOM 2475 N N . LEU A 1 324 ? 16.679 19.508 -9.095 1.00 95.19 324 LEU A N 1
ATOM 2476 C CA . LEU A 1 324 ? 17.948 20.102 -9.495 1.00 95.19 324 LEU A CA 1
ATOM 2477 C C . LEU A 1 324 ? 18.245 21.321 -8.627 1.00 95.19 324 LEU A C 1
ATOM 2479 O O . LEU A 1 324 ? 17.382 22.172 -8.435 1.00 95.19 324 LEU A O 1
ATOM 2483 N N . HIS A 1 325 ? 19.461 21.397 -8.096 1.00 95.88 325 HIS A N 1
ATOM 2484 C CA . HIS A 1 325 ? 19.960 22.553 -7.364 1.00 95.88 325 HIS A CA 1
ATOM 2485 C C . HIS A 1 325 ? 20.957 23.322 -8.223 1.00 95.88 325 HIS A C 1
ATOM 2487 O O . HIS A 1 325 ? 22.013 22.791 -8.584 1.00 95.88 325 HIS A O 1
ATOM 2493 N N . ASP A 1 326 ? 20.640 24.577 -8.520 1.00 94.88 326 ASP A N 1
ATOM 2494 C CA . ASP A 1 326 ? 21.566 25.485 -9.181 1.00 94.88 326 ASP A CA 1
ATOM 2495 C C . ASP A 1 326 ? 22.509 26.088 -8.133 1.00 94.88 326 ASP A C 1
ATOM 2497 O O . ASP A 1 326 ? 22.126 26.932 -7.324 1.00 94.88 326 ASP A O 1
ATOM 2501 N N . GLY A 1 327 ? 23.773 25.661 -8.150 1.00 91.00 327 GLY A N 1
ATOM 2502 C CA . GLY A 1 327 ? 24.783 26.150 -7.212 1.00 91.00 327 GLY A CA 1
ATOM 2503 C C . GLY A 1 327 ? 25.104 27.644 -7.347 1.00 91.00 327 GLY A C 1
ATOM 2504 O O . GLY A 1 327 ? 25.664 28.214 -6.411 1.00 91.00 327 GLY A O 1
ATOM 2505 N N . ALA A 1 328 ? 24.775 28.283 -8.477 1.00 91.88 328 ALA A N 1
ATOM 2506 C CA . ALA A 1 328 ? 25.026 29.704 -8.700 1.00 91.88 328 ALA A CA 1
ATOM 2507 C C . ALA A 1 328 ? 23.901 30.590 -8.146 1.00 91.88 328 ALA A C 1
ATOM 2509 O O . ALA A 1 328 ? 24.185 31.592 -7.487 1.00 91.88 328 ALA A O 1
ATOM 2510 N N . SER A 1 329 ? 22.639 30.234 -8.406 1.00 92.88 329 SER A N 1
ATOM 2511 C CA . SER A 1 329 ? 21.471 30.993 -7.931 1.00 92.88 329 SER A CA 1
ATOM 2512 C C . SER A 1 329 ? 20.960 30.542 -6.558 1.00 92.88 329 SER A C 1
ATOM 2514 O O . SER A 1 329 ? 20.307 31.318 -5.860 1.00 92.88 329 SER A O 1
ATOM 2516 N N . GLY A 1 330 ? 21.263 29.305 -6.152 1.00 92.06 330 GLY A N 1
ATOM 2517 C CA . GLY A 1 330 ? 20.666 28.641 -4.993 1.00 92.06 330 GLY A CA 1
ATOM 2518 C C . GLY A 1 330 ? 19.221 28.181 -5.226 1.00 92.06 330 GLY A C 1
ATOM 2519 O O . GLY A 1 330 ? 18.556 27.747 -4.279 1.00 92.06 330 GLY A O 1
ATOM 2520 N N . GLU A 1 331 ? 18.708 28.296 -6.455 1.00 93.75 331 GLU A N 1
ATOM 2521 C CA . GLU A 1 331 ? 17.368 27.836 -6.810 1.00 93.75 331 GLU A CA 1
ATOM 2522 C C . GLU A 1 331 ? 17.290 26.304 -6.831 1.00 93.75 331 GLU A C 1
ATOM 2524 O O . GLU A 1 331 ? 18.281 25.594 -7.022 1.00 93.75 331 GLU A O 1
ATOM 2529 N N . PHE A 1 332 ? 16.087 25.787 -6.580 1.00 93.62 332 PHE A N 1
ATOM 2530 C CA . PHE A 1 332 ? 15.816 24.355 -6.561 1.00 93.62 332 PHE A CA 1
ATOM 2531 C C . PHE A 1 332 ? 14.566 24.034 -7.371 1.00 93.62 332 PHE A C 1
ATOM 2533 O O . PHE A 1 332 ? 13.454 24.372 -6.962 1.00 93.62 332 PHE A O 1
ATOM 2540 N N . ALA A 1 333 ? 14.761 23.363 -8.503 1.00 92.62 333 ALA A N 1
ATOM 2541 C CA . ALA A 1 333 ? 13.698 22.924 -9.391 1.00 92.62 333 ALA A CA 1
ATOM 2542 C C . ALA A 1 333 ? 13.236 21.514 -8.997 1.00 92.62 333 ALA A C 1
ATOM 2544 O O . ALA A 1 333 ? 13.980 20.539 -9.099 1.00 92.62 333 ALA A O 1
ATOM 2545 N N . VAL A 1 334 ? 11.999 21.400 -8.513 1.00 93.12 334 VAL A N 1
ATOM 2546 C CA . VAL A 1 334 ? 11.436 20.140 -8.010 1.00 93.12 334 VAL A CA 1
ATOM 2547 C C . VAL A 1 334 ? 11.058 19.207 -9.163 1.00 93.12 334 VAL A C 1
ATOM 2549 O O . VAL A 1 334 ? 10.256 19.574 -10.015 1.00 93.12 334 VAL A O 1
ATOM 2552 N N . MET A 1 335 ? 11.560 17.972 -9.126 1.00 90.56 335 MET A N 1
ATOM 2553 C CA . MET A 1 335 ? 11.215 16.894 -10.064 1.00 90.56 335 MET A CA 1
ATOM 2554 C C . MET A 1 335 ? 10.167 15.948 -9.473 1.00 90.56 335 MET A C 1
ATOM 2556 O O . MET A 1 335 ? 9.151 15.655 -10.095 1.00 90.56 335 MET A O 1
ATOM 2560 N N . ALA A 1 336 ? 10.394 15.498 -8.236 1.00 89.38 336 ALA A N 1
ATOM 2561 C CA . ALA A 1 336 ? 9.482 14.624 -7.510 1.00 89.38 336 ALA A CA 1
ATOM 2562 C C . ALA A 1 336 ? 9.370 15.077 -6.054 1.00 89.38 336 ALA A C 1
ATOM 2564 O O . ALA A 1 336 ? 10.361 15.422 -5.410 1.00 89.38 336 ALA A O 1
ATOM 2565 N N . THR A 1 337 ? 8.155 15.060 -5.507 1.00 88.06 337 THR A N 1
ATOM 2566 C CA . THR A 1 337 ? 7.934 15.340 -4.083 1.00 88.06 337 THR A CA 1
ATOM 2567 C C . THR A 1 337 ? 7.577 14.069 -3.356 1.00 88.06 337 THR A C 1
ATOM 2569 O O . THR A 1 337 ? 6.821 13.241 -3.858 1.00 88.06 337 THR A O 1
ATOM 2572 N N . ALA A 1 338 ? 8.115 13.939 -2.158 1.00 81.25 338 ALA A N 1
ATOM 2573 C CA . ALA A 1 338 ? 7.761 12.863 -1.272 1.00 81.25 338 ALA A CA 1
ATOM 2574 C C . ALA A 1 338 ? 6.680 13.298 -0.280 1.00 81.25 338 ALA A C 1
ATOM 2576 O O . ALA A 1 338 ? 6.448 14.491 -0.039 1.00 81.25 338 ALA A O 1
ATOM 2577 N N . LEU A 1 339 ? 6.030 12.301 0.315 1.00 81.25 339 LEU A N 1
ATOM 2578 C CA . LEU A 1 339 ? 5.051 12.494 1.378 1.00 81.25 339 LEU A CA 1
ATOM 2579 C C . LEU A 1 339 ? 5.687 13.134 2.622 1.00 81.25 339 LEU A C 1
ATOM 2581 O O . LEU A 1 339 ? 6.885 13.014 2.880 1.00 81.25 339 LEU A O 1
ATOM 2585 N N . VAL A 1 340 ? 4.851 13.824 3.396 1.00 88.62 340 VAL A N 1
ATOM 2586 C CA . VAL A 1 340 ? 5.241 14.459 4.660 1.00 88.62 340 VAL A CA 1
ATOM 2587 C C . VAL A 1 340 ? 5.300 13.401 5.762 1.00 88.62 340 VAL A C 1
ATOM 2589 O O . VAL A 1 340 ? 4.333 12.668 5.965 1.00 88.62 340 VAL A O 1
ATOM 2592 N N . LEU A 1 341 ? 6.408 13.353 6.501 1.00 87.69 341 LEU A N 1
ATOM 2593 C CA . LEU A 1 341 ? 6.628 12.433 7.617 1.00 87.69 341 LEU A CA 1
ATOM 2594 C C . LEU A 1 341 ? 6.727 13.230 8.923 1.00 87.69 341 LEU A C 1
ATOM 2596 O O . LEU A 1 341 ? 7.627 14.048 9.070 1.00 87.69 341 LEU A O 1
ATOM 2600 N N . ALA A 1 342 ? 5.832 13.000 9.886 1.00 87.06 342 ALA A N 1
ATOM 2601 C CA . ALA A 1 342 ? 5.973 13.568 11.231 1.00 87.06 342 ALA A CA 1
ATOM 2602 C C . ALA A 1 342 ? 6.593 12.530 12.169 1.00 87.06 342 ALA A C 1
ATOM 2604 O O . ALA A 1 342 ? 6.030 11.448 12.322 1.00 87.06 342 ALA A O 1
ATOM 2605 N N . LEU A 1 343 ? 7.720 12.853 12.798 1.00 84.75 343 LEU A N 1
ATOM 2606 C CA . LEU A 1 343 ? 8.399 12.004 13.781 1.00 84.75 343 LEU A CA 1
ATOM 2607 C C . LEU A 1 343 ? 7.833 12.240 15.180 1.00 84.75 343 LEU A C 1
ATOM 2609 O O . LEU A 1 343 ? 7.390 13.341 15.480 1.00 84.75 343 LEU A O 1
ATOM 2613 N N . GLY A 1 344 ? 7.859 11.227 16.041 1.00 80.00 344 GLY A N 1
ATOM 2614 C CA . GLY A 1 344 ? 7.455 11.319 17.444 1.00 80.00 344 GLY A CA 1
ATOM 2615 C C . GLY A 1 344 ? 8.587 11.599 18.409 1.00 80.00 344 GLY A C 1
ATOM 2616 O O . GLY A 1 344 ? 9.651 12.078 18.020 1.00 80.00 344 GLY A O 1
ATOM 2617 N N . GLU A 1 345 ? 8.339 11.311 19.690 1.00 73.06 345 GLU A N 1
ATOM 2618 C CA . GLU A 1 345 ? 9.368 11.374 20.744 1.00 73.06 345 GLU A CA 1
ATOM 2619 C C . GLU A 1 345 ? 10.540 10.435 20.433 1.00 73.06 345 GLU A C 1
ATOM 2621 O O . GLU A 1 345 ? 11.688 10.700 20.779 1.00 73.06 345 GLU A O 1
ATOM 2626 N N . THR A 1 346 ? 10.245 9.345 19.725 1.00 59.97 346 THR A N 1
ATOM 2627 C CA . THR A 1 346 ? 11.222 8.447 19.120 1.00 59.97 346 THR A CA 1
ATOM 2628 C C . THR A 1 346 ? 10.956 8.385 17.618 1.00 59.97 346 THR A C 1
ATOM 2630 O O . THR A 1 346 ? 9.803 8.422 17.188 1.00 59.97 346 THR A O 1
ATOM 2633 N N . ALA A 1 347 ? 12.011 8.290 16.803 1.00 54.38 347 ALA A N 1
ATOM 2634 C CA . ALA A 1 347 ? 11.861 8.182 15.349 1.00 54.38 347 ALA A CA 1
ATOM 2635 C C . ALA A 1 347 ? 11.088 6.924 14.909 1.00 54.38 347 ALA A C 1
ATOM 2637 O O . ALA A 1 347 ? 10.555 6.913 13.809 1.00 54.38 347 ALA A O 1
ATOM 2638 N N . ASP A 1 348 ? 10.952 5.923 15.785 1.00 52.28 348 ASP A N 1
ATOM 2639 C CA . ASP A 1 348 ? 10.121 4.725 15.579 1.00 52.28 348 ASP A CA 1
ATOM 2640 C C . ASP A 1 348 ? 8.613 4.992 15.630 1.00 52.28 348 ASP A C 1
ATOM 2642 O O . ASP A 1 348 ? 7.816 4.125 15.279 1.00 52.28 348 ASP A O 1
ATOM 2646 N N . GLN A 1 349 ? 8.197 6.164 16.108 1.00 50.31 349 GLN A N 1
ATOM 2647 C CA . GLN A 1 349 ? 6.791 6.515 16.245 1.00 50.31 349 GLN A CA 1
ATOM 2648 C C . GLN A 1 349 ? 6.459 7.662 15.301 1.00 50.31 349 GLN A C 1
ATOM 2650 O O . GLN A 1 349 ? 6.530 8.818 15.716 1.00 50.31 349 GLN A O 1
ATOM 2655 N N . PRO A 1 350 ? 6.088 7.402 14.037 1.00 47.97 350 PRO A N 1
ATOM 2656 C CA . PRO A 1 350 ? 5.544 8.463 13.211 1.00 47.97 350 PRO A CA 1
ATOM 2657 C C . PRO A 1 350 ? 4.293 9.040 13.899 1.00 47.97 350 PRO A C 1
ATOM 2659 O O . PRO A 1 350 ? 3.311 8.333 14.129 1.00 47.97 350 PRO A O 1
ATOM 2662 N N . LEU A 1 351 ? 4.326 10.330 14.255 1.00 45.97 351 LEU A N 1
ATOM 2663 C CA . LEU A 1 351 ? 3.180 11.034 14.850 1.00 45.97 351 LEU A CA 1
ATOM 2664 C C . LEU A 1 351 ? 2.059 11.250 13.848 1.00 45.97 351 LEU A C 1
ATOM 2666 O O . LEU A 1 351 ? 0.914 11.479 14.239 1.00 45.97 351 LEU A O 1
ATOM 2670 N N . PHE A 1 352 ? 2.373 11.165 12.557 1.00 37.19 352 PHE A N 1
ATOM 2671 C CA . PHE A 1 352 ? 1.358 11.208 11.529 1.00 37.19 352 PHE A CA 1
ATOM 2672 C C . PHE A 1 352 ? 0.612 9.870 11.466 1.00 37.19 352 PHE A C 1
ATOM 2674 O O . PHE A 1 352 ? 0.901 8.997 10.654 1.00 37.19 352 PHE A O 1
ATOM 2681 N N . ARG A 1 353 ? -0.393 9.740 12.333 1.00 36.31 353 ARG A N 1
ATOM 2682 C CA . ARG A 1 353 ? -1.636 9.036 12.014 1.00 36.31 353 ARG A CA 1
ATOM 2683 C C . ARG A 1 353 ? -2.589 10.101 11.471 1.00 36.31 353 ARG A C 1
ATOM 2685 O O . ARG A 1 353 ? -2.782 11.094 12.177 1.00 36.31 353 ARG A O 1
ATOM 2692 N N . PRO A 1 354 ? -3.200 9.958 10.285 1.00 30.36 354 PRO A N 1
ATOM 2693 C CA . PRO A 1 354 ? -4.256 10.879 9.897 1.00 30.36 354 PRO A CA 1
ATOM 2694 C C . PRO A 1 354 ? -5.406 10.667 10.896 1.00 30.36 354 PRO A C 1
ATOM 2696 O O . PRO A 1 354 ? -6.060 9.628 10.928 1.00 30.36 354 PRO A O 1
ATOM 2699 N N . HIS A 1 355 ? -5.570 11.584 11.852 1.00 31.67 355 HIS A N 1
ATOM 2700 C CA . HIS A 1 355 ? -6.577 11.430 12.896 1.00 31.67 355 HIS A CA 1
ATOM 2701 C C . HIS A 1 355 ? -7.928 11.917 12.371 1.00 31.67 355 HIS A C 1
ATOM 2703 O O . HIS A 1 355 ? -8.039 12.989 11.778 1.00 31.67 355 HIS A O 1
ATOM 2709 N N . ALA A 1 356 ? -8.956 11.091 12.579 1.00 35.19 356 ALA A N 1
ATOM 2710 C CA . ALA A 1 356 ? -10.346 11.414 12.309 1.00 35.19 356 ALA A CA 1
ATOM 2711 C C . ALA A 1 356 ? -10.745 12.711 13.025 1.00 35.19 356 ALA A C 1
ATOM 2713 O O . ALA A 1 356 ? -10.447 12.883 14.204 1.00 35.19 356 ALA A O 1
ATOM 2714 N N . ALA A 1 357 ? -11.427 13.604 12.309 1.00 29.94 357 ALA A N 1
ATOM 2715 C CA . ALA A 1 357 ? -11.949 14.842 12.859 1.00 29.94 357 ALA A CA 1
ATOM 2716 C C . ALA A 1 357 ? -12.839 14.574 14.087 1.00 29.94 357 ALA A C 1
ATOM 2718 O O . ALA A 1 357 ? -13.943 14.048 13.972 1.00 29.94 357 ALA A O 1
ATOM 2719 N N . ALA A 1 358 ? -12.355 14.991 15.252 1.00 33.16 358 ALA A N 1
ATOM 2720 C CA . ALA A 1 358 ? -13.169 15.490 16.347 1.00 33.16 358 ALA A CA 1
ATOM 2721 C C . ALA A 1 358 ? -12.615 16.884 16.701 1.00 33.16 358 ALA A C 1
ATOM 2723 O O . ALA A 1 358 ? -11.397 17.080 16.636 1.00 33.16 358 ALA A O 1
ATOM 2724 N N . PRO A 1 359 ? -13.466 17.872 17.026 1.00 38.41 359 PRO A N 1
ATOM 2725 C CA . PRO A 1 359 ? -13.039 19.255 17.192 1.00 38.41 359 PRO A CA 1
ATOM 2726 C C . PRO A 1 359 ? -12.301 19.403 18.527 1.00 38.41 359 PRO A C 1
ATOM 2728 O O . PRO A 1 359 ? -12.904 19.614 19.575 1.00 38.41 359 PRO A O 1
ATOM 2731 N N . GLY A 1 360 ? -10.980 19.249 18.487 1.00 41.19 360 GLY A N 1
ATOM 2732 C CA . GLY A 1 360 ? -10.078 19.539 19.594 1.00 41.19 360 GLY A CA 1
ATOM 2733 C C . GLY A 1 360 ? -9.105 20.670 19.235 1.00 41.19 360 GLY A C 1
ATOM 2734 O O . GLY A 1 360 ? -8.777 20.843 18.059 1.00 41.19 360 GLY A O 1
ATOM 2735 N N . PRO A 1 361 ? -8.570 21.405 20.228 1.00 38.75 361 PRO A N 1
ATOM 2736 C CA . PRO A 1 361 ? -7.752 22.616 20.042 1.00 38.75 361 PRO A CA 1
ATOM 2737 C C . PRO A 1 361 ? -6.372 22.399 19.374 1.00 38.75 361 PRO A C 1
ATOM 2739 O O . PRO A 1 361 ? -5.551 23.312 19.330 1.00 38.75 361 PRO A O 1
ATOM 2742 N N . GLY A 1 362 ? -6.090 21.196 18.858 1.00 40.09 362 GLY A N 1
ATOM 2743 C CA . GLY A 1 362 ? -4.865 20.857 18.125 1.00 40.09 362 GLY A CA 1
ATOM 2744 C C . GLY A 1 362 ? -4.998 20.855 16.595 1.00 40.09 362 GLY A C 1
ATOM 2745 O O . GLY A 1 362 ? -3.977 20.934 15.916 1.00 40.09 362 GLY A O 1
ATOM 2746 N N . ALA A 1 363 ? -6.217 20.800 16.041 1.00 39.00 363 ALA A N 1
ATOM 2747 C CA . ALA A 1 363 ? -6.447 20.664 14.595 1.00 39.00 363 ALA A CA 1
ATOM 2748 C C . ALA A 1 363 ? -6.011 21.907 13.790 1.00 39.00 363 ALA A C 1
ATOM 2750 O O . ALA A 1 363 ? -5.374 21.778 12.744 1.00 39.00 363 ALA A O 1
ATOM 2751 N N . GLU A 1 364 ? -6.232 23.108 14.334 1.00 42.28 364 GLU A N 1
ATOM 2752 C CA . GLU A 1 364 ? -5.854 24.380 13.694 1.00 42.28 364 GLU A CA 1
ATOM 2753 C C . GLU A 1 364 ? -4.333 24.530 13.504 1.00 42.28 364 GLU A C 1
ATOM 2755 O O . GLU A 1 364 ? -3.876 25.189 12.571 1.00 42.28 364 GLU A O 1
ATOM 2760 N N . ARG A 1 365 ? -3.517 23.885 14.353 1.00 47.88 365 ARG A N 1
ATOM 2761 C CA . ARG A 1 365 ? -2.047 23.968 14.278 1.00 47.88 365 ARG A CA 1
ATOM 2762 C C . ARG A 1 365 ? -1.458 23.116 13.151 1.00 47.88 365 ARG A C 1
ATOM 2764 O O . ARG A 1 365 ? -0.397 23.458 12.633 1.00 47.88 365 ARG A O 1
ATOM 2771 N N . VAL A 1 366 ? -2.129 22.029 12.767 1.00 41.09 366 VAL A N 1
ATOM 2772 C CA . VAL A 1 366 ? -1.650 21.080 11.745 1.00 41.09 366 VAL A CA 1
ATOM 2773 C C . VAL A 1 366 ? -2.066 21.514 10.341 1.00 41.09 366 VAL A C 1
ATOM 2775 O O . VAL A 1 366 ? -1.253 21.463 9.419 1.00 41.09 366 VAL A O 1
ATOM 2778 N N . GLU A 1 367 ? -3.286 22.028 10.181 1.00 37.75 367 GLU A N 1
ATOM 2779 C CA . GLU A 1 367 ? -3.748 22.614 8.917 1.00 37.75 367 GLU A CA 1
ATOM 2780 C C . GLU A 1 367 ? -2.933 23.868 8.558 1.00 37.75 367 GLU A C 1
ATOM 2782 O O . GLU A 1 367 ? -2.463 24.002 7.427 1.00 37.75 367 GLU A O 1
ATOM 2787 N N . ALA A 1 368 ? -2.619 24.714 9.549 1.00 42.31 368 ALA A N 1
ATOM 2788 C CA . ALA A 1 368 ? -1.694 25.832 9.372 1.00 42.31 368 ALA A CA 1
ATOM 2789 C C . ALA A 1 368 ? -0.289 25.373 8.935 1.00 42.31 368 ALA A C 1
ATOM 2791 O O . ALA A 1 368 ? 0.327 26.016 8.088 1.00 42.31 368 ALA A O 1
ATOM 2792 N N . ALA A 1 369 ? 0.212 24.248 9.459 1.00 41.34 369 ALA A N 1
ATOM 2793 C CA . ALA A 1 369 ? 1.517 23.705 9.083 1.00 41.34 369 ALA A CA 1
ATOM 2794 C C . ALA A 1 369 ? 1.534 23.140 7.648 1.00 41.34 369 ALA A C 1
ATOM 2796 O O . ALA A 1 369 ? 2.503 23.357 6.923 1.00 41.34 369 ALA A O 1
ATOM 2797 N N . HIS A 1 370 ? 0.456 22.483 7.204 1.00 37.31 370 HIS A N 1
ATOM 2798 C CA . HIS A 1 370 ? 0.317 21.995 5.826 1.00 37.31 370 HIS A CA 1
ATOM 2799 C C . HIS A 1 370 ? 0.188 23.148 4.813 1.00 37.31 370 HIS A C 1
ATOM 2801 O O . HIS A 1 370 ? 0.873 23.151 3.791 1.00 37.31 370 HIS A O 1
ATOM 2807 N N . VAL A 1 371 ? -0.622 24.167 5.126 1.00 38.88 371 VAL A N 1
ATOM 2808 C CA . VAL A 1 371 ? -0.802 25.369 4.291 1.00 38.88 371 VAL A CA 1
ATOM 2809 C C . VAL A 1 371 ? 0.483 26.202 4.216 1.00 38.88 371 VAL A C 1
ATOM 2811 O O . VAL A 1 371 ? 0.829 26.708 3.149 1.00 38.88 371 VAL A O 1
ATOM 2814 N N . LEU A 1 372 ? 1.239 26.310 5.314 1.00 40.50 372 LEU A N 1
ATOM 2815 C CA . LEU A 1 372 ? 2.567 26.928 5.292 1.00 40.50 372 LEU A CA 1
ATOM 2816 C C . LEU A 1 372 ? 3.548 26.097 4.450 1.00 40.50 372 LEU A C 1
ATOM 2818 O O . LEU A 1 372 ? 4.258 26.666 3.630 1.00 40.50 372 LEU A O 1
ATOM 2822 N N . ALA A 1 373 ? 3.555 24.767 4.563 1.00 39.47 373 ALA A N 1
ATOM 2823 C CA . ALA A 1 373 ? 4.460 23.906 3.796 1.00 39.47 373 ALA A CA 1
ATOM 2824 C C . ALA A 1 373 ? 4.211 23.929 2.274 1.00 39.47 373 ALA A C 1
ATOM 2826 O O . ALA A 1 373 ? 5.158 23.768 1.504 1.00 39.47 373 ALA A O 1
ATOM 2827 N N . GLN A 1 374 ? 2.970 24.147 1.825 1.00 39.28 374 GLN A N 1
ATOM 2828 C CA . GLN A 1 374 ? 2.636 24.297 0.401 1.00 39.28 374 GLN A CA 1
ATOM 2829 C C . GLN A 1 374 ? 3.083 25.637 -0.201 1.00 39.28 374 GLN A C 1
ATOM 2831 O O . GLN A 1 374 ? 3.183 25.747 -1.415 1.00 39.28 374 GLN A O 1
ATOM 2836 N N . ARG A 1 375 ? 3.347 26.658 0.623 1.00 38.34 375 ARG A N 1
ATOM 2837 C CA . ARG A 1 375 ? 3.649 28.020 0.153 1.00 38.34 375 ARG A CA 1
ATOM 2838 C C . ARG A 1 375 ? 5.140 28.289 -0.079 1.00 38.34 375 ARG A C 1
ATOM 2840 O O . ARG A 1 375 ? 5.484 29.365 -0.556 1.00 38.34 375 ARG A O 1
ATOM 2847 N N . TYR A 1 376 ? 6.014 27.359 0.311 1.00 40.66 376 TYR A N 1
ATOM 2848 C CA . TYR A 1 376 ? 7.468 27.571 0.349 1.00 40.66 376 TYR A CA 1
ATOM 2849 C C . TYR A 1 376 ? 8.305 26.382 -0.162 1.00 40.66 376 TYR A C 1
ATOM 2851 O O . TYR A 1 376 ? 9.482 26.263 0.207 1.00 40.66 376 TYR A O 1
ATOM 2859 N N . VAL A 1 377 ? 7.682 25.496 -0.940 1.00 40.91 377 VAL A N 1
ATOM 2860 C CA . VAL A 1 377 ? 8.318 24.695 -1.998 1.00 40.91 377 VAL A CA 1
ATOM 2861 C C . VAL A 1 377 ? 7.818 25.297 -3.296 1.00 40.91 377 VAL A C 1
ATOM 2863 O O . VAL A 1 377 ? 8.658 25.508 -4.186 1.00 40.91 377 VAL A O 1
#

Mean predicted aligned error: 19.66 Å

pLDDT: mean 71.38, std 23.0, range [29.94, 98.06]

Secondary structure (DSSP, 8-state):
--HHHHTTS-HHHHHHHHHHTT-S-TTTS-HHHHHHHHHHTT---TTHHHHS--HHHHHHHHHHHHHHTT---HHHHHHHTT----------PPPP-HHHHHHHHHTT-HHHHHHHHHHHHHH-TT-HHHHHHHHHHHHHHHHHHS-----------------PPPPPP-------PPP-------------------PPPPPPPPP---------------------------TT---PPPEEEEEEETTEEEEEEE--HHHHHHHHHH-TTEEEEEEEEEE-TTSTT-EEEEEEE--SSEEEEEE-GGGT-TT-EEEEEEEEEETTT--EEEEEEEEEEEB-SSTTSB----------TTHHHHHHHHHHHHT--

Solvent-accessible surface area (backbone atoms only — not comparable to full-atom values): 23891 Å² total; per-residue (Å²): 131,60,69,72,64,60,73,68,51,54,71,68,56,46,34,54,53,30,46,77,70,67,47,80,69,45,78,68,49,54,73,67,55,48,51,39,51,52,50,49,76,70,52,89,48,77,72,59,44,62,75,58,49,37,72,64,56,54,53,48,53,52,50,49,53,35,58,74,66,66,56,83,56,70,61,64,50,37,60,74,66,60,80,54,100,64,88,66,74,92,64,77,75,82,78,62,39,57,68,60,17,50,53,32,38,75,74,68,38,47,73,58,13,46,53,30,32,51,56,35,36,76,78,40,75,81,44,60,57,46,55,51,52,40,55,55,50,53,57,52,49,54,66,69,64,55,72,74,76,76,75,77,78,76,71,81,90,70,89,76,92,80,88,81,78,83,85,78,90,81,87,87,82,91,83,78,83,86,86,78,86,88,88,80,87,82,83,90,82,91,79,83,92,76,90,78,80,87,71,85,79,78,80,82,76,77,84,87,80,67,79,74,79,80,83,88,82,87,83,83,90,83,84,89,80,97,69,96,69,84,75,74,81,70,92,70,81,72,71,64,69,58,41,31,45,64,47,65,53,92,48,21,39,39,38,39,39,39,42,37,68,69,56,50,56,49,50,46,67,78,38,75,72,36,45,48,25,38,38,38,37,36,35,35,82,94,49,87,88,44,73,48,77,48,78,41,80,45,92,49,58,53,55,65,43,68,42,62,45,85,80,63,48,66,46,15,38,35,36,41,33,30,25,31,36,27,82,86,82,70,48,71,52,79,74,21,70,25,62,76,47,31,30,20,91,45,44,73,40,58,58,66,61,93,72,79,92,67,101,52,100,63,56,70,62,53,55,51,49,53,58,54,58,69,74,77,113

Nearest PDB structures (foldseek):
  4nzd-assembly3_C  TM=5.194E-01  e=6.031E-04  Homo sapiens
  4nzd-assembly1_A  TM=5.227E-01  e=1.346E-03  Homo sapiens
  8ent-assembly2_E  TM=5.263E-01  e=2.835E-03  Homo sapiens
  8ent-assembly1_B  TM=5.335E-01  e=4.484E-03  Homo sapiens
  7kq7-assembly1_B  TM=5.474E-01  e=5.973E-03  Homo sapiens